Protein AF-A0A349QUK1-F1 (afdb_monomer)

Structure (mmCIF, N/CA/C/O backbone):
data_AF-A0A349QUK1-F1
#
_entry.id   AF-A0A349QUK1-F1
#
loop_
_atom_site.group_PDB
_atom_site.id
_atom_site.type_symbol
_atom_site.label_atom_id
_atom_site.label_alt_id
_atom_site.label_comp_id
_atom_site.label_asym_id
_atom_site.label_entity_id
_atom_site.label_seq_id
_atom_site.pdbx_PDB_ins_code
_atom_site.Cartn_x
_atom_site.Cartn_y
_atom_site.Cartn_z
_atom_site.occupancy
_atom_site.B_iso_or_equiv
_atom_site.auth_seq_id
_atom_site.auth_comp_id
_atom_site.auth_asym_id
_atom_site.auth_atom_id
_atom_site.pdbx_PDB_model_num
ATOM 1 N N . MET A 1 1 ? -2.294 43.058 18.639 1.00 33.75 1 MET A N 1
ATOM 2 C CA . MET A 1 1 ? -1.853 43.615 17.345 1.00 33.75 1 MET A CA 1
ATOM 3 C C . MET A 1 1 ? -0.435 43.151 17.075 1.00 33.75 1 MET A C 1
ATOM 5 O O . MET A 1 1 ? 0.459 43.692 17.694 1.00 33.75 1 MET A O 1
ATOM 9 N N . PHE A 1 2 ? -0.253 42.149 16.216 1.00 24.95 2 PHE A N 1
ATOM 10 C CA . PHE A 1 2 ? 0.965 41.921 15.430 1.00 24.95 2 PHE A CA 1
ATOM 11 C C . PHE A 1 2 ? 0.532 41.106 14.208 1.00 24.95 2 PHE A C 1
ATOM 13 O O . PHE A 1 2 ? 0.186 39.933 14.322 1.00 24.95 2 PHE A O 1
ATOM 20 N N . SER A 1 3 ? 0.427 41.785 13.068 1.00 25.09 3 SER A N 1
ATOM 21 C CA . SER A 1 3 ? 0.131 41.209 11.760 1.00 25.09 3 SER A CA 1
ATOM 22 C C . SER A 1 3 ? 1.417 40.645 11.163 1.00 25.09 3 SER A C 1
ATOM 24 O O . SER A 1 3 ? 2.385 41.385 10.995 1.00 25.09 3 SER A O 1
ATOM 26 N N . LEU A 1 4 ? 1.426 39.364 10.806 1.00 27.28 4 LEU A N 1
ATOM 27 C CA . LEU A 1 4 ? 2.437 38.807 9.911 1.00 27.28 4 LEU A CA 1
ATOM 28 C C . LEU A 1 4 ? 1.830 38.746 8.512 1.00 27.28 4 LEU A C 1
ATOM 30 O O . LEU A 1 4 ? 0.994 37.898 8.209 1.00 27.28 4 LEU A O 1
ATOM 34 N N . SER A 1 5 ? 2.216 39.723 7.699 1.00 30.44 5 SER A N 1
ATOM 35 C CA . SER A 1 5 ? 1.841 39.862 6.298 1.00 30.44 5 SER A CA 1
ATOM 36 C C . SER A 1 5 ? 2.388 38.694 5.478 1.00 30.44 5 SER A C 1
ATOM 38 O O . SER A 1 5 ? 3.573 38.367 5.557 1.00 30.44 5 SER A O 1
ATOM 40 N N . ALA A 1 6 ? 1.517 38.091 4.670 1.00 29.44 6 ALA A N 1
ATOM 41 C CA . ALA A 1 6 ? 1.884 37.119 3.653 1.00 29.44 6 ALA A CA 1
ATOM 42 C C . ALA A 1 6 ? 2.885 37.750 2.672 1.00 29.44 6 ALA A C 1
ATOM 44 O O . ALA A 1 6 ? 2.597 38.770 2.045 1.00 29.44 6 ALA A O 1
ATOM 45 N N . GLN A 1 7 ? 4.070 37.154 2.551 1.00 30.41 7 GLN A N 1
ATOM 46 C CA . GLN A 1 7 ? 5.011 37.506 1.495 1.00 30.41 7 GLN A CA 1
ATOM 47 C C . GLN A 1 7 ? 4.469 36.976 0.166 1.00 30.41 7 GLN A C 1
ATOM 49 O O . GLN A 1 7 ? 4.311 35.772 -0.025 1.00 30.41 7 GLN A O 1
ATOM 54 N N . THR A 1 8 ? 4.186 37.890 -0.757 1.00 30.06 8 THR A N 1
ATOM 55 C CA . THR A 1 8 ? 3.984 37.590 -2.176 1.00 30.06 8 THR A CA 1
ATOM 56 C C . THR A 1 8 ? 5.239 36.919 -2.750 1.00 30.06 8 THR A C 1
ATOM 58 O O . THR A 1 8 ? 6.341 37.425 -2.503 1.00 30.06 8 THR A O 1
ATOM 61 N N . PRO A 1 9 ? 5.122 35.825 -3.527 1.00 29.72 9 PRO A N 1
ATOM 62 C CA . PRO A 1 9 ? 6.278 35.171 -4.134 1.00 29.72 9 PRO A CA 1
ATOM 63 C C . PRO A 1 9 ? 7.035 36.137 -5.056 1.00 29.72 9 PRO A C 1
ATOM 65 O O . PRO A 1 9 ? 6.444 36.748 -5.946 1.00 29.72 9 PRO A O 1
ATOM 68 N N . ARG A 1 10 ? 8.349 36.283 -4.843 1.00 29.83 10 ARG A N 1
ATOM 69 C CA . ARG A 1 10 ? 9.238 36.999 -5.770 1.00 29.83 10 ARG A CA 1
ATOM 70 C C . ARG A 1 10 ? 9.322 36.226 -7.086 1.00 29.83 10 ARG A C 1
ATOM 72 O O . ARG A 1 10 ? 9.575 35.025 -7.079 1.00 29.83 10 ARG A O 1
ATOM 79 N N . LYS A 1 11 ? 9.156 36.942 -8.197 1.00 33.19 11 LYS A N 1
ATOM 80 C CA . LYS A 1 11 ? 9.049 36.420 -9.568 1.00 33.19 11 LYS A CA 1
ATOM 81 C C . LYS A 1 11 ? 10.395 36.114 -10.255 1.00 33.19 11 LYS A C 1
ATOM 83 O O . LYS A 1 11 ? 10.396 35.900 -11.452 1.00 33.19 11 LYS A O 1
ATOM 88 N N . ASP A 1 12 ? 11.499 36.041 -9.507 1.00 33.84 12 ASP A N 1
ATOM 89 C CA . ASP A 1 12 ? 12.856 35.810 -10.044 1.00 33.84 12 ASP A CA 1
ATOM 90 C C . ASP A 1 12 ? 13.614 34.709 -9.275 1.00 33.84 12 ASP A C 1
ATOM 92 O O . ASP A 1 12 ? 14.785 34.842 -8.923 1.00 33.84 12 ASP A O 1
ATOM 96 N N . SER A 1 13 ? 12.938 33.604 -8.958 1.00 39.34 13 SER A N 1
ATOM 97 C CA . SER A 1 13 ? 13.627 32.350 -8.616 1.00 39.34 13 SER A CA 1
ATOM 98 C C . SER A 1 13 ? 13.623 31.499 -9.877 1.00 39.34 13 SER A C 1
ATOM 100 O O . SER A 1 13 ? 12.542 31.234 -10.385 1.00 39.34 13 SER A O 1
ATOM 102 N N . GLY A 1 14 ? 14.800 31.133 -10.397 1.00 34.41 14 GLY A N 1
ATOM 103 C CA . GLY A 1 14 ? 15.015 30.456 -11.687 1.00 34.41 14 GLY A CA 1
ATOM 104 C C . GLY A 1 14 ? 14.334 29.089 -11.843 1.00 34.41 14 GLY A C 1
ATOM 105 O O . GLY A 1 14 ? 15.002 28.066 -11.950 1.00 34.41 14 GLY A O 1
ATOM 106 N N . ALA A 1 15 ? 13.004 29.084 -11.870 1.00 33.50 15 ALA A N 1
ATOM 107 C CA . ALA A 1 15 ? 12.130 27.932 -12.045 1.00 33.50 15 ALA A CA 1
ATOM 108 C C . ALA A 1 15 ? 11.627 27.786 -13.494 1.00 33.50 15 ALA A C 1
ATOM 110 O O . ALA A 1 15 ? 10.831 26.895 -13.772 1.00 33.50 15 ALA A O 1
ATOM 111 N N . ASP A 1 16 ? 12.135 28.592 -14.429 1.00 36.06 16 ASP A N 1
ATOM 112 C CA . ASP A 1 16 ? 11.735 28.570 -15.845 1.00 36.06 16 ASP A CA 1
ATOM 113 C C . ASP A 1 16 ? 12.585 27.605 -16.704 1.00 36.06 16 ASP A C 1
ATOM 115 O O . ASP A 1 16 ? 12.656 27.733 -17.923 1.00 36.06 16 ASP A O 1
ATOM 119 N N . GLY A 1 17 ? 13.245 26.620 -16.078 1.00 33.50 17 GLY A N 1
ATOM 120 C CA . GLY A 1 17 ? 14.176 25.695 -16.744 1.00 33.50 17 GLY A CA 1
ATOM 121 C C . GLY A 1 17 ? 13.849 24.202 -16.641 1.00 33.50 17 GLY A C 1
ATOM 122 O O . GLY A 1 17 ? 14.586 23.389 -17.192 1.00 33.50 17 GLY A O 1
ATOM 123 N N . LEU A 1 18 ? 12.769 23.807 -15.963 1.00 40.22 18 LEU A N 1
ATOM 124 C CA . LEU A 1 18 ? 12.263 22.434 -16.029 1.00 40.22 18 LEU A CA 1
ATOM 125 C C . LEU A 1 18 ? 11.019 22.445 -16.908 1.00 40.22 18 LEU A C 1
ATOM 127 O O . LEU A 1 18 ? 9.898 22.566 -16.416 1.00 40.22 18 LEU A O 1
ATOM 131 N N . SER A 1 19 ? 11.216 22.312 -18.224 1.00 44.12 19 SER A N 1
ATOM 132 C CA . SER A 1 19 ? 10.159 21.826 -19.115 1.00 44.12 19 SER A CA 1
ATOM 133 C C . SER A 1 19 ? 9.433 20.688 -18.398 1.00 44.12 19 SER A C 1
ATOM 135 O O . SER A 1 19 ? 10.114 19.766 -17.937 1.00 44.12 19 SER A O 1
ATOM 137 N N . GLN A 1 20 ? 8.105 20.768 -18.246 1.00 59.53 20 GLN A N 1
ATOM 138 C CA . GLN A 1 20 ? 7.327 19.754 -17.532 1.00 59.53 20 GLN A CA 1
ATOM 139 C C . GLN A 1 20 ? 7.775 18.366 -17.987 1.00 59.53 20 GLN A C 1
ATOM 141 O O . GLN A 1 20 ? 7.595 17.978 -19.143 1.00 59.53 20 GLN A O 1
ATOM 146 N N . ILE A 1 21 ? 8.435 17.647 -17.081 1.00 74.06 21 ILE A N 1
ATOM 147 C CA . ILE A 1 21 ? 8.975 16.326 -17.346 1.00 74.06 21 ILE A CA 1
ATOM 148 C C . ILE A 1 21 ? 7.771 15.408 -17.583 1.00 74.06 21 ILE A C 1
ATOM 150 O O . ILE A 1 21 ? 7.136 14.942 -16.641 1.00 74.06 21 ILE A O 1
ATOM 154 N N . ARG A 1 22 ? 7.405 15.199 -18.855 1.00 84.56 22 ARG A N 1
ATOM 155 C CA . ARG A 1 22 ? 6.306 14.309 -19.245 1.00 84.56 22 ARG A CA 1
ATOM 156 C C . ARG A 1 22 ? 6.581 12.888 -18.742 1.00 84.56 22 ARG A C 1
ATOM 158 O O . ARG A 1 22 ? 7.652 12.338 -19.005 1.00 84.56 22 ARG A O 1
ATOM 165 N N . ALA A 1 23 ? 5.591 12.310 -18.064 1.00 89.12 23 ALA A N 1
ATOM 166 C CA . ALA A 1 23 ? 5.574 10.898 -17.704 1.00 89.12 23 ALA A CA 1
ATOM 167 C C . ALA A 1 23 ? 5.253 10.031 -18.936 1.00 89.12 23 ALA A C 1
ATOM 169 O O . ALA A 1 23 ? 4.339 10.346 -19.703 1.00 89.12 23 ALA A O 1
ATOM 170 N N . LEU A 1 24 ? 6.001 8.945 -19.095 1.00 92.06 24 LEU A N 1
ATOM 171 C CA . LEU A 1 24 ? 5.902 7.953 -20.156 1.00 92.06 24 LEU A CA 1
ATOM 172 C C . LEU A 1 24 ? 5.123 6.726 -19.674 1.00 92.06 24 LEU A C 1
ATOM 174 O O . LEU A 1 24 ? 5.187 6.331 -18.507 1.00 92.06 24 LEU A O 1
ATOM 178 N N . LYS A 1 25 ? 4.392 6.107 -20.596 1.00 91.50 25 LYS A N 1
ATOM 179 C CA . LYS A 1 25 ? 3.606 4.887 -20.394 1.00 91.50 25 LYS A CA 1
ATOM 180 C C . LYS A 1 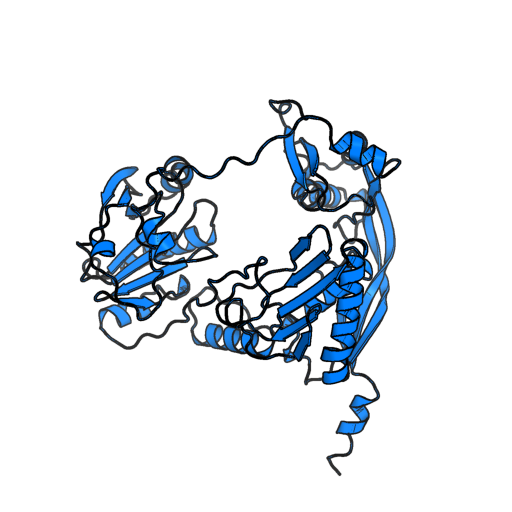25 ? 3.996 3.837 -21.427 1.00 91.50 25 LYS A C 1
ATOM 182 O O . LYS A 1 25 ? 4.653 4.143 -22.415 1.00 91.50 25 LYS A O 1
ATOM 187 N N . VAL A 1 26 ? 3.559 2.598 -21.210 1.00 93.44 26 VAL A N 1
ATOM 188 C CA . VAL A 1 26 ? 3.693 1.531 -22.213 1.00 93.44 26 VAL A CA 1
ATOM 189 C C . VAL A 1 26 ? 3.097 1.999 -23.546 1.00 93.44 26 VAL A C 1
ATOM 191 O O . VAL A 1 26 ? 1.972 2.496 -23.574 1.00 93.44 26 VAL A O 1
ATOM 194 N N . GLY A 1 27 ? 3.866 1.849 -24.623 1.00 93.94 27 GLY A N 1
ATOM 195 C CA . GLY A 1 27 ? 3.556 2.319 -25.972 1.00 93.94 27 GLY A CA 1
ATOM 196 C C . GLY A 1 27 ? 4.141 3.690 -26.327 1.00 93.94 27 GLY A C 1
ATOM 197 O O . GLY A 1 27 ? 4.235 3.998 -27.511 1.00 93.94 27 GLY A O 1
ATOM 198 N N . ASP A 1 28 ? 4.565 4.503 -25.353 1.00 95.38 28 ASP A N 1
ATOM 199 C CA . ASP A 1 28 ? 5.170 5.805 -25.649 1.00 95.38 28 ASP A CA 1
ATOM 200 C C . ASP A 1 28 ? 6.576 5.651 -26.255 1.00 95.38 28 ASP A C 1
ATOM 202 O O . ASP A 1 28 ? 7.377 4.809 -25.828 1.00 95.38 28 ASP A O 1
ATOM 206 N N . LEU A 1 29 ? 6.887 6.533 -27.211 1.00 95.44 29 LEU A N 1
ATOM 207 C CA . LEU A 1 29 ? 8.240 6.754 -27.711 1.00 95.44 29 LEU A CA 1
ATOM 208 C C . LEU A 1 29 ? 9.064 7.516 -26.664 1.00 95.44 29 LEU A C 1
ATOM 210 O O . LEU A 1 29 ? 8.612 8.489 -26.055 1.00 95.44 29 LEU A O 1
ATOM 214 N N . VAL A 1 30 ? 10.302 7.083 -26.498 1.00 94.12 30 VAL A N 1
ATOM 215 C CA . VAL A 1 30 ? 11.304 7.665 -25.622 1.00 94.12 30 VAL A CA 1
ATOM 216 C C . VAL A 1 30 ? 12.149 8.644 -26.439 1.00 94.12 30 VAL A C 1
ATOM 218 O O . VAL A 1 30 ? 12.798 8.258 -27.409 1.00 94.12 30 VAL A O 1
ATOM 221 N N . ALA A 1 31 ? 12.114 9.922 -26.065 1.00 92.62 31 ALA A N 1
ATOM 222 C CA . ALA A 1 31 ? 12.813 10.988 -26.781 1.00 92.62 31 ALA A CA 1
ATOM 223 C C . ALA A 1 31 ? 14.340 10.938 -26.581 1.00 92.62 31 ALA A C 1
ATOM 225 O O . ALA A 1 31 ? 14.847 10.291 -25.668 1.00 92.62 31 ALA A O 1
ATOM 226 N N . ASP A 1 32 ? 15.093 11.636 -27.434 1.00 93.06 32 ASP A N 1
ATOM 227 C CA . ASP A 1 32 ? 16.560 11.617 -27.387 1.00 93.06 32 ASP A CA 1
ATOM 228 C C . ASP A 1 32 ? 17.141 12.141 -26.072 1.00 93.06 32 ASP A C 1
ATOM 230 O O . ASP A 1 32 ? 18.170 11.632 -25.619 1.00 93.06 32 ASP A O 1
ATOM 234 N N . ASP A 1 33 ? 16.454 13.094 -25.435 1.00 93.44 33 ASP A N 1
ATOM 235 C CA . ASP A 1 33 ? 16.847 13.671 -24.150 1.00 93.44 33 ASP A CA 1
ATOM 236 C C . ASP A 1 33 ? 16.961 12.604 -23.057 1.00 93.44 33 ASP A C 1
ATOM 238 O O . ASP A 1 33 ? 17.869 12.676 -22.234 1.00 93.44 33 ASP A O 1
ATOM 242 N N . PHE A 1 34 ? 16.104 11.580 -23.086 1.00 95.44 34 PHE A N 1
ATOM 243 C CA . PHE A 1 34 ? 16.171 10.435 -22.187 1.00 95.44 34 PHE A CA 1
ATOM 244 C C . PHE A 1 34 ? 17.501 9.692 -22.295 1.00 95.44 34 PHE A C 1
ATOM 246 O O . PHE A 1 34 ? 18.101 9.336 -21.285 1.00 95.44 34 PHE A O 1
ATOM 253 N N . PHE A 1 35 ? 17.969 9.452 -23.520 1.00 96.69 35 PHE A N 1
ATOM 254 C CA . PHE A 1 35 ? 19.182 8.677 -23.750 1.00 96.69 35 PHE A CA 1
ATOM 255 C C . PHE A 1 35 ? 20.447 9.496 -23.512 1.00 96.69 35 PHE A C 1
ATOM 257 O O . PHE A 1 35 ? 21.465 8.939 -23.097 1.00 96.69 35 PHE A O 1
ATOM 264 N N . SER A 1 36 ? 20.413 10.798 -23.804 1.00 96.75 36 SER A N 1
ATOM 265 C CA . SER A 1 36 ? 21.561 11.690 -23.629 1.00 96.75 36 SER A CA 1
ATOM 266 C C . SER A 1 36 ? 21.691 12.253 -22.213 1.00 96.75 36 SER A C 1
ATOM 268 O O . SER A 1 36 ? 22.737 12.819 -21.896 1.00 96.75 36 SER A O 1
ATOM 270 N N . HIS A 1 37 ? 20.662 12.129 -21.364 1.00 96.56 37 HIS A N 1
ATOM 271 C CA . HIS A 1 37 ? 20.714 12.636 -19.994 1.00 96.56 37 HIS A CA 1
ATOM 272 C C . HIS A 1 37 ? 21.862 11.984 -19.215 1.00 96.56 37 HIS A C 1
ATOM 274 O O . HIS A 1 37 ? 22.018 10.763 -19.208 1.00 96.56 37 HIS A O 1
ATOM 280 N N . MET A 1 38 ? 22.682 12.809 -18.564 1.00 97.81 38 MET A N 1
ATOM 281 C CA . MET A 1 38 ? 23.791 12.330 -17.745 1.00 97.81 38 MET A CA 1
ATOM 282 C C . MET A 1 38 ? 23.307 12.062 -16.323 1.00 97.81 38 MET A C 1
ATOM 284 O O . MET A 1 38 ? 22.832 12.957 -15.629 1.00 97.81 38 MET A O 1
ATOM 288 N N . HIS A 1 39 ? 23.492 10.830 -15.875 1.00 98.25 39 HIS A N 1
ATOM 289 C CA . HIS A 1 39 ? 23.109 10.339 -14.563 1.00 98.25 39 HIS A CA 1
ATOM 290 C C . HIS A 1 39 ? 24.337 10.126 -13.683 1.00 98.25 39 HIS A C 1
ATOM 292 O O . HIS A 1 39 ? 25.391 9.688 -14.156 1.00 98.25 39 HIS A O 1
ATOM 298 N N . LYS A 1 40 ? 24.190 10.360 -12.376 1.00 98.44 40 LYS A N 1
ATOM 299 C CA . LYS A 1 40 ? 25.161 9.862 -11.399 1.00 98.44 40 LYS A CA 1
ATOM 300 C C . LYS A 1 40 ? 25.045 8.345 -11.324 1.00 98.44 40 LYS A C 1
ATOM 302 O O . LYS A 1 40 ? 23.941 7.806 -11.262 1.00 98.44 40 LYS A O 1
ATOM 307 N N . SER A 1 41 ? 26.179 7.656 -11.321 1.00 98.06 41 SER A N 1
ATOM 308 C CA . SER A 1 41 ? 26.206 6.200 -11.296 1.00 98.06 41 SER A CA 1
ATOM 309 C C . SER A 1 41 ? 27.300 5.645 -10.399 1.00 98.06 41 SER A C 1
ATOM 311 O O . SER A 1 41 ? 28.337 6.274 -10.181 1.00 98.06 41 SER A O 1
ATOM 313 N N . VAL A 1 42 ? 27.054 4.449 -9.876 1.00 97.56 42 VAL A N 1
ATOM 314 C CA . VAL A 1 42 ? 27.992 3.711 -9.036 1.00 97.56 42 VAL A CA 1
ATOM 315 C C . VAL A 1 42 ? 28.035 2.253 -9.465 1.00 97.56 42 VAL A C 1
ATOM 317 O O . VAL A 1 42 ? 27.007 1.608 -9.692 1.00 97.56 42 VAL A O 1
ATOM 320 N N . ASP A 1 43 ? 29.248 1.741 -9.597 1.00 96.44 43 ASP A N 1
ATOM 321 C CA . ASP A 1 43 ? 29.512 0.339 -9.872 1.00 96.44 43 ASP A CA 1
ATOM 322 C C . ASP A 1 43 ? 29.393 -0.487 -8.584 1.00 96.44 43 ASP A C 1
ATOM 324 O O . ASP A 1 43 ? 30.043 -0.200 -7.578 1.00 96.44 43 ASP A O 1
ATOM 328 N N . TRP A 1 44 ? 28.545 -1.512 -8.586 1.00 94.50 44 TRP A N 1
ATOM 329 C CA . TRP A 1 44 ? 28.283 -2.319 -7.397 1.00 94.50 44 TRP A CA 1
ATOM 330 C C . TRP A 1 44 ? 29.461 -3.204 -7.020 1.00 94.50 44 TRP A C 1
ATOM 332 O O . TRP A 1 44 ? 29.586 -3.516 -5.843 1.00 94.50 44 TRP A O 1
ATOM 342 N N . SER A 1 45 ? 30.345 -3.585 -7.940 1.00 91.94 45 SER A N 1
ATOM 343 C CA . SER A 1 45 ? 31.491 -4.424 -7.584 1.00 91.94 45 SER A CA 1
ATOM 344 C C . SER A 1 45 ? 32.650 -3.577 -7.066 1.00 91.94 45 SER A C 1
ATOM 346 O O . SER A 1 45 ? 33.158 -3.796 -5.971 1.00 91.94 45 SER A O 1
ATOM 348 N N . SER A 1 46 ? 33.064 -2.582 -7.846 1.00 94.56 46 SER A N 1
ATOM 349 C CA . SER A 1 46 ? 34.250 -1.762 -7.570 1.00 94.56 46 SER A CA 1
ATOM 350 C C . SER A 1 46 ? 33.978 -0.561 -6.665 1.00 94.56 46 SER A C 1
ATOM 352 O O . SER A 1 46 ? 34.918 0.050 -6.164 1.00 94.56 46 SER A O 1
ATOM 354 N N . LYS A 1 47 ? 32.705 -0.196 -6.467 1.00 94.44 47 LYS A N 1
ATOM 355 C CA . LYS A 1 47 ? 32.265 1.058 -5.822 1.00 94.44 47 LYS A CA 1
ATOM 356 C C . LYS A 1 47 ? 32.729 2.318 -6.554 1.00 94.44 47 LYS A C 1
ATOM 358 O O . LYS A 1 47 ? 32.626 3.414 -6.006 1.00 94.44 47 LYS A O 1
ATOM 363 N N . ALA A 1 48 ? 33.215 2.183 -7.788 1.00 96.31 48 ALA A N 1
ATOM 364 C CA . ALA A 1 48 ? 33.635 3.314 -8.594 1.00 96.31 48 ALA A CA 1
ATOM 365 C C . ALA A 1 48 ? 32.429 4.206 -8.916 1.00 96.31 48 ALA A C 1
ATOM 367 O O . ALA A 1 48 ? 31.41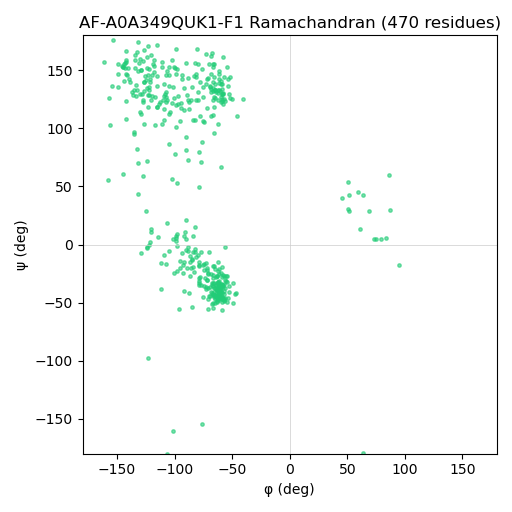1 3.743 -9.439 1.00 96.31 48 ALA A O 1
ATOM 368 N N . ILE A 1 49 ? 32.559 5.491 -8.595 1.00 97.62 49 ILE A N 1
ATOM 369 C CA . ILE A 1 49 ? 31.563 6.518 -8.897 1.00 97.62 49 ILE A CA 1
ATOM 370 C C . ILE A 1 49 ? 31.917 7.128 -10.247 1.00 97.62 49 ILE A C 1
ATOM 372 O O . ILE A 1 49 ? 33.073 7.455 -10.510 1.00 97.62 49 ILE A O 1
ATOM 376 N N . SER A 1 50 ? 30.920 7.291 -11.106 1.00 97.12 50 SER A N 1
ATOM 377 C CA . SER A 1 50 ? 31.084 7.900 -12.424 1.00 97.12 50 SER A CA 1
ATOM 378 C C . SER A 1 50 ? 29.777 8.537 -12.888 1.00 97.12 50 SER A C 1
ATOM 380 O O . SER A 1 50 ? 28.744 8.431 -12.222 1.00 97.12 50 SER A O 1
ATOM 382 N N . GLN A 1 51 ? 29.805 9.193 -14.042 1.00 97.38 51 GLN A N 1
ATOM 383 C CA . GLN A 1 51 ? 28.588 9.600 -14.732 1.00 97.38 51 GLN A CA 1
ATOM 384 C C . GLN A 1 51 ? 28.338 8.689 -15.932 1.00 97.38 51 GLN A C 1
ATOM 386 O O . GLN A 1 51 ? 29.278 8.230 -16.578 1.00 97.38 51 GLN A O 1
ATOM 391 N N . THR A 1 52 ? 27.070 8.431 -16.233 1.00 96.94 52 THR A N 1
ATOM 392 C CA . THR A 1 52 ? 26.669 7.578 -17.354 1.00 96.94 52 THR A CA 1
ATOM 393 C C . THR A 1 52 ? 25.416 8.124 -18.029 1.00 96.94 52 THR A C 1
ATOM 395 O O . THR A 1 52 ? 24.652 8.854 -17.407 1.00 96.94 52 THR A O 1
ATOM 398 N N . ASN A 1 53 ? 25.198 7.773 -19.290 1.00 97.25 53 ASN A N 1
ATOM 399 C CA . ASN A 1 53 ? 23.949 8.014 -20.007 1.00 97.25 53 ASN A CA 1
ATOM 400 C C . ASN A 1 53 ? 23.517 6.716 -20.700 1.00 97.25 53 ASN A C 1
ATOM 402 O O . ASN A 1 53 ? 24.246 5.724 -20.686 1.00 97.25 53 ASN A O 1
ATOM 406 N N . LEU A 1 54 ? 22.333 6.712 -21.309 1.00 97.12 54 LEU A N 1
ATOM 407 C CA . LEU A 1 54 ? 21.764 5.511 -21.927 1.00 97.12 54 LEU A CA 1
ATOM 408 C C . LEU A 1 54 ? 21.976 5.453 -23.448 1.00 97.12 54 LEU A C 1
ATOM 410 O O . LEU A 1 54 ? 21.485 4.535 -24.105 1.00 97.12 54 LEU A O 1
ATOM 414 N N . SER A 1 55 ? 22.726 6.395 -24.030 1.00 96.69 55 SER A N 1
ATOM 415 C CA . SER A 1 55 ? 22.887 6.523 -25.487 1.00 96.69 55 SER A CA 1
ATOM 416 C C . SER A 1 55 ? 23.555 5.305 -26.120 1.00 96.69 55 SER A C 1
ATOM 418 O O . SER A 1 55 ? 23.128 4.861 -27.183 1.00 96.69 55 SER A O 1
ATOM 420 N N . ALA A 1 56 ? 24.533 4.703 -25.438 1.00 94.56 56 ALA A N 1
ATOM 421 C CA . ALA A 1 56 ? 25.201 3.481 -25.894 1.00 94.56 56 ALA A CA 1
ATOM 422 C C . ALA A 1 56 ? 24.304 2.225 -25.836 1.00 94.56 56 ALA A C 1
ATOM 424 O O . ALA A 1 56 ? 24.710 1.146 -26.266 1.00 94.56 56 ALA A O 1
ATOM 425 N N . HIS A 1 57 ? 23.097 2.337 -25.276 1.00 95.75 57 HIS A N 1
ATOM 426 C CA . HIS A 1 57 ? 22.187 1.215 -25.047 1.00 95.75 57 HIS A CA 1
ATOM 427 C C . HIS A 1 57 ? 20.906 1.294 -25.880 1.00 95.75 57 HIS A C 1
ATOM 429 O O . HIS A 1 57 ? 20.036 0.449 -25.714 1.00 95.75 57 HIS A O 1
ATOM 435 N N . ARG A 1 58 ? 20.797 2.259 -26.805 1.00 94.25 58 ARG A N 1
ATOM 436 C CA . ARG A 1 58 ? 19.607 2.471 -27.656 1.00 94.25 58 ARG A CA 1
ATOM 437 C C . ARG A 1 58 ? 19.149 1.222 -28.415 1.00 94.25 58 ARG A C 1
ATOM 439 O O . ARG A 1 58 ? 17.952 1.016 -28.558 1.00 94.25 58 ARG A O 1
ATOM 446 N N . ASN A 1 59 ? 20.097 0.392 -28.850 1.00 93.69 59 ASN A N 1
ATOM 447 C CA . ASN A 1 59 ? 19.832 -0.835 -29.611 1.00 93.69 59 ASN A CA 1
ATOM 448 C C . ASN A 1 59 ? 19.690 -2.081 -28.716 1.00 93.69 59 ASN A C 1
ATOM 450 O O . ASN A 1 59 ? 19.656 -3.202 -29.219 1.00 93.69 59 ASN A O 1
ATOM 454 N N . LYS A 1 60 ? 19.675 -1.909 -27.388 1.00 96.94 60 LYS A N 1
ATOM 455 C CA . LYS A 1 60 ? 19.481 -2.990 -26.417 1.00 96.94 60 LYS A CA 1
ATOM 456 C C . LYS A 1 60 ? 18.050 -2.968 -25.889 1.00 96.94 60 LYS A C 1
ATOM 458 O O . LYS A 1 60 ? 17.396 -1.929 -25.849 1.00 96.94 60 LYS A O 1
ATOM 463 N N . LEU A 1 61 ? 17.608 -4.105 -25.369 1.00 97.69 61 LEU A N 1
ATOM 464 C CA . LEU A 1 61 ? 16.560 -4.132 -24.360 1.00 97.69 61 LEU A CA 1
ATOM 465 C C . LEU A 1 61 ? 17.114 -3.518 -23.066 1.00 97.69 61 LEU A C 1
ATOM 467 O O . LEU A 1 61 ? 17.973 -4.110 -22.408 1.00 97.69 61 LEU A O 1
ATOM 471 N N . ILE A 1 62 ? 16.617 -2.341 -22.699 1.00 98.06 62 ILE A N 1
ATOM 472 C CA . ILE A 1 62 ? 16.945 -1.661 -21.445 1.00 98.06 62 ILE A CA 1
ATOM 473 C C . ILE A 1 62 ? 15.888 -2.025 -20.404 1.00 98.06 62 ILE A C 1
ATOM 475 O O . ILE A 1 62 ? 14.701 -1.762 -20.592 1.00 98.06 62 ILE A O 1
ATOM 479 N N . ILE A 1 63 ? 16.324 -2.598 -19.285 1.00 98.00 63 ILE A N 1
ATOM 480 C CA . ILE A 1 63 ? 15.490 -2.892 -18.120 1.00 98.00 63 ILE A CA 1
ATOM 481 C C . ILE A 1 63 ? 15.892 -1.940 -16.999 1.00 98.00 63 ILE A C 1
ATOM 483 O O . ILE A 1 63 ? 16.950 -2.102 -16.393 1.00 98.00 63 ILE A O 1
ATOM 487 N N . LEU A 1 64 ? 15.044 -0.960 -16.700 1.00 98.06 64 LEU A N 1
ATOM 488 C CA . LEU A 1 64 ? 15.190 -0.132 -15.504 1.00 98.06 64 LEU A CA 1
ATOM 489 C C . LEU A 1 64 ? 14.502 -0.844 -14.334 1.00 98.06 64 LEU A C 1
ATOM 491 O O . LEU A 1 64 ? 13.317 -1.156 -14.443 1.00 98.06 64 LEU A O 1
ATOM 495 N N . ASP A 1 65 ? 15.214 -1.099 -13.234 1.00 96.69 65 ASP A N 1
ATOM 496 C CA . ASP A 1 65 ? 14.641 -1.668 -11.999 1.00 96.69 65 ASP A CA 1
ATOM 497 C C . ASP A 1 65 ? 14.791 -0.654 -10.855 1.00 96.69 65 ASP A C 1
ATOM 499 O O . ASP A 1 65 ? 15.881 -0.431 -10.319 1.00 96.69 65 ASP A O 1
ATOM 503 N N . PHE A 1 66 ? 13.694 0.025 -10.527 1.00 97.06 66 PHE A N 1
ATOM 504 C CA . PHE A 1 66 ? 13.656 1.040 -9.485 1.00 97.06 66 PHE A CA 1
ATOM 505 C C . PHE A 1 66 ? 13.681 0.382 -8.103 1.00 97.06 66 PHE A C 1
ATOM 507 O O . PHE A 1 66 ? 12.845 -0.472 -7.783 1.00 97.06 66 PHE A O 1
ATOM 514 N N . TRP A 1 67 ? 14.620 0.811 -7.258 1.00 97.00 67 TRP A N 1
ATOM 515 C CA . TRP A 1 67 ? 14.901 0.182 -5.972 1.00 97.00 67 TRP A CA 1
ATOM 516 C C . TRP A 1 67 ? 15.232 1.188 -4.861 1.00 97.00 67 TRP A C 1
ATOM 518 O O . TRP A 1 67 ? 15.508 2.367 -5.088 1.00 97.00 67 TRP A O 1
ATOM 528 N N . ALA A 1 68 ? 15.213 0.692 -3.624 1.00 95.44 68 ALA A N 1
ATOM 529 C CA . ALA A 1 68 ? 15.631 1.419 -2.432 1.00 95.44 68 ALA A CA 1
ATOM 530 C C . ALA A 1 68 ? 16.300 0.458 -1.431 1.00 95.44 68 ALA A C 1
ATOM 532 O O . ALA A 1 68 ? 15.949 -0.727 -1.408 1.00 95.44 68 ALA A O 1
ATOM 533 N N . PRO A 1 69 ? 17.221 0.934 -0.570 1.00 93.12 69 PRO A N 1
ATOM 534 C CA . PRO A 1 69 ? 17.974 0.075 0.349 1.00 93.12 69 PRO A CA 1
ATOM 535 C C . PRO A 1 69 ? 17.085 -0.627 1.389 1.00 93.12 69 PRO A C 1
ATOM 537 O O . PRO A 1 69 ? 17.391 -1.732 1.825 1.00 93.12 69 PRO A O 1
ATOM 540 N N . TRP A 1 70 ? 15.951 -0.025 1.751 1.00 90.62 70 TRP A N 1
ATOM 541 C CA . TRP A 1 70 ? 14.962 -0.598 2.671 1.00 90.62 70 TRP A CA 1
ATOM 542 C C . TRP A 1 70 ? 13.968 -1.558 1.992 1.00 90.62 70 TRP A C 1
ATOM 544 O O . TRP A 1 70 ? 13.164 -2.198 2.668 1.00 90.62 70 TRP A O 1
ATOM 554 N N . CYS A 1 71 ? 13.997 -1.682 0.662 1.00 91.94 71 CYS A N 1
ATOM 555 C CA . CYS A 1 71 ? 13.046 -2.493 -0.093 1.00 91.94 71 CYS A CA 1
ATOM 556 C C . CYS A 1 71 ? 13.551 -3.937 -0.262 1.00 91.94 71 CYS A C 1
ATOM 558 O O . CYS A 1 71 ? 14.237 -4.269 -1.231 1.00 91.94 71 CYS A O 1
ATOM 560 N N . SER A 1 72 ? 13.179 -4.835 0.654 1.00 90.50 72 SER A N 1
ATOM 561 C CA . SER A 1 72 ? 13.621 -6.242 0.616 1.00 90.50 72 SER A CA 1
ATOM 562 C C . SER A 1 72 ? 13.204 -6.984 -0.662 1.00 90.50 72 SER A C 1
ATOM 564 O O . SER A 1 72 ? 13.973 -7.787 -1.188 1.00 90.50 72 SER A O 1
ATOM 566 N N . SER A 1 73 ? 12.010 -6.705 -1.194 1.00 89.25 73 SER A N 1
ATOM 567 C CA . SER A 1 73 ? 11.525 -7.290 -2.453 1.00 89.25 73 SER A CA 1
ATOM 568 C C . SER A 1 73 ? 12.338 -6.821 -3.666 1.00 89.25 73 SER A C 1
ATOM 570 O O . SER A 1 73 ? 12.612 -7.629 -4.552 1.00 89.25 73 SER A O 1
ATOM 572 N N . CYS A 1 74 ? 12.790 -5.563 -3.682 1.00 94.12 74 CYS A N 1
ATOM 573 C CA . CYS A 1 74 ? 13.675 -5.028 -4.717 1.00 94.12 74 CYS A CA 1
ATOM 574 C C . CYS A 1 74 ? 15.027 -5.750 -4.717 1.00 94.12 74 CYS A C 1
ATOM 576 O O . CYS A 1 74 ? 15.494 -6.209 -5.754 1.00 94.12 74 CYS A O 1
ATOM 578 N N . LEU A 1 75 ? 15.631 -5.929 -3.538 1.00 94.88 75 LEU A N 1
ATOM 579 C CA . LEU A 1 75 ? 16.900 -6.654 -3.404 1.00 94.88 75 LEU A CA 1
ATOM 580 C C . LEU A 1 75 ? 16.761 -8.125 -3.830 1.00 94.88 75 LEU A C 1
ATOM 582 O O . LEU A 1 75 ? 17.658 -8.678 -4.463 1.00 94.88 75 LEU A O 1
ATOM 586 N N . GLY A 1 76 ? 15.613 -8.749 -3.548 1.00 93.12 76 GLY A N 1
ATOM 587 C CA . GLY A 1 76 ? 15.279 -10.077 -4.067 1.00 93.12 76 GLY A CA 1
ATOM 588 C C . GLY A 1 76 ? 15.204 -10.129 -5.601 1.00 93.12 76 GLY A C 1
ATOM 589 O O . GLY A 1 76 ? 15.735 -11.069 -6.196 1.00 93.12 76 GLY A O 1
ATOM 590 N N . SER A 1 77 ? 14.595 -9.116 -6.235 1.00 93.00 77 SER A N 1
ATOM 591 C CA . SER A 1 77 ? 14.555 -8.955 -7.701 1.00 93.00 77 SER A CA 1
ATOM 592 C C . SER A 1 77 ? 15.964 -8.864 -8.284 1.00 93.00 77 SER A C 1
ATOM 594 O O . SER A 1 77 ? 16.361 -9.712 -9.085 1.00 93.00 77 SER A O 1
ATOM 596 N N . LEU A 1 78 ? 16.758 -7.901 -7.805 1.00 95.50 78 LEU A N 1
ATOM 597 C CA . LEU A 1 78 ? 18.108 -7.634 -8.301 1.00 95.50 78 LEU A CA 1
ATOM 598 C C . LEU A 1 78 ? 19.038 -8.846 -8.156 1.00 95.50 78 LEU A C 1
ATOM 600 O O . LEU A 1 78 ? 19.777 -9.160 -9.090 1.00 95.50 78 LEU A O 1
ATOM 604 N N . LYS A 1 79 ? 18.946 -9.588 -7.042 1.00 94.12 79 LYS A N 1
ATOM 605 C CA . LYS A 1 79 ? 19.688 -10.844 -6.841 1.00 94.12 79 LYS A CA 1
ATOM 606 C C . LYS A 1 79 ? 19.362 -11.888 -7.909 1.00 94.12 79 LYS A C 1
ATOM 608 O O . LYS A 1 79 ? 20.256 -12.554 -8.432 1.00 94.12 79 LYS A O 1
ATOM 613 N N . LYS A 1 80 ? 18.072 -12.065 -8.207 1.00 92.50 80 LYS A N 1
ATOM 614 C CA . LYS A 1 80 ? 17.606 -13.027 -9.213 1.00 92.50 80 LYS A CA 1
ATOM 615 C C . LYS A 1 80 ? 18.079 -12.612 -10.605 1.00 92.50 80 LYS A C 1
ATOM 617 O O . LYS A 1 80 ? 18.595 -13.447 -11.345 1.00 92.50 80 LYS A O 1
ATOM 622 N N . LEU A 1 81 ? 17.941 -11.331 -10.933 1.00 93.81 81 LEU A N 1
ATOM 623 C CA . LEU A 1 81 ? 18.399 -10.763 -12.196 1.00 93.81 81 LEU A CA 1
ATOM 624 C C . LEU A 1 81 ? 19.919 -10.891 -12.379 1.00 93.81 81 LEU A C 1
ATOM 626 O O . LEU A 1 81 ? 20.354 -11.192 -13.484 1.00 93.81 81 LEU A O 1
ATOM 630 N N . ASP A 1 82 ? 20.723 -10.779 -11.313 1.00 92.81 82 ASP A N 1
ATOM 631 C CA . ASP A 1 82 ? 22.192 -10.888 -11.401 1.00 92.81 82 ASP A CA 1
ATOM 632 C C . ASP A 1 82 ? 22.609 -12.302 -11.818 1.00 92.81 82 ASP A C 1
ATOM 634 O O . ASP A 1 82 ? 23.568 -12.509 -12.561 1.00 92.81 82 ASP A O 1
ATOM 638 N N . SER A 1 83 ? 21.825 -13.287 -11.378 1.00 91.38 83 SER A N 1
ATOM 639 C CA . SER A 1 83 ? 22.008 -14.684 -11.761 1.00 91.38 83 SER A CA 1
ATOM 640 C C . SER A 1 83 ? 21.531 -14.943 -13.192 1.00 91.38 83 SER A C 1
ATOM 642 O O . SER A 1 83 ? 22.234 -15.595 -13.958 1.00 91.38 83 SER A O 1
ATOM 644 N N . LEU A 1 84 ? 20.355 -14.427 -13.565 1.00 90.75 84 LEU A N 1
ATOM 645 C CA . LEU A 1 84 ? 19.746 -14.680 -14.875 1.00 90.75 84 LEU A CA 1
ATOM 646 C C . LEU A 1 84 ? 20.438 -13.947 -16.018 1.00 90.75 84 LEU A C 1
ATOM 648 O O . LEU A 1 84 ? 20.562 -14.507 -17.102 1.00 90.75 84 LEU A O 1
ATOM 652 N N . LYS A 1 85 ? 20.919 -12.721 -15.791 1.00 90.31 85 LYS A N 1
ATOM 653 C CA . LYS A 1 85 ? 21.548 -11.930 -16.851 1.00 90.31 85 LYS A CA 1
ATOM 654 C C . LYS A 1 85 ? 22.726 -12.676 -17.472 1.00 90.31 85 LYS A C 1
ATOM 656 O O . LYS A 1 85 ? 22.880 -12.639 -18.679 1.00 90.31 85 LYS A O 1
ATOM 661 N N . LYS A 1 86 ? 23.464 -13.470 -16.690 1.00 89.75 86 LYS A N 1
ATOM 662 C CA . LYS A 1 86 ? 24.585 -14.304 -17.165 1.00 89.75 86 LYS A CA 1
ATOM 663 C C . LYS A 1 86 ? 24.196 -15.317 -18.250 1.00 89.75 86 LYS A C 1
ATOM 665 O O . LYS A 1 86 ? 25.074 -15.802 -18.949 1.00 89.75 86 LYS A O 1
ATOM 670 N N . THR A 1 87 ? 22.909 -15.641 -18.395 1.00 89.81 87 THR A N 1
ATOM 671 C CA . THR A 1 87 ? 22.400 -16.533 -19.447 1.00 89.81 87 THR A CA 1
ATOM 672 C C . THR A 1 87 ? 21.824 -15.782 -20.651 1.00 89.81 87 THR A C 1
ATOM 674 O O . THR A 1 87 ? 21.313 -16.420 -21.566 1.00 89.81 87 THR A O 1
ATOM 677 N N . TRP A 1 88 ? 21.810 -14.449 -20.631 1.00 91.50 88 TRP A N 1
ATOM 678 C CA . TRP A 1 88 ? 21.298 -13.608 -21.714 1.00 91.50 88 TRP A CA 1
ATOM 679 C C . TRP A 1 88 ? 22.452 -12.986 -22.492 1.00 91.50 88 TRP A C 1
ATOM 681 O O . TRP A 1 88 ? 23.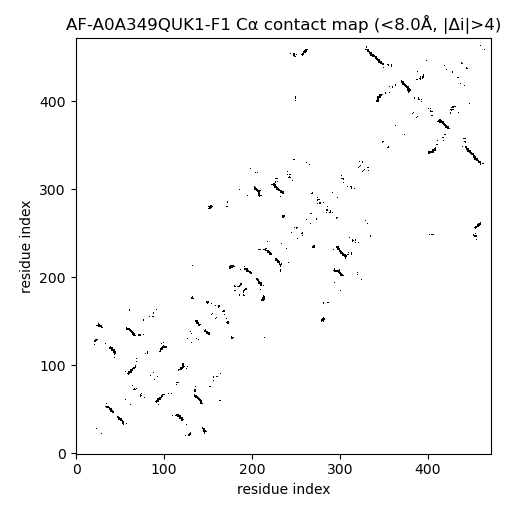523 -12.732 -21.938 1.00 91.50 88 TRP A O 1
ATOM 691 N N . ASP A 1 89 ? 22.197 -12.690 -23.763 1.00 90.12 89 ASP A N 1
ATOM 692 C CA . ASP A 1 89 ? 23.119 -11.954 -24.623 1.00 90.12 89 ASP A CA 1
ATOM 693 C C . ASP A 1 89 ? 23.350 -10.536 -24.058 1.00 90.12 89 ASP A C 1
ATOM 695 O O . ASP A 1 89 ? 22.483 -9.659 -24.140 1.00 90.12 89 ASP A O 1
ATOM 699 N N . GLN A 1 90 ? 24.517 -10.327 -23.438 1.00 88.19 90 GLN A N 1
ATOM 700 C CA . GLN A 1 90 ? 24.894 -9.066 -22.787 1.00 88.19 90 GLN A CA 1
ATOM 701 C C . GLN A 1 90 ? 25.055 -7.911 -23.788 1.00 88.19 90 GLN A C 1
ATOM 703 O O . GLN A 1 90 ? 24.975 -6.737 -23.405 1.00 88.19 90 GLN A O 1
ATOM 708 N N . ASP A 1 91 ? 25.224 -8.210 -25.077 1.00 92.50 91 ASP A N 1
ATOM 709 C CA . ASP A 1 91 ? 25.275 -7.192 -26.123 1.00 92.50 91 ASP A CA 1
ATOM 710 C C . ASP A 1 91 ? 23.880 -6.696 -26.501 1.00 92.50 91 ASP A C 1
ATOM 712 O O . ASP A 1 91 ? 23.749 -5.590 -27.022 1.00 92.50 91 ASP A O 1
ATOM 716 N N . LYS A 1 92 ? 22.827 -7.442 -26.145 1.00 96.00 92 LYS A N 1
ATOM 717 C CA . LYS A 1 92 ? 21.435 -7.109 -26.475 1.00 96.00 92 LYS A CA 1
ATOM 718 C C . LYS A 1 92 ? 20.564 -6.734 -25.282 1.00 96.00 92 LYS A C 1
ATOM 720 O O . LYS A 1 92 ? 19.503 -6.157 -25.493 1.00 96.00 92 LYS A O 1
ATOM 725 N N . VAL A 1 93 ? 20.973 -7.024 -24.047 1.00 96.56 93 VAL A N 1
ATOM 726 C CA . VAL A 1 93 ? 20.207 -6.685 -22.833 1.00 96.56 93 VAL A CA 1
ATOM 727 C C . VAL A 1 93 ? 21.073 -5.909 -21.856 1.00 96.56 93 VAL A C 1
ATOM 729 O O . VAL A 1 93 ? 22.234 -6.245 -21.638 1.00 96.56 93 VAL A O 1
ATOM 732 N N . ILE A 1 94 ? 20.493 -4.898 -21.214 1.00 96.31 94 ILE A N 1
ATOM 733 C CA . ILE A 1 94 ? 21.093 -4.239 -20.058 1.00 96.31 94 ILE A CA 1
ATOM 734 C C . ILE A 1 94 ? 20.065 -4.066 -18.944 1.00 96.31 94 ILE A C 1
ATOM 736 O O . ILE A 1 94 ? 18.925 -3.677 -19.185 1.00 96.31 94 ILE A O 1
ATOM 740 N N . ILE A 1 95 ? 20.483 -4.344 -17.710 1.00 97.19 95 ILE A N 1
ATOM 741 C CA . ILE A 1 95 ? 19.705 -4.065 -16.502 1.00 97.19 95 ILE A CA 1
ATOM 742 C C . ILE A 1 95 ? 20.373 -2.909 -15.769 1.00 97.19 95 ILE A C 1
ATOM 744 O O . ILE A 1 95 ? 21.574 -2.955 -15.500 1.00 97.19 95 ILE A O 1
ATOM 748 N N . ILE A 1 96 ? 19.585 -1.899 -15.421 1.00 97.62 96 ILE A N 1
ATOM 749 C CA . ILE A 1 96 ? 20.047 -0.689 -14.752 1.00 97.62 96 ILE A CA 1
ATOM 750 C C . ILE A 1 96 ? 19.201 -0.495 -13.497 1.00 97.62 96 ILE A C 1
ATOM 752 O O . ILE A 1 96 ? 18.043 -0.079 -13.589 1.00 97.62 96 ILE A O 1
ATOM 756 N N . PRO A 1 97 ? 19.746 -0.798 -12.308 1.00 97.94 97 PRO A N 1
ATOM 757 C CA . PRO A 1 97 ? 19.091 -0.430 -11.067 1.00 97.94 97 PRO A CA 1
ATOM 758 C C . PRO A 1 97 ? 19.042 1.100 -10.946 1.00 97.94 97 PRO A C 1
ATOM 760 O O . PRO A 1 97 ? 20.049 1.776 -11.166 1.00 97.94 97 PRO A O 1
ATOM 763 N N . VAL A 1 98 ? 17.885 1.655 -10.595 1.00 98.19 98 VAL A N 1
ATOM 764 C CA . VAL A 1 98 ? 17.680 3.107 -10.457 1.00 98.19 98 VAL A CA 1
ATOM 765 C C . VAL A 1 98 ? 17.166 3.426 -9.059 1.00 98.19 98 VAL A C 1
ATOM 767 O O . VAL A 1 98 ? 16.257 2.767 -8.561 1.00 98.19 98 VAL A O 1
ATOM 770 N N . THR A 1 99 ? 17.720 4.442 -8.404 1.00 97.62 99 THR A N 1
ATOM 771 C CA . THR A 1 99 ? 17.225 4.895 -7.101 1.00 97.62 99 THR A CA 1
ATOM 772 C C . THR A 1 99 ? 17.275 6.413 -6.972 1.00 97.62 99 THR A C 1
ATOM 774 O O . THR A 1 99 ? 18.180 7.064 -7.487 1.00 97.62 99 THR A O 1
ATOM 777 N N . THR A 1 100 ? 16.309 6.982 -6.251 1.00 96.69 100 THR A N 1
ATOM 778 C CA . THR A 1 100 ? 16.296 8.405 -5.869 1.00 96.69 100 THR A CA 1
ATOM 779 C C . THR A 1 100 ? 17.156 8.682 -4.631 1.00 96.69 100 THR A C 1
ATOM 781 O O . THR A 1 100 ? 17.331 9.836 -4.250 1.00 96.69 100 THR A O 1
ATOM 784 N N . MET A 1 101 ? 17.681 7.637 -3.980 1.00 96.50 101 MET A N 1
ATOM 785 C CA . MET A 1 101 ? 18.438 7.734 -2.729 1.00 96.50 101 MET A CA 1
ATOM 786 C C . MET A 1 101 ? 19.866 8.245 -2.943 1.00 96.50 101 MET A C 1
ATOM 788 O O . MET A 1 101 ? 20.474 7.999 -3.990 1.00 96.50 101 MET A O 1
ATOM 792 N N . GLY A 1 102 ? 20.394 8.914 -1.913 1.00 97.06 102 GLY A N 1
ATOM 793 C CA . GLY A 1 102 ? 21.760 9.421 -1.861 1.00 97.06 102 GLY A CA 1
ATOM 794 C C . GLY A 1 102 ? 22.803 8.312 -1.850 1.00 97.06 102 GLY A C 1
ATOM 795 O O . GLY A 1 102 ? 22.534 7.204 -1.379 1.00 97.06 102 GLY A O 1
ATOM 796 N N . LEU A 1 103 ? 24.030 8.610 -2.294 1.00 95.69 103 LEU A N 1
ATOM 797 C CA . LEU A 1 103 ? 25.122 7.624 -2.257 1.00 95.69 103 LEU A CA 1
ATOM 798 C C . LEU A 1 103 ? 25.313 7.048 -0.841 1.00 95.69 103 LEU A C 1
ATOM 800 O O . LEU A 1 103 ? 25.373 5.832 -0.665 1.00 95.69 103 LEU A O 1
ATOM 804 N N . ASN A 1 104 ? 25.335 7.914 0.177 1.00 95.31 104 ASN A N 1
ATOM 805 C CA . ASN A 1 104 ? 25.506 7.517 1.578 1.00 95.31 104 ASN A CA 1
ATOM 806 C C . ASN A 1 104 ? 24.419 6.542 2.059 1.00 95.31 104 ASN A C 1
ATOM 808 O O . ASN A 1 104 ? 24.721 5.620 2.817 1.00 95.31 104 ASN A O 1
ATOM 812 N N . ASP A 1 105 ? 23.183 6.702 1.581 1.00 95.31 105 ASP A N 1
ATOM 813 C CA . ASP A 1 105 ? 22.049 5.857 1.966 1.00 95.31 105 ASP A CA 1
ATOM 814 C C . ASP A 1 105 ? 22.160 4.447 1.371 1.00 95.31 105 ASP A C 1
ATOM 816 O O . ASP A 1 105 ? 21.705 3.466 1.967 1.00 95.31 105 ASP A O 1
ATOM 820 N N . ILE A 1 106 ? 22.791 4.323 0.199 1.00 95.81 106 ILE A N 1
ATOM 821 C CA . ILE A 1 106 ? 22.915 3.048 -0.512 1.00 95.81 106 ILE A CA 1
ATOM 822 C C . ILE A 1 106 ? 24.226 2.315 -0.232 1.00 95.81 106 ILE A C 1
ATOM 824 O O . ILE A 1 106 ? 24.260 1.094 -0.389 1.00 95.81 106 ILE A O 1
ATOM 828 N N . MET A 1 107 ? 25.277 2.999 0.244 1.00 93.56 107 MET A N 1
ATOM 829 C CA . MET A 1 107 ? 26.608 2.405 0.454 1.00 93.56 107 MET A CA 1
ATOM 830 C C . MET A 1 107 ? 26.581 1.132 1.301 1.00 93.56 107 MET A C 1
ATOM 832 O O . MET A 1 107 ? 27.262 0.161 0.972 1.00 93.56 107 MET A O 1
ATOM 836 N N . ARG A 1 108 ? 25.769 1.090 2.365 1.00 92.44 108 ARG A N 1
ATOM 837 C CA . ARG A 1 108 ? 25.637 -0.114 3.202 1.00 92.44 108 ARG A CA 1
ATOM 838 C C . ARG A 1 108 ? 25.132 -1.311 2.397 1.00 92.44 108 ARG A C 1
ATOM 840 O O . ARG A 1 108 ? 25.632 -2.419 2.567 1.00 92.44 108 ARG A O 1
ATOM 847 N N . THR A 1 109 ? 24.154 -1.079 1.528 1.00 93.69 109 THR A N 1
ATOM 848 C CA . THR A 1 109 ? 23.573 -2.117 0.674 1.00 93.69 109 THR A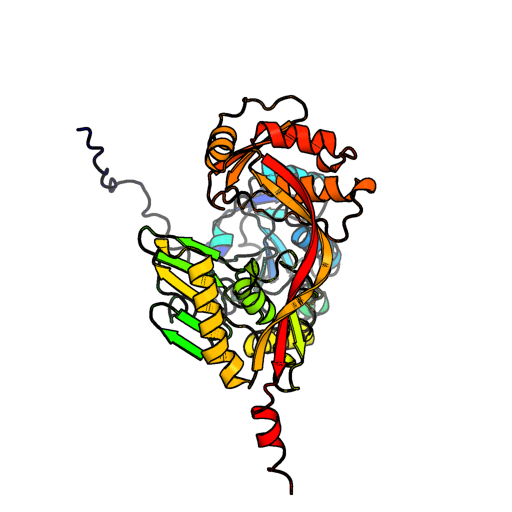 CA 1
ATOM 849 C C . THR A 1 109 ? 24.568 -2.563 -0.385 1.00 93.69 109 THR A C 1
ATOM 851 O O . THR A 1 109 ? 24.773 -3.762 -0.552 1.00 93.69 109 THR A O 1
ATOM 854 N N . LEU A 1 110 ? 25.257 -1.615 -1.030 1.00 93.25 110 LEU A N 1
ATOM 855 C CA . LEU A 1 110 ? 26.320 -1.925 -1.983 1.00 93.25 110 LEU A CA 1
ATOM 856 C C . LEU A 1 110 ? 27.408 -2.774 -1.316 1.00 93.25 110 LEU A C 1
ATOM 858 O O . LEU A 1 110 ? 27.792 -3.801 -1.851 1.00 93.25 110 LEU A O 1
ATOM 862 N N . ASN A 1 111 ? 27.906 -2.401 -0.138 1.00 90.81 111 ASN A N 1
ATOM 863 C CA . ASN A 1 111 ? 28.961 -3.161 0.547 1.00 90.81 111 ASN A CA 1
ATOM 864 C C . ASN A 1 111 ? 28.531 -4.582 0.931 1.00 90.81 111 ASN A C 1
ATOM 866 O O . ASN A 1 111 ? 29.373 -5.469 1.028 1.00 90.81 111 ASN A O 1
ATOM 870 N N . TYR A 1 112 ? 27.234 -4.798 1.140 1.00 91.62 112 TYR A N 1
ATOM 871 C CA . TYR A 1 112 ? 26.694 -6.114 1.453 1.00 91.62 112 TYR A CA 1
ATOM 872 C C . TYR A 1 112 ? 26.553 -7.010 0.209 1.00 91.62 112 TYR A C 1
ATOM 874 O O . TYR A 1 112 ? 26.761 -8.218 0.300 1.00 91.62 112 TYR A O 1
ATOM 882 N N . PHE A 1 113 ? 26.218 -6.439 -0.954 1.00 89.44 113 PHE A N 1
ATOM 883 C CA . PHE A 1 113 ? 25.992 -7.185 -2.196 1.00 89.44 113 PHE A CA 1
ATOM 884 C C . PHE A 1 113 ? 27.052 -6.874 -3.259 1.00 89.44 113 PHE A C 1
ATOM 886 O O . PHE A 1 113 ? 27.163 -5.748 -3.733 1.00 89.44 113 PHE A O 1
ATOM 893 N N . ASN A 1 114 ? 27.779 -7.895 -3.714 1.00 84.75 114 ASN A N 1
ATOM 894 C CA . ASN A 1 114 ? 28.780 -7.768 -4.778 1.00 84.75 114 ASN A CA 1
ATOM 895 C C . ASN A 1 114 ? 28.219 -8.181 -6.152 1.00 84.75 114 ASN A C 1
ATOM 897 O O . ASN A 1 114 ? 28.747 -9.086 -6.798 1.00 84.75 114 ASN A O 1
ATOM 901 N N . TRP A 1 115 ? 27.087 -7.593 -6.545 1.00 92.25 115 TRP A N 1
ATOM 902 C CA . TRP A 1 115 ? 26.459 -7.864 -7.843 1.00 92.25 115 TRP A CA 1
ATOM 903 C C . TRP A 1 115 ? 27.133 -7.093 -8.970 1.00 92.25 115 TRP A C 1
ATOM 905 O O . TRP A 1 115 ? 27.712 -6.029 -8.757 1.00 92.25 115 TRP A O 1
ATOM 915 N N . ASP A 1 116 ? 27.010 -7.620 -10.181 1.00 91.00 116 ASP A N 1
ATOM 916 C CA . ASP A 1 116 ? 27.573 -7.013 -11.379 1.00 91.00 116 ASP A CA 1
ATOM 917 C C . ASP A 1 116 ? 26.563 -6.028 -11.988 1.00 91.00 116 ASP A C 1
ATOM 919 O O . ASP A 1 116 ? 25.892 -6.296 -12.986 1.00 91.00 116 ASP A O 1
ATOM 923 N N . TYR A 1 117 ? 26.396 -4.883 -11.330 1.00 94.50 117 TYR A N 1
ATOM 924 C CA . TYR A 1 117 ? 25.532 -3.804 -11.799 1.00 94.50 117 TYR A CA 1
ATOM 925 C C . TYR A 1 117 ? 26.232 -2.457 -11.754 1.00 94.50 117 TYR A C 1
ATOM 927 O O . TYR A 1 117 ? 26.984 -2.155 -10.829 1.00 94.50 117 TYR A O 1
ATOM 935 N N . ARG A 1 118 ? 25.852 -1.585 -12.687 1.00 95.62 118 ARG A N 1
ATOM 936 C CA . ARG A 1 118 ? 26.014 -0.142 -12.538 1.00 95.62 118 ARG A CA 1
ATOM 937 C C . ARG A 1 118 ? 24.650 0.463 -12.243 1.00 95.62 118 ARG A C 1
ATOM 939 O O . ARG A 1 118 ? 23.767 0.429 -13.093 1.00 95.62 118 ARG A O 1
ATOM 946 N N . SER A 1 119 ? 24.471 0.975 -11.028 1.00 97.19 119 SER A N 1
ATOM 947 C CA . SER A 1 119 ? 23.219 1.628 -10.635 1.00 97.19 119 SER A CA 1
ATOM 948 C C . SER A 1 119 ? 23.314 3.117 -10.861 1.00 97.19 119 SER A C 1
ATOM 950 O O . SER A 1 119 ? 24.340 3.733 -10.578 1.00 97.19 119 SER A O 1
ATOM 952 N N . ILE A 1 120 ? 22.202 3.685 -11.298 1.00 98.50 120 ILE A N 1
ATOM 953 C CA . ILE A 1 120 ? 21.948 5.117 -11.274 1.00 98.50 120 ILE A CA 1
ATOM 954 C C . ILE A 1 120 ? 21.387 5.476 -9.889 1.00 98.50 120 ILE A C 1
ATOM 956 O O . ILE A 1 120 ? 20.559 4.732 -9.354 1.00 98.50 120 ILE A O 1
ATOM 960 N N . TYR A 1 121 ? 21.868 6.564 -9.286 1.00 98.19 121 TYR A N 1
ATOM 961 C CA . TYR A 1 121 ? 21.472 7.011 -7.942 1.00 98.19 121 TYR A CA 1
ATOM 962 C C . TYR A 1 121 ? 21.192 8.520 -7.906 1.00 98.19 121 TYR A C 1
ATOM 964 O O . TYR A 1 121 ? 21.596 9.240 -8.819 1.00 98.19 121 TYR A O 1
ATOM 972 N N . GLU A 1 122 ? 20.502 8.997 -6.860 1.00 97.31 122 GLU A N 1
ATOM 973 C CA . GLU A 1 122 ? 19.987 10.379 -6.760 1.00 97.31 122 GLU A CA 1
ATOM 974 C C . GLU A 1 122 ? 19.164 10.821 -7.984 1.00 97.31 122 GLU A C 1
ATOM 976 O O . GLU A 1 122 ? 19.121 12.001 -8.338 1.00 97.31 122 GLU A O 1
ATOM 981 N N . ASP A 1 123 ? 18.506 9.874 -8.656 1.00 95.69 123 ASP A N 1
ATOM 982 C CA . ASP A 1 123 ? 17.896 10.144 -9.949 1.00 95.69 123 ASP A CA 1
ATOM 983 C C . ASP A 1 123 ? 16.414 10.498 -9.848 1.00 95.69 123 ASP A C 1
ATOM 985 O O . ASP A 1 123 ? 15.547 9.649 -9.635 1.00 95.69 123 ASP A O 1
ATOM 989 N N . ASN A 1 124 ? 16.129 11.784 -10.044 1.00 94.44 124 ASN A N 1
ATOM 990 C CA . ASN A 1 124 ? 14.764 12.297 -10.121 1.00 94.44 124 ASN A CA 1
ATOM 991 C C . ASN A 1 124 ? 14.232 12.350 -11.563 1.00 94.44 124 ASN A C 1
ATOM 993 O O . ASN A 1 124 ? 13.020 12.419 -11.756 1.00 94.44 124 ASN A O 1
ATOM 997 N N . PHE A 1 125 ? 15.105 12.301 -12.574 1.00 95.56 125 PHE A N 1
ATOM 998 C CA . PHE A 1 125 ? 14.719 12.423 -13.981 1.00 95.56 125 PHE A CA 1
ATOM 999 C C . PHE A 1 125 ? 13.964 11.181 -14.475 1.00 95.56 125 PHE A C 1
ATOM 1001 O O . PHE A 1 125 ? 12.827 11.297 -14.933 1.00 95.56 125 PHE A O 1
ATOM 1008 N N . LEU A 1 126 ? 14.549 9.988 -14.337 1.00 95.75 126 LEU A N 1
ATOM 1009 C CA . LEU A 1 126 ? 13.927 8.714 -14.711 1.00 95.75 126 LEU A CA 1
ATOM 1010 C C . LEU A 1 126 ? 12.721 8.421 -13.819 1.00 95.75 126 LEU A C 1
ATOM 1012 O O . LEU A 1 126 ? 11.704 7.940 -14.314 1.00 95.75 126 LEU A O 1
ATOM 1016 N N . SER A 1 127 ? 12.801 8.762 -12.528 1.00 92.56 127 SER A N 1
ATOM 1017 C CA . SER A 1 127 ? 11.676 8.621 -11.592 1.00 92.56 127 SER A CA 1
ATOM 1018 C C . SER A 1 127 ? 10.462 9.457 -12.022 1.00 92.56 127 SER A C 1
ATOM 1020 O O . SER A 1 127 ? 9.331 8.971 -12.021 1.00 92.56 127 SER A O 1
ATOM 1022 N N . ALA A 1 128 ? 10.685 10.692 -12.481 1.00 91.38 128 ALA A N 1
ATOM 1023 C CA . ALA A 1 128 ? 9.620 11.545 -12.998 1.00 91.38 128 ALA A CA 1
ATOM 1024 C C . ALA A 1 128 ? 9.130 11.117 -14.398 1.00 91.38 128 ALA A C 1
ATOM 1026 O O . ALA A 1 128 ? 7.925 11.167 -14.650 1.00 91.38 128 ALA A O 1
ATOM 1027 N N . ARG A 1 129 ? 10.014 10.622 -15.286 1.00 93.38 129 ARG A N 1
ATOM 1028 C CA . ARG A 1 129 ? 9.606 10.001 -16.568 1.00 93.38 129 ARG A CA 1
ATOM 1029 C C . ARG A 1 129 ? 8.754 8.755 -16.347 1.00 93.38 129 ARG A C 1
ATOM 1031 O O . ARG A 1 129 ? 7.863 8.500 -17.142 1.00 93.38 129 ARG A O 1
ATOM 1038 N N . PHE A 1 130 ? 8.983 8.000 -15.280 1.00 92.31 130 PHE A N 1
ATOM 1039 C CA . PHE A 1 130 ? 8.260 6.765 -14.998 1.00 92.31 130 PHE A CA 1
ATOM 1040 C C . PHE A 1 130 ? 7.610 6.811 -13.619 1.00 92.31 130 PHE A C 1
ATOM 1042 O O . PHE A 1 130 ? 8.049 6.135 -12.691 1.00 92.31 130 PHE A O 1
ATOM 1049 N N . SER A 1 131 ? 6.554 7.616 -13.480 1.00 85.69 131 SER A N 1
ATOM 1050 C CA . SER A 1 131 ? 5.870 7.811 -12.199 1.00 85.69 131 SER A CA 1
ATOM 1051 C C . SER A 1 131 ? 5.388 6.486 -11.596 1.00 85.69 131 SER A C 1
ATOM 1053 O O . SER A 1 131 ? 4.608 5.754 -12.205 1.00 85.69 131 SER A O 1
ATOM 1055 N N . HIS A 1 132 ? 5.823 6.202 -10.369 1.00 86.06 132 HIS A N 1
ATOM 1056 C CA . HIS A 1 132 ? 5.503 4.981 -9.637 1.00 86.06 132 HIS A CA 1
ATOM 1057 C C . HIS A 1 132 ? 5.286 5.284 -8.149 1.00 86.06 132 HIS A C 1
ATOM 1059 O O . HIS A 1 132 ? 5.927 6.164 -7.586 1.00 86.06 132 HIS A O 1
ATOM 1065 N N . GLN A 1 133 ? 4.378 4.545 -7.505 1.00 77.62 133 GLN A N 1
ATOM 1066 C CA . GLN A 1 133 ? 4.003 4.750 -6.089 1.00 77.62 133 GLN A CA 1
ATOM 1067 C C . GLN A 1 133 ? 4.499 3.640 -5.164 1.00 77.62 133 GLN A C 1
ATOM 1069 O O . GLN A 1 133 ? 4.372 3.717 -3.946 1.00 77.62 133 GLN A O 1
ATOM 1074 N N . ALA A 1 134 ? 5.027 2.565 -5.744 1.00 80.56 134 ALA A N 1
ATOM 1075 C CA . ALA A 1 134 ? 5.440 1.395 -4.998 1.00 80.56 134 ALA A CA 1
ATOM 1076 C C . ALA A 1 134 ? 6.616 0.719 -5.687 1.00 80.56 134 ALA A C 1
ATOM 1078 O O . ALA A 1 134 ? 6.581 0.493 -6.901 1.00 80.56 134 ALA A O 1
ATOM 1079 N N . LEU A 1 135 ? 7.593 0.347 -4.868 1.00 86.75 135 LEU A N 1
ATOM 1080 C CA . LEU A 1 135 ? 8.770 -0.408 -5.261 1.00 86.75 135 LEU A CA 1
ATOM 1081 C C . LEU A 1 135 ? 8.588 -1.913 -4.961 1.00 86.75 135 LEU A C 1
ATOM 1083 O O . LEU A 1 135 ? 7.875 -2.262 -4.014 1.00 86.75 135 LEU A O 1
ATOM 1087 N N . PRO A 1 136 ? 9.231 -2.810 -5.730 1.00 89.12 136 PRO A N 1
ATOM 1088 C CA . PRO A 1 136 ? 9.974 -2.519 -6.958 1.00 89.12 136 PRO A CA 1
ATOM 1089 C C . PRO A 1 136 ? 9.052 -2.035 -8.086 1.00 89.12 136 PRO A C 1
ATOM 1091 O O . PRO A 1 136 ? 7.851 -2.337 -8.113 1.00 89.12 136 PRO A O 1
ATOM 1094 N N . PHE A 1 137 ? 9.631 -1.281 -9.016 1.00 93.19 137 PHE A N 1
ATOM 1095 C CA . PHE A 1 137 ? 8.984 -0.864 -10.256 1.00 93.19 137 PHE A CA 1
ATOM 1096 C C . PHE A 1 137 ? 9.954 -1.104 -11.408 1.00 93.19 137 PHE A C 1
ATOM 1098 O O . PHE A 1 137 ? 11.101 -0.688 -11.328 1.00 93.19 137 PHE A O 1
ATOM 1105 N N . MET A 1 138 ? 9.517 -1.802 -12.452 1.00 95.19 138 MET A N 1
ATOM 1106 C CA . MET A 1 138 ? 10.382 -2.190 -13.562 1.00 95.19 138 MET A CA 1
ATOM 1107 C C . MET A 1 138 ? 9.832 -1.630 -14.866 1.00 95.19 138 MET A C 1
ATOM 1109 O O . MET A 1 138 ? 8.621 -1.646 -15.070 1.00 95.19 138 MET A O 1
ATOM 1113 N N . VAL A 1 139 ? 10.719 -1.156 -15.738 1.00 97.12 139 VAL A N 1
ATOM 1114 C CA . VAL A 1 139 ? 10.382 -0.611 -17.058 1.00 97.12 139 VAL A CA 1
ATOM 1115 C C . VAL A 1 139 ? 11.264 -1.270 -18.103 1.00 97.12 139 VAL A C 1
ATOM 1117 O O . VAL A 1 139 ? 12.479 -1.333 -17.930 1.00 97.12 139 VAL A O 1
ATOM 1120 N N . TRP A 1 140 ? 10.658 -1.774 -19.173 1.00 97.94 140 TRP A N 1
ATOM 1121 C CA . TRP A 1 140 ? 11.357 -2.351 -20.317 1.00 97.94 140 TRP A CA 1
ATOM 1122 C C . TRP A 1 140 ? 11.242 -1.397 -21.496 1.00 97.94 140 TRP A C 1
ATOM 1124 O O . TRP A 1 140 ? 10.136 -0.995 -21.865 1.00 97.94 140 TRP A O 1
ATOM 1134 N N . ILE A 1 141 ? 12.383 -1.048 -22.080 1.00 98.19 141 ILE A N 1
ATOM 1135 C CA . ILE A 1 141 ? 12.491 -0.162 -23.235 1.00 98.19 141 ILE A CA 1
ATOM 1136 C C . ILE A 1 141 ? 13.236 -0.914 -24.331 1.00 98.19 141 ILE A C 1
ATOM 1138 O O . ILE A 1 141 ? 14.312 -1.456 -24.079 1.00 98.19 141 ILE A O 1
ATOM 1142 N N . LYS A 1 142 ? 12.674 -0.944 -25.536 1.00 97.00 142 LYS A N 1
ATOM 1143 C CA . LYS A 1 142 ? 13.318 -1.526 -26.716 1.00 97.00 142 LYS A CA 1
ATOM 1144 C C . LYS A 1 142 ? 12.955 -0.705 -27.946 1.00 97.00 142 LYS A C 1
ATOM 1146 O O . LYS A 1 142 ? 11.830 -0.221 -28.039 1.00 97.00 142 LYS A O 1
ATOM 1151 N N . ASP A 1 143 ? 13.923 -0.505 -28.837 1.00 94.62 143 ASP A N 1
ATOM 1152 C CA . ASP A 1 143 ? 13.747 0.215 -30.105 1.00 94.62 143 ASP A CA 1
ATOM 1153 C C . ASP A 1 143 ? 13.091 1.592 -29.914 1.00 94.62 143 ASP A C 1
ATOM 1155 O O . ASP A 1 143 ? 12.166 1.991 -30.620 1.00 94.62 143 ASP A O 1
ATOM 1159 N N . GLY A 1 144 ? 13.538 2.302 -28.872 1.00 94.75 144 GLY A N 1
ATOM 1160 C CA . GLY A 1 144 ? 13.031 3.625 -28.512 1.00 94.75 144 GLY A CA 1
ATOM 1161 C C . GLY A 1 144 ? 11.635 3.646 -27.887 1.00 94.75 144 GLY A C 1
ATOM 1162 O O . GLY A 1 144 ? 11.145 4.732 -27.616 1.00 94.75 144 GLY A O 1
ATOM 1163 N N . HIS A 1 145 ? 10.993 2.509 -27.619 1.00 96.25 145 HIS A N 1
ATOM 1164 C CA . HIS A 1 145 ? 9.640 2.458 -27.058 1.00 96.25 145 HIS A CA 1
ATOM 1165 C C . HIS A 1 145 ? 9.619 1.835 -25.669 1.00 96.25 145 HIS A C 1
ATOM 1167 O O . HIS A 1 145 ? 10.343 0.880 -25.386 1.00 96.25 145 HIS A O 1
ATOM 1173 N N . VAL A 1 146 ? 8.735 2.333 -24.805 1.00 97.00 146 VAL A N 1
ATOM 1174 C CA . VAL A 1 146 ? 8.398 1.657 -23.547 1.00 97.00 146 VAL A CA 1
ATOM 1175 C C . VAL A 1 146 ? 7.519 0.452 -23.876 1.00 97.00 146 VAL A C 1
ATOM 1177 O O . VAL A 1 146 ? 6.341 0.608 -24.188 1.00 97.00 146 VAL A O 1
ATOM 1180 N N . ILE A 1 147 ? 8.067 -0.758 -23.803 1.00 96.69 147 ILE A N 1
ATOM 1181 C CA . ILE A 1 147 ? 7.354 -1.976 -24.218 1.00 96.69 147 ILE A CA 1
ATOM 1182 C C . ILE A 1 147 ? 6.618 -2.664 -23.064 1.00 96.69 147 ILE A C 1
ATOM 1184 O O . ILE A 1 147 ? 5.641 -3.370 -23.301 1.00 96.69 147 ILE A O 1
ATOM 1188 N N . ALA A 1 148 ? 7.053 -2.462 -21.814 1.00 96.50 148 ALA A N 1
ATOM 1189 C CA . ALA A 1 148 ? 6.393 -3.046 -20.648 1.00 96.50 148 ALA A CA 1
ATOM 1190 C C . ALA A 1 148 ? 6.762 -2.351 -19.327 1.00 96.50 148 ALA A C 1
ATOM 1192 O O . ALA A 1 148 ? 7.840 -1.776 -19.185 1.00 96.50 148 ALA A O 1
ATOM 1193 N N . THR A 1 149 ? 5.890 -2.484 -18.327 1.00 94.88 149 THR A N 1
ATOM 1194 C CA . THR A 1 149 ? 6.138 -2.144 -16.917 1.00 94.88 149 THR A CA 1
ATOM 1195 C C . THR A 1 149 ? 5.795 -3.318 -15.985 1.00 94.88 149 THR A C 1
ATOM 1197 O O . THR A 1 149 ? 4.892 -3.224 -15.143 1.00 94.88 149 THR A O 1
ATOM 1200 N N . PRO A 1 150 ? 6.432 -4.490 -16.157 1.00 93.69 150 PRO A N 1
ATOM 1201 C CA . PRO A 1 150 ? 5.976 -5.707 -15.507 1.00 93.69 150 PRO A CA 1
ATOM 1202 C C . PRO A 1 150 ? 6.436 -5.785 -14.046 1.00 93.69 150 PRO A C 1
ATOM 1204 O O . PRO A 1 150 ? 7.334 -5.074 -13.601 1.00 93.69 150 PRO A O 1
ATOM 1207 N N . LYS A 1 151 ? 5.879 -6.724 -13.277 1.00 90.44 151 LYS A N 1
ATOM 1208 C CA . LYS A 1 151 ? 6.521 -7.143 -12.017 1.00 90.44 151 LYS A CA 1
ATOM 1209 C C . LYS A 1 151 ? 7.809 -7.930 -12.298 1.00 90.44 151 LYS A C 1
ATOM 1211 O O . LYS A 1 151 ? 7.908 -8.633 -13.303 1.00 90.44 151 LYS A O 1
ATOM 1216 N N . ALA A 1 152 ? 8.732 -7.923 -11.337 1.00 89.88 152 ALA A N 1
ATOM 1217 C CA . ALA A 1 152 ? 10.041 -8.582 -11.431 1.00 89.88 152 ALA A CA 1
ATOM 1218 C C . ALA A 1 152 ? 10.004 -10.053 -11.897 1.00 89.88 152 ALA A C 1
ATOM 1220 O O . ALA A 1 152 ? 10.903 -10.517 -12.591 1.00 89.88 152 ALA A O 1
ATOM 1221 N N . GLY A 1 153 ? 8.954 -10.806 -11.550 1.00 91.44 153 GLY A N 1
ATOM 1222 C CA . GLY A 1 153 ? 8.806 -12.208 -11.955 1.00 91.44 153 GLY A CA 1
ATOM 1223 C C . GLY A 1 153 ? 8.798 -12.445 -13.474 1.00 91.44 153 GLY A C 1
ATOM 1224 O O . GLY A 1 153 ? 9.241 -13.506 -13.915 1.00 91.44 153 GLY A O 1
ATOM 1225 N N . TYR A 1 154 ? 8.357 -11.465 -14.272 1.00 94.69 154 TYR A N 1
ATOM 1226 C CA . TYR A 1 154 ? 8.330 -11.573 -15.736 1.00 94.69 154 TYR A CA 1
ATOM 1227 C C . TYR A 1 154 ? 9.703 -11.426 -16.389 1.00 94.69 154 TYR A C 1
ATOM 1229 O O . TYR A 1 154 ? 9.854 -11.852 -17.531 1.00 94.69 154 TYR A O 1
ATOM 1237 N N . ALA A 1 155 ? 10.702 -10.886 -15.686 1.00 94.06 155 ALA A N 1
ATOM 1238 C CA . ALA A 1 155 ? 12.084 -10.846 -16.153 1.00 94.06 155 ALA A CA 1
ATOM 1239 C C . ALA A 1 155 ? 12.744 -12.223 -15.978 1.00 94.06 155 ALA A C 1
ATOM 1241 O O . ALA A 1 155 ? 13.562 -12.460 -15.088 1.00 94.06 155 ALA A O 1
ATOM 1242 N N . ASN A 1 156 ? 12.306 -13.171 -16.801 1.00 92.69 156 ASN A N 1
ATOM 1243 C CA . ASN A 1 156 ? 12.804 -14.539 -16.871 1.00 92.69 156 ASN A CA 1
ATOM 1244 C C . ASN A 1 156 ? 13.338 -14.837 -18.281 1.00 92.69 156 ASN A C 1
ATOM 1246 O O . ASN A 1 156 ? 13.027 -14.122 -19.230 1.00 92.69 156 ASN A O 1
ATOM 1250 N N . THR A 1 157 ? 14.127 -15.904 -18.425 1.00 92.00 157 THR A N 1
ATOM 1251 C CA . THR A 1 157 ? 14.784 -16.251 -19.696 1.00 92.00 157 THR A CA 1
ATOM 1252 C C . THR A 1 157 ? 13.816 -16.405 -20.864 1.00 92.00 157 THR A C 1
ATOM 1254 O O . THR A 1 157 ? 14.138 -15.960 -21.958 1.00 92.00 157 THR A O 1
ATOM 1257 N N . ALA A 1 158 ? 12.625 -16.968 -20.647 1.00 92.50 158 ALA A N 1
ATOM 1258 C CA . ALA A 1 158 ? 11.658 -17.164 -21.724 1.00 92.50 158 ALA A CA 1
ATOM 1259 C C . ALA A 1 158 ? 11.164 -15.825 -22.292 1.00 92.50 158 ALA A C 1
ATOM 1261 O O . ALA A 1 158 ? 11.243 -15.603 -23.497 1.00 92.50 158 ALA A O 1
ATOM 1262 N N . ASN A 1 159 ? 10.731 -14.908 -21.423 1.00 95.00 159 ASN A N 1
ATOM 1263 C CA . ASN A 1 159 ? 10.234 -13.603 -21.855 1.00 95.00 159 ASN A CA 1
ATOM 1264 C C . ASN A 1 159 ? 11.343 -12.726 -22.438 1.00 95.00 159 ASN A C 1
ATOM 1266 O O . ASN A 1 159 ? 11.121 -12.069 -23.448 1.00 95.00 159 ASN A O 1
ATOM 1270 N N . ILE A 1 160 ? 12.537 -12.730 -21.838 1.00 95.38 160 ILE A N 1
ATOM 1271 C CA . ILE A 1 160 ? 13.664 -11.955 -22.370 1.00 95.38 160 ILE A CA 1
ATOM 1272 C C . ILE A 1 160 ? 14.063 -12.467 -23.754 1.00 95.38 160 ILE A C 1
ATOM 1274 O O . ILE A 1 160 ? 14.200 -11.665 -24.671 1.00 95.38 160 ILE A O 1
ATOM 1278 N N . ASN A 1 161 ? 14.164 -13.783 -23.950 1.00 93.81 161 ASN A N 1
ATOM 1279 C CA . ASN A 1 161 ? 14.468 -14.342 -25.266 1.00 93.81 161 ASN A CA 1
ATOM 1280 C C . ASN A 1 161 ? 13.369 -14.038 -26.292 1.00 93.81 161 ASN A C 1
ATOM 1282 O O . ASN A 1 161 ? 13.695 -13.727 -27.432 1.00 93.81 161 ASN A O 1
ATOM 1286 N N . ALA A 1 162 ? 12.091 -14.073 -25.895 1.00 94.81 162 ALA A N 1
ATOM 1287 C CA . ALA A 1 162 ? 10.985 -13.690 -26.773 1.00 94.81 162 ALA A CA 1
ATOM 1288 C C . ALA A 1 162 ? 11.105 -12.225 -27.225 1.00 94.81 162 ALA A C 1
ATOM 1290 O O . ALA A 1 162 ? 11.030 -11.951 -28.420 1.00 94.81 162 ALA A O 1
ATOM 1291 N N . VAL A 1 163 ? 11.390 -11.303 -26.295 1.00 95.75 163 VAL A N 1
ATOM 1292 C CA . VAL A 1 163 ? 11.640 -9.889 -26.618 1.00 95.75 163 VAL A CA 1
ATOM 1293 C C . VAL A 1 163 ? 12.855 -9.734 -27.531 1.00 95.75 163 VAL A C 1
ATOM 1295 O O . VAL A 1 163 ? 12.811 -8.960 -28.481 1.00 95.75 163 VAL A O 1
ATOM 1298 N N . LEU A 1 164 ? 13.955 -10.443 -27.270 1.00 94.25 164 LEU A N 1
ATOM 1299 C CA . LEU A 1 164 ? 15.170 -10.358 -28.087 1.00 94.25 164 LEU A CA 1
ATOM 1300 C C . LEU A 1 164 ? 14.994 -10.911 -29.504 1.00 94.25 164 LEU A C 1
ATOM 1302 O O . LEU A 1 164 ? 15.682 -10.450 -30.408 1.00 94.25 164 LEU A O 1
ATOM 1306 N N . ALA A 1 165 ? 14.095 -11.877 -29.683 1.00 94.31 165 ALA A N 1
ATOM 1307 C CA . ALA A 1 165 ? 13.766 -12.484 -30.967 1.00 94.31 165 ALA A CA 1
ATOM 1308 C C . ALA A 1 165 ? 12.610 -11.776 -31.699 1.00 94.31 165 ALA A C 1
ATOM 1310 O O . ALA A 1 165 ? 12.062 -12.352 -32.636 1.00 94.31 165 ALA A O 1
ATOM 1311 N N . ASP A 1 166 ? 12.187 -10.593 -31.232 1.00 91.94 166 ASP A N 1
ATOM 1312 C CA . ASP A 1 166 ? 11.038 -9.840 -31.765 1.00 91.94 166 ASP A CA 1
ATOM 1313 C C . ASP A 1 166 ? 9.763 -10.690 -31.880 1.00 91.94 166 ASP A C 1
ATOM 1315 O O . ASP A 1 166 ? 8.915 -10.508 -32.752 1.00 91.94 166 ASP A O 1
ATOM 1319 N N . SER A 1 167 ? 9.63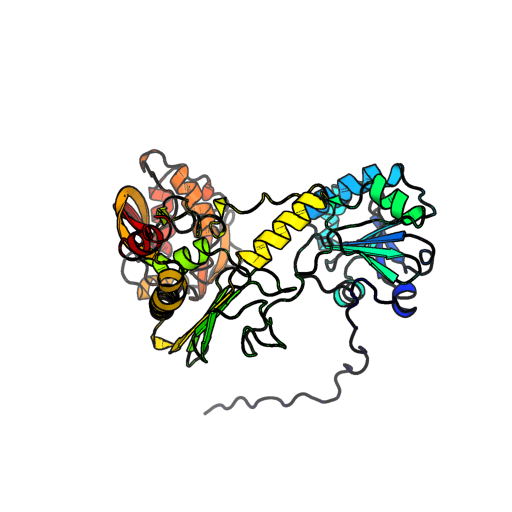9 -11.659 -30.974 1.00 92.19 167 SER A N 1
ATOM 1320 C CA . SER A 1 167 ? 8.494 -12.548 -30.868 1.00 92.19 167 SER A CA 1
ATOM 1321 C C . SER A 1 167 ? 7.449 -11.952 -29.930 1.00 92.19 167 SER A C 1
ATOM 1323 O O . SER A 1 167 ? 7.761 -11.174 -29.025 1.00 92.19 167 SER A O 1
ATOM 1325 N N . ASN A 1 168 ? 6.194 -12.367 -30.101 1.00 86.62 168 ASN A N 1
ATOM 1326 C CA . ASN A 1 168 ? 5.123 -11.969 -29.194 1.00 86.62 168 ASN A CA 1
ATOM 1327 C C . ASN A 1 168 ? 5.449 -12.413 -27.762 1.00 86.62 168 ASN A C 1
ATOM 1329 O O . ASN A 1 168 ? 5.630 -13.600 -27.490 1.00 86.62 168 ASN A O 1
ATOM 1333 N N . PHE A 1 169 ? 5.472 -11.454 -26.843 1.00 90.75 169 PHE A N 1
ATOM 1334 C CA . PHE A 1 169 ? 5.547 -11.695 -25.410 1.00 90.75 169 PHE A CA 1
ATOM 1335 C C . PHE A 1 169 ? 4.384 -10.962 -24.742 1.00 90.75 169 PHE A C 1
ATOM 1337 O O . PHE A 1 169 ? 3.981 -9.885 -25.179 1.00 90.75 169 PHE A O 1
ATOM 1344 N N . GLU A 1 170 ? 3.824 -11.547 -23.687 1.00 91.50 170 GLU A N 1
ATOM 1345 C CA . GLU A 1 170 ? 2.730 -10.929 -22.946 1.00 91.50 170 GLU A CA 1
ATOM 1346 C C . GLU A 1 170 ? 3.061 -10.913 -21.456 1.00 91.50 170 GLU A C 1
ATOM 1348 O O . GLU A 1 170 ? 3.449 -11.921 -20.862 1.00 91.50 170 GLU A O 1
ATOM 1353 N N . VAL A 1 171 ? 2.912 -9.740 -20.847 1.00 93.06 171 VAL A N 1
ATOM 1354 C CA . VAL A 1 171 ? 3.159 -9.524 -19.424 1.00 93.06 171 VAL A CA 1
ATOM 1355 C C . VAL A 1 171 ? 2.026 -8.717 -18.819 1.00 93.06 171 VAL A C 1
ATOM 1357 O O . VAL A 1 171 ? 1.391 -7.898 -19.483 1.00 93.06 171 VAL A O 1
ATOM 1360 N N . PHE A 1 172 ? 1.793 -8.919 -17.526 1.00 91.00 172 PHE A N 1
ATOM 1361 C CA . PHE A 1 172 ? 0.892 -8.062 -16.778 1.00 91.00 172 PHE A CA 1
ATOM 1362 C C . PHE A 1 172 ? 1.630 -6.791 -16.339 1.00 91.00 172 PHE A C 1
ATOM 1364 O O . PHE A 1 172 ? 2.494 -6.831 -15.455 1.00 91.00 172 PHE A O 1
ATOM 1371 N N . ASN A 1 173 ? 1.299 -5.671 -16.979 1.00 90.62 173 ASN A N 1
ATOM 1372 C CA . ASN A 1 173 ? 1.879 -4.363 -16.690 1.00 90.62 173 ASN A CA 1
ATOM 1373 C C . ASN A 1 173 ? 1.267 -3.753 -15.429 1.00 90.62 173 ASN A C 1
ATOM 1375 O O . ASN A 1 173 ? 0.058 -3.815 -15.211 1.00 90.62 173 ASN A O 1
ATOM 1379 N N . LYS A 1 174 ? 2.096 -3.114 -14.602 1.00 82.56 174 LYS A N 1
ATOM 1380 C CA . LYS A 1 174 ? 1.621 -2.376 -13.434 1.00 82.56 174 LYS A CA 1
ATOM 1381 C C . LYS A 1 174 ? 1.000 -1.059 -13.894 1.00 82.56 174 LYS A C 1
ATOM 1383 O O . LYS A 1 174 ? 1.710 -0.135 -14.284 1.00 82.56 174 LYS A O 1
ATOM 1388 N N . THR A 1 175 ? -0.326 -0.993 -13.845 1.00 78.12 175 THR A N 1
ATOM 1389 C CA . THR A 1 175 ? -1.119 0.181 -14.241 1.00 78.12 175 THR A CA 1
ATOM 1390 C C . THR A 1 175 ? -1.530 1.054 -13.058 1.00 78.12 175 THR A C 1
ATOM 1392 O O . THR A 1 175 ? -1.771 2.245 -13.241 1.00 78.12 175 THR A O 1
ATOM 1395 N N . ASP A 1 176 ? -1.575 0.485 -11.850 1.00 73.00 176 ASP A N 1
ATOM 1396 C CA . ASP A 1 176 ? -1.971 1.171 -10.614 1.00 73.00 176 ASP A CA 1
ATOM 1397 C C . ASP A 1 176 ? -0.823 2.030 -10.071 1.00 73.00 176 ASP A C 1
ATOM 1399 O O . ASP A 1 176 ? -0.068 1.619 -9.188 1.00 73.00 176 ASP A O 1
ATOM 1403 N N . VAL A 1 177 ? -0.656 3.215 -10.659 1.00 76.69 177 VAL A N 1
ATOM 1404 C CA . VAL A 1 177 ? 0.452 4.142 -10.359 1.00 76.69 177 VAL A CA 1
ATOM 1405 C C . VAL A 1 177 ? -0.014 5.535 -9.943 1.00 76.69 177 VAL A C 1
ATOM 1407 O O . VAL A 1 177 ? 0.809 6.382 -9.606 1.00 76.69 177 VAL A O 1
ATOM 1410 N N . LYS A 1 178 ? -1.321 5.807 -9.950 1.00 85.94 178 LYS A N 1
ATOM 1411 C CA . LYS A 1 178 ? -1.866 7.084 -9.478 1.00 85.94 178 LYS A CA 1
ATOM 1412 C C . LYS A 1 178 ? -2.264 6.992 -8.010 1.00 85.94 178 LYS A C 1
ATOM 1414 O O . LYS A 1 178 ? -2.719 5.945 -7.549 1.00 85.94 178 LYS A O 1
ATOM 1419 N N . LEU A 1 179 ? -2.102 8.094 -7.288 1.00 87.69 179 LEU A N 1
ATOM 1420 C CA . LEU A 1 179 ? -2.749 8.308 -5.998 1.00 87.69 179 LEU A CA 1
ATOM 1421 C C . LEU A 1 179 ? -3.977 9.184 -6.210 1.00 87.69 179 LEU A C 1
ATOM 1423 O O . LEU A 1 179 ? -4.020 9.988 -7.141 1.00 87.69 179 LEU A O 1
ATOM 1427 N N . ILE A 1 180 ? -4.966 9.014 -5.341 1.00 89.50 180 ILE A N 1
ATOM 1428 C CA . ILE A 1 180 ? -6.065 9.965 -5.232 1.00 89.50 180 ILE A CA 1
ATOM 1429 C C . ILE A 1 180 ? -5.521 11.294 -4.696 1.00 89.50 180 ILE A C 1
ATOM 1431 O O . ILE A 1 180 ? -4.759 11.303 -3.729 1.00 89.50 180 ILE A O 1
ATOM 1435 N N . ASP A 1 181 ? -5.938 12.400 -5.307 1.00 89.81 181 ASP A N 1
ATOM 1436 C CA . ASP A 1 181 ? -5.688 13.746 -4.799 1.00 89.81 181 ASP A CA 1
ATOM 1437 C C . ASP A 1 181 ? -6.862 14.183 -3.918 1.00 89.81 181 ASP A C 1
ATOM 1439 O O . ASP A 1 181 ? -7.993 14.316 -4.380 1.00 89.81 181 ASP A O 1
ATOM 1443 N N . THR A 1 182 ? -6.611 14.394 -2.628 1.00 87.81 182 THR A N 1
ATOM 1444 C CA . THR A 1 182 ? -7.648 14.793 -1.666 1.00 87.81 182 THR A CA 1
ATOM 1445 C C . THR A 1 182 ? -8.037 16.269 -1.756 1.00 87.81 182 THR A C 1
ATOM 1447 O O . THR A 1 182 ? -8.967 16.678 -1.068 1.00 87.81 182 THR A O 1
ATOM 1450 N N . ASN A 1 183 ? -7.344 17.077 -2.567 1.00 87.88 183 ASN A N 1
ATOM 1451 C CA . ASN A 1 183 ? -7.654 18.500 -2.752 1.00 87.88 183 ASN A CA 1
ATOM 1452 C C . ASN A 1 183 ? -8.708 18.753 -3.837 1.00 87.88 183 ASN A C 1
ATOM 1454 O O . ASN A 1 183 ? -9.200 19.872 -3.970 1.00 87.88 183 ASN A O 1
ATOM 1458 N N . ILE A 1 184 ? -9.057 17.725 -4.608 1.00 88.88 184 ILE A N 1
ATOM 1459 C CA . ILE A 1 184 ? -10.090 17.774 -5.642 1.00 88.88 184 ILE A CA 1
ATOM 1460 C C . ILE A 1 184 ? -11.136 16.691 -5.372 1.00 88.88 184 ILE A C 1
ATOM 1462 O O . ILE A 1 184 ? -10.899 15.737 -4.632 1.00 88.88 184 ILE A O 1
ATOM 1466 N N . THR A 1 185 ? -12.323 16.828 -5.961 1.00 89.50 185 THR A N 1
ATOM 1467 C CA . THR A 1 185 ? -13.439 15.908 -5.710 1.00 89.50 185 THR A CA 1
ATOM 1468 C C . THR A 1 185 ? -13.055 14.461 -6.018 1.00 89.50 185 THR A C 1
ATOM 1470 O O . THR A 1 185 ? -12.614 14.147 -7.127 1.00 89.50 185 THR A O 1
ATOM 1473 N N . LEU A 1 186 ? -13.242 13.572 -5.037 1.00 92.88 186 LEU A N 1
ATOM 1474 C CA . LEU A 1 186 ? -12.913 12.155 -5.180 1.00 92.88 186 LEU A CA 1
ATOM 1475 C C . LEU A 1 186 ? -13.848 11.449 -6.168 1.00 92.88 186 LEU A C 1
ATOM 1477 O O . LEU A 1 186 ? -15.047 11.737 -6.247 1.00 92.88 186 LEU A O 1
ATOM 1481 N N . PHE A 1 187 ? -13.272 10.475 -6.866 1.00 94.75 187 PHE A N 1
ATOM 1482 C CA . PHE A 1 187 ? -13.941 9.537 -7.767 1.00 94.75 187 PHE A CA 1
ATOM 1483 C C . PHE A 1 187 ? -14.584 10.197 -8.985 1.00 94.75 187 PHE A C 1
ATOM 1485 O O . PHE A 1 187 ? -15.707 9.891 -9.376 1.00 94.75 187 PHE A O 1
ATOM 1492 N N . THR A 1 188 ? -13.859 11.143 -9.574 1.00 92.56 188 THR A N 1
ATOM 1493 C CA . THR A 1 188 ? -14.264 11.891 -10.770 1.00 92.56 188 THR A CA 1
ATOM 1494 C C . THR A 1 188 ? -13.331 11.587 -11.941 1.00 92.56 188 THR A C 1
ATOM 1496 O O . THR A 1 188 ? -12.297 10.942 -11.761 1.00 92.56 188 THR A O 1
ATOM 1499 N N . LYS A 1 189 ? -13.667 12.067 -13.149 1.00 90.25 189 LYS A N 1
ATOM 1500 C CA . LYS A 1 189 ? -12.862 11.871 -14.373 1.00 90.25 189 LYS A CA 1
ATOM 1501 C C . LYS A 1 189 ? -11.372 12.166 -14.164 1.00 90.25 189 LYS A C 1
ATOM 1503 O O . LYS A 1 189 ? -10.527 11.396 -14.616 1.00 90.25 189 LYS A O 1
ATOM 1508 N N . ASP A 1 190 ? -11.075 13.241 -13.442 1.00 88.69 190 ASP A N 1
ATOM 1509 C CA . ASP A 1 190 ? -9.709 13.718 -13.222 1.00 88.69 190 ASP A CA 1
ATOM 1510 C C . ASP A 1 190 ? -9.089 13.175 -11.922 1.00 88.69 190 ASP A C 1
ATOM 1512 O O . ASP A 1 190 ? -7.893 13.337 -11.684 1.00 88.69 190 ASP A O 1
ATOM 1516 N N . ASN A 1 191 ? -9.878 12.477 -11.097 1.00 92.62 191 ASN A N 1
ATOM 1517 C CA . ASN A 1 191 ? -9.468 11.984 -9.787 1.00 92.62 191 ASN A CA 1
ATOM 1518 C C . ASN A 1 191 ? -10.100 10.626 -9.449 1.00 92.62 191 ASN A C 1
ATOM 1520 O O . ASN A 1 191 ? -10.844 10.484 -8.476 1.00 92.62 191 ASN A O 1
ATOM 1524 N N . GLY A 1 192 ? -9.811 9.624 -10.278 1.00 91.81 192 GLY A N 1
ATOM 1525 C CA . GLY A 1 192 ? -10.198 8.238 -10.028 1.00 91.81 192 GLY A CA 1
ATOM 1526 C C . GLY A 1 192 ? -11.597 7.871 -10.503 1.00 91.81 192 GLY A C 1
ATOM 1527 O O . GLY A 1 192 ? -12.412 7.427 -9.702 1.00 91.81 192 GLY A O 1
ATOM 1528 N N . LEU A 1 193 ? -11.872 8.006 -11.801 1.00 94.56 193 LEU A N 1
ATOM 1529 C CA . LEU A 1 193 ? -13.138 7.559 -12.381 1.00 94.56 193 LEU A CA 1
ATOM 1530 C C . LEU A 1 193 ? -13.326 6.045 -12.161 1.00 94.56 193 LEU A C 1
ATOM 1532 O O . LEU A 1 193 ? -12.457 5.275 -12.580 1.00 94.56 193 LEU A O 1
ATOM 1536 N N . PRO A 1 194 ? -14.419 5.608 -11.518 1.00 95.56 194 PRO A N 1
ATOM 1537 C CA . PRO A 1 194 ? -14.655 4.195 -11.261 1.00 95.56 194 PRO A CA 1
ATOM 1538 C C . PRO A 1 194 ? -15.254 3.478 -12.476 1.00 95.56 194 PRO A C 1
ATOM 1540 O O . PRO A 1 194 ? -15.952 4.085 -13.288 1.00 95.56 194 PRO A O 1
ATOM 1543 N N . ASP A 1 195 ? -15.060 2.159 -12.540 1.00 92.00 195 ASP A N 1
ATOM 1544 C CA . ASP A 1 195 ? -15.713 1.281 -13.526 1.00 92.00 195 ASP A CA 1
ATOM 1545 C C . ASP A 1 195 ? -17.239 1.200 -13.299 1.00 92.00 195 ASP A C 1
ATOM 1547 O O . ASP A 1 195 ? -18.006 0.941 -14.226 1.00 92.00 195 ASP A O 1
ATOM 1551 N N . HIS A 1 196 ? -17.698 1.419 -12.061 1.00 94.44 196 HIS A N 1
ATOM 1552 C CA . HIS A 1 196 ? -19.111 1.373 -11.685 1.00 94.44 196 HIS A CA 1
ATOM 1553 C C . HIS A 1 196 ? -19.423 2.339 -10.538 1.00 94.44 196 HIS A C 1
ATOM 1555 O O . HIS A 1 196 ? -18.607 2.513 -9.634 1.00 94.44 196 HIS A O 1
ATOM 1561 N N . VAL A 1 197 ? -20.623 2.917 -10.531 1.00 96.38 197 VAL A N 1
ATOM 1562 C CA . VAL A 1 197 ? -21.119 3.787 -9.455 1.00 96.38 197 VAL A CA 1
ATOM 1563 C C . VAL A 1 197 ? -22.318 3.107 -8.804 1.00 96.38 197 VAL A C 1
ATOM 1565 O O . VAL A 1 197 ? -23.316 2.867 -9.478 1.00 96.38 197 VAL A O 1
ATOM 1568 N N . PHE A 1 198 ? -22.221 2.796 -7.509 1.00 95.12 198 PHE A N 1
ATOM 1569 C CA . PHE A 1 198 ? -23.362 2.302 -6.729 1.00 95.12 198 PHE A CA 1
ATOM 1570 C C . PHE A 1 198 ? -24.154 3.476 -6.152 1.00 95.12 198 PHE A C 1
ATOM 1572 O O . PHE A 1 198 ? -25.377 3.475 -6.192 1.00 95.12 198 PHE A O 1
ATOM 1579 N N . TYR A 1 199 ? -23.446 4.491 -5.652 1.00 97.56 199 TYR A N 1
ATOM 1580 C CA . TYR A 1 199 ? -24.028 5.689 -5.064 1.00 97.56 199 TYR A CA 1
ATOM 1581 C C . TYR A 1 199 ? -23.054 6.869 -5.166 1.00 97.56 199 TYR A C 1
ATOM 1583 O O . TYR A 1 199 ? -21.863 6.711 -4.882 1.00 97.56 199 TYR A O 1
ATOM 1591 N N . ASP A 1 200 ? -23.553 8.049 -5.534 1.00 96.56 200 ASP A N 1
ATOM 1592 C CA . ASP A 1 200 ? -22.772 9.289 -5.595 1.00 96.56 200 ASP A CA 1
ATOM 1593 C C . ASP A 1 200 ? -23.619 10.479 -5.118 1.00 96.56 200 ASP A C 1
ATOM 1595 O O . ASP A 1 200 ? -24.542 10.924 -5.802 1.00 96.56 200 ASP A O 1
ATOM 1599 N N . SER A 1 201 ? -23.304 10.984 -3.927 1.00 95.50 201 SER A N 1
ATOM 1600 C CA . SER A 1 201 ? -23.747 12.278 -3.415 1.00 95.50 201 SER A CA 1
ATOM 1601 C C . SER A 1 201 ? -22.537 13.136 -3.040 1.00 95.50 201 SER A C 1
ATOM 1603 O O . SER A 1 201 ? -21.394 12.675 -2.973 1.00 95.50 201 SER A O 1
ATOM 1605 N N . GLN A 1 202 ? -22.789 14.413 -2.743 1.00 90.81 202 GLN A N 1
ATOM 1606 C CA . GLN A 1 202 ? -21.747 15.363 -2.339 1.00 90.81 202 GLN A CA 1
ATOM 1607 C C . GLN A 1 202 ? -20.918 14.876 -1.135 1.00 90.81 202 GLN A C 1
ATOM 1609 O O . GLN A 1 202 ? -19.733 15.179 -1.020 1.00 90.81 202 GLN A O 1
ATOM 1614 N N . ASP A 1 203 ? -21.546 14.132 -0.233 1.00 94.00 203 ASP A N 1
ATOM 1615 C CA . ASP A 1 203 ? -21.050 13.801 1.096 1.00 94.00 203 ASP A CA 1
ATOM 1616 C C . ASP A 1 203 ? -20.928 12.286 1.342 1.00 94.00 203 ASP A C 1
ATOM 1618 O O . ASP A 1 203 ? -20.596 11.860 2.456 1.00 94.00 203 ASP A O 1
ATOM 1622 N N . SER A 1 204 ? -21.237 11.457 0.344 1.00 97.31 204 SER A N 1
ATOM 1623 C CA . SER A 1 204 ? -21.132 9.999 0.393 1.00 97.31 204 SER A CA 1
ATOM 1624 C C . SER A 1 204 ? -21.013 9.420 -1.012 1.00 97.31 204 SER A C 1
ATOM 1626 O O . SER A 1 204 ? -21.847 9.665 -1.874 1.00 97.31 204 SER A O 1
ATOM 1628 N N . LYS A 1 205 ? -19.982 8.614 -1.245 1.00 97.88 205 LYS A N 1
ATOM 1629 C CA . LYS A 1 205 ? -19.763 7.907 -2.507 1.00 97.88 205 LYS A CA 1
ATOM 1630 C C . LYS A 1 205 ? -19.434 6.459 -2.225 1.00 97.88 205 LYS A C 1
ATOM 1632 O O . LYS A 1 205 ? -18.563 6.189 -1.401 1.00 97.88 205 LYS A O 1
ATOM 1637 N N . LEU A 1 206 ? -20.081 5.554 -2.946 1.00 98.19 206 LEU A N 1
ATOM 1638 C CA . LEU A 1 206 ? -19.754 4.136 -2.996 1.00 98.19 206 LEU A CA 1
ATOM 1639 C C . LEU A 1 206 ? -19.665 3.728 -4.461 1.00 98.19 206 LEU A C 1
ATOM 1641 O O . LEU A 1 206 ? -20.643 3.766 -5.207 1.00 98.19 206 LEU A O 1
ATOM 1645 N N . VAL A 1 207 ? -18.467 3.362 -4.883 1.00 97.81 207 VAL A N 1
ATOM 1646 C CA . VAL A 1 207 ? -18.153 3.063 -6.278 1.00 97.81 207 VAL A CA 1
ATOM 1647 C C . VAL A 1 207 ? -17.365 1.758 -6.361 1.00 97.81 207 VAL A C 1
ATOM 1649 O O . VAL A 1 207 ? -16.909 1.233 -5.345 1.00 97.81 207 VAL A O 1
ATOM 1652 N N . GLY A 1 208 ? -17.251 1.194 -7.558 1.00 97.12 208 GLY A N 1
ATOM 1653 C CA . GLY A 1 208 ? -16.476 -0.018 -7.808 1.00 97.12 208 GLY A CA 1
ATOM 1654 C C . GLY A 1 208 ? -14.966 0.231 -7.846 1.00 97.12 208 GLY A C 1
ATOM 1655 O O . GLY A 1 208 ? -14.438 1.185 -7.263 1.00 97.12 208 GLY A O 1
ATOM 1656 N N . TYR A 1 209 ? -14.271 -0.646 -8.564 1.00 96.94 209 TYR A N 1
ATOM 1657 C CA . TYR A 1 209 ? -12.846 -0.519 -8.835 1.00 96.94 209 TYR A CA 1
ATOM 1658 C C . TYR A 1 209 ? -12.535 0.761 -9.624 1.00 96.94 209 TYR A C 1
ATOM 1660 O O . TYR A 1 209 ? -13.286 1.160 -10.514 1.00 96.94 209 TYR A O 1
ATOM 1668 N N . ILE A 1 210 ? -11.413 1.395 -9.291 1.00 96.19 210 ILE A N 1
ATOM 1669 C CA . ILE A 1 210 ? -10.883 2.595 -9.934 1.00 96.19 210 ILE A CA 1
ATOM 1670 C C . ILE A 1 210 ? -9.605 2.210 -10.690 1.00 96.19 210 ILE A C 1
ATOM 1672 O O . ILE A 1 210 ? -8.552 2.035 -10.059 1.00 96.19 210 ILE A O 1
ATOM 1676 N N . PRO A 1 211 ? -9.660 2.088 -12.028 1.00 92.25 211 PRO A N 1
ATOM 1677 C CA . PRO A 1 211 ? -8.521 1.660 -12.827 1.00 92.25 211 PRO A CA 1
ATOM 1678 C C . PRO A 1 211 ? -7.331 2.609 -12.755 1.00 92.25 211 PRO A C 1
ATOM 1680 O O . PRO A 1 211 ? -7.456 3.819 -12.947 1.00 92.25 211 PRO A O 1
ATOM 1683 N N . GLY A 1 212 ? -6.142 2.044 -12.555 1.00 88.69 212 GLY A N 1
ATOM 1684 C CA . GLY A 1 212 ? -4.888 2.791 -12.587 1.00 88.69 212 GLY A CA 1
ATOM 1685 C C . GLY A 1 212 ? -4.581 3.575 -11.310 1.00 88.69 212 GLY A C 1
ATOM 1686 O O . GLY A 1 212 ? -3.564 4.275 -11.254 1.00 88.69 212 GLY A O 1
ATOM 1687 N N . TYR A 1 213 ? -5.415 3.439 -10.276 1.00 91.38 213 TYR A N 1
ATOM 1688 C CA . TYR A 1 213 ? -5.198 4.037 -8.963 1.00 91.38 213 TYR A CA 1
ATOM 1689 C C . TYR A 1 213 ? -4.759 2.986 -7.946 1.00 91.38 213 TYR A C 1
ATOM 1691 O O . TYR A 1 213 ? -5.308 1.889 -7.842 1.00 91.38 213 TYR A O 1
ATOM 1699 N N . THR A 1 214 ? -3.758 3.354 -7.154 1.00 89.12 214 THR A N 1
ATOM 1700 C CA . THR A 1 214 ? -3.229 2.516 -6.080 1.00 89.12 214 THR A CA 1
ATOM 1701 C C . THR A 1 214 ? -4.293 2.305 -5.009 1.00 89.12 214 THR A C 1
ATOM 1703 O O . THR A 1 214 ? -4.911 3.259 -4.527 1.00 89.12 214 THR A O 1
ATOM 1706 N N . GLY A 1 215 ? -4.466 1.049 -4.590 1.00 91.19 215 GLY A N 1
ATOM 1707 C CA . GLY A 1 215 ? -5.312 0.728 -3.447 1.00 91.19 215 GLY A CA 1
ATOM 1708 C C . GLY A 1 215 ? -4.847 1.450 -2.185 1.00 91.19 215 GLY A C 1
ATOM 1709 O O . GLY A 1 215 ? -3.672 1.412 -1.826 1.00 91.19 215 GLY A O 1
ATOM 1710 N N . THR A 1 216 ? -5.779 2.119 -1.517 1.00 89.12 216 THR A N 1
ATOM 1711 C CA . THR A 1 216 ? -5.514 2.946 -0.340 1.00 89.12 216 THR A CA 1
ATOM 1712 C C . THR A 1 216 ? -6.371 2.440 0.810 1.00 89.12 216 THR A C 1
ATOM 1714 O O . THR A 1 216 ? -7.599 2.458 0.727 1.00 89.12 216 THR A O 1
ATOM 1717 N N . ASN A 1 217 ? -5.715 1.986 1.885 1.00 89.12 217 ASN A N 1
ATOM 1718 C CA . ASN A 1 217 ? -6.387 1.700 3.156 1.00 89.12 217 ASN A CA 1
ATOM 1719 C C . ASN A 1 217 ? -7.099 2.959 3.666 1.00 89.12 217 ASN A C 1
ATOM 1721 O O . ASN A 1 217 ? -6.724 4.061 3.279 1.00 89.12 217 ASN A O 1
ATOM 1725 N N . PHE A 1 218 ? -8.056 2.807 4.582 1.00 91.69 218 PHE A N 1
ATOM 1726 C CA . PHE A 1 218 ? -8.805 3.943 5.113 1.00 91.69 218 PHE A CA 1
ATOM 1727 C C . PHE A 1 218 ? -7.908 5.087 5.595 1.00 91.69 218 PHE A C 1
ATOM 1729 O O . PHE A 1 218 ? -7.012 4.906 6.426 1.00 91.69 218 PHE A O 1
ATOM 1736 N N . LYS A 1 219 ? -8.170 6.274 5.054 1.00 90.69 219 LYS A N 1
ATOM 1737 C CA . LYS A 1 219 ? -7.535 7.534 5.427 1.00 90.69 219 LYS A CA 1
ATOM 1738 C C . LYS A 1 219 ? -8.596 8.502 5.920 1.00 90.69 219 LYS A C 1
ATOM 1740 O O . LYS A 1 219 ? -9.721 8.515 5.424 1.00 90.69 219 LYS A O 1
ATOM 1745 N N . VAL A 1 220 ? -8.197 9.323 6.883 1.00 88.94 220 VAL A N 1
ATOM 1746 C CA . VAL A 1 220 ? -8.996 10.436 7.388 1.00 88.94 220 VAL A CA 1
ATOM 1747 C C . VAL A 1 220 ? -8.339 11.725 6.923 1.00 88.94 220 VAL A C 1
ATOM 1749 O O . VAL A 1 220 ? -7.145 11.927 7.134 1.00 88.94 220 VAL A O 1
ATOM 1752 N N . PHE A 1 221 ? -9.124 12.585 6.292 1.00 86.94 221 PHE A N 1
ATOM 1753 C CA . PHE A 1 221 ? -8.750 13.945 5.944 1.00 86.94 221 PHE A CA 1
ATOM 1754 C C . PHE A 1 221 ? -9.674 14.902 6.694 1.00 86.94 221 PHE A C 1
ATOM 1756 O O . PHE A 1 221 ? -10.892 14.747 6.644 1.00 86.94 221 PHE A O 1
ATOM 1763 N N . LYS A 1 222 ? -9.109 15.867 7.421 1.00 85.44 222 LYS A N 1
ATOM 1764 C CA . LYS A 1 222 ? -9.869 16.794 8.265 1.00 85.44 222 LYS A CA 1
ATOM 1765 C C . LYS A 1 222 ? -9.593 18.228 7.835 1.00 85.44 222 LYS A C 1
ATOM 1767 O O . LYS A 1 222 ? -8.440 18.640 7.745 1.00 85.44 222 LYS A O 1
ATOM 1772 N N . THR A 1 223 ? -10.657 18.980 7.597 1.00 85.44 223 THR A N 1
ATOM 1773 C CA . THR A 1 223 ? -10.629 20.436 7.443 1.00 85.44 223 THR A CA 1
ATOM 1774 C C . THR A 1 223 ? -11.233 21.086 8.687 1.00 85.44 223 THR A C 1
ATOM 1776 O O . THR A 1 223 ? -11.648 20.400 9.623 1.00 85.44 223 THR A O 1
ATOM 1779 N N . LYS A 1 224 ? -11.290 22.422 8.721 1.00 84.19 224 LYS A N 1
ATOM 1780 C CA . LYS A 1 224 ? -11.979 23.145 9.799 1.00 84.19 224 LYS A CA 1
ATOM 1781 C C . LYS A 1 224 ? -13.459 22.745 9.902 1.00 84.19 224 LYS A C 1
ATOM 1783 O O . LYS A 1 224 ? -13.976 22.639 11.008 1.00 84.19 224 LYS A O 1
ATOM 1788 N N . ASP A 1 225 ? -14.093 22.490 8.760 1.00 88.81 225 ASP A N 1
ATOM 1789 C CA . ASP A 1 225 ? -15.547 22.341 8.665 1.00 88.81 225 ASP A CA 1
ATOM 1790 C C . ASP A 1 225 ? -15.994 20.889 8.445 1.00 88.81 225 ASP A C 1
ATOM 1792 O O . ASP A 1 225 ? -17.156 20.563 8.677 1.00 88.81 225 ASP A O 1
ATOM 1796 N N . SER A 1 226 ? -15.093 19.995 8.020 1.00 91.31 226 SER A N 1
ATOM 1797 C CA . SER A 1 226 ? -15.453 18.622 7.649 1.00 91.31 226 SER A CA 1
ATOM 1798 C C . SER A 1 226 ? -14.404 17.582 8.027 1.00 91.31 226 SER A C 1
ATOM 1800 O O . SER A 1 226 ? -13.208 17.868 8.112 1.00 91.31 226 SER A O 1
ATOM 1802 N N . LEU A 1 227 ? -14.862 16.347 8.199 1.00 92.50 227 LEU A N 1
ATOM 1803 C CA . LEU A 1 227 ? -14.039 15.151 8.277 1.00 92.50 227 LEU A CA 1
ATOM 1804 C C . LEU A 1 227 ? -14.452 14.209 7.148 1.00 92.50 227 LEU A C 1
ATOM 1806 O O . LEU A 1 227 ? -15.615 13.829 7.042 1.00 92.50 227 LEU A O 1
ATOM 1810 N N . SER A 1 228 ? -13.487 13.822 6.320 1.00 92.88 228 SER A N 1
ATOM 1811 C CA . SER A 1 228 ? -13.653 12.861 5.234 1.00 92.88 228 SER A CA 1
ATOM 1812 C C . SER A 1 228 ? -12.918 11.560 5.545 1.00 92.88 228 SER A C 1
ATOM 1814 O O . SER A 1 228 ? -11.713 11.565 5.787 1.00 92.88 228 SER A O 1
ATOM 1816 N N . LEU A 1 229 ? -13.639 10.444 5.513 1.00 94.88 229 LEU A N 1
ATOM 1817 C CA . LEU A 1 229 ? -13.118 9.082 5.596 1.00 94.88 229 LEU A CA 1
ATOM 1818 C C . LEU A 1 229 ? -13.209 8.448 4.207 1.00 94.88 229 LEU A C 1
ATOM 1820 O O . LEU A 1 229 ? -14.295 8.399 3.634 1.00 94.88 229 LEU A O 1
ATOM 1824 N N . TYR A 1 230 ? -12.100 7.958 3.658 1.00 96.12 230 TYR A N 1
ATOM 1825 C CA . TYR A 1 230 ? -12.110 7.340 2.330 1.00 96.12 230 TYR A CA 1
ATOM 1826 C C . TYR A 1 230 ? -11.171 6.141 2.218 1.00 96.12 230 TYR A C 1
ATOM 1828 O O . TYR A 1 230 ? -10.182 6.040 2.946 1.00 96.12 230 TYR A O 1
ATOM 1836 N N . ALA A 1 231 ? -11.472 5.254 1.271 1.00 97.00 231 ALA A N 1
ATOM 1837 C CA . ALA A 1 231 ? -10.617 4.154 0.837 1.00 97.00 231 ALA A CA 1
ATOM 1838 C C . ALA A 1 231 ? -10.749 3.954 -0.679 1.00 97.00 231 ALA A C 1
ATOM 1840 O O . ALA A 1 231 ? -11.795 4.237 -1.267 1.00 97.00 231 ALA A O 1
ATOM 1841 N N . VAL A 1 232 ? -9.687 3.452 -1.307 1.00 96.75 232 VAL A N 1
ATOM 1842 C CA . VAL A 1 232 ? -9.613 3.221 -2.759 1.00 96.75 232 VAL A CA 1
ATOM 1843 C C . VAL A 1 232 ? -9.302 1.758 -3.003 1.00 96.75 232 VAL A C 1
ATOM 1845 O O . VAL A 1 232 ? -8.359 1.246 -2.400 1.00 96.75 232 VAL A O 1
ATOM 1848 N N . ASN A 1 233 ? -10.037 1.108 -3.908 1.00 96.56 233 ASN A N 1
ATOM 1849 C CA . ASN A 1 233 ? -9.776 -0.267 -4.337 1.00 96.56 233 ASN A CA 1
ATOM 1850 C C . ASN A 1 233 ? -9.618 -1.233 -3.142 1.00 96.56 233 ASN A C 1
ATOM 1852 O O . ASN A 1 233 ? -8.604 -1.919 -2.998 1.00 96.56 233 ASN A O 1
ATOM 1856 N N . SER A 1 234 ? -10.618 -1.233 -2.256 1.00 96.00 234 SER A N 1
ATOM 1857 C CA . SER A 1 234 ? -10.682 -2.031 -1.032 1.00 96.00 234 SER A CA 1
ATOM 1858 C C . SER A 1 234 ? -11.685 -3.179 -1.160 1.00 96.00 234 SER A C 1
ATOM 1860 O O . SER A 1 234 ? -12.708 -3.070 -1.830 1.00 96.00 234 SER A O 1
ATOM 1862 N N . THR A 1 235 ? -11.411 -4.282 -0.469 1.00 95.69 235 THR A N 1
ATOM 1863 C CA . THR A 1 235 ? -12.355 -5.393 -0.280 1.00 95.69 235 THR A CA 1
ATOM 1864 C C . THR A 1 235 ? -13.542 -4.965 0.580 1.00 95.69 235 THR A C 1
ATOM 1866 O O . THR A 1 235 ? -13.378 -4.126 1.475 1.00 95.69 235 THR A O 1
ATOM 1869 N N . ILE A 1 236 ? -14.690 -5.617 0.390 1.00 95.75 236 ILE A N 1
ATOM 1870 C CA . ILE A 1 236 ? -15.896 -5.370 1.186 1.00 95.75 236 ILE A CA 1
ATOM 1871 C C . ILE A 1 236 ? -15.689 -5.681 2.679 1.00 95.75 236 ILE A C 1
ATOM 1873 O O . ILE A 1 236 ? -16.149 -4.916 3.522 1.00 95.75 236 ILE A O 1
ATOM 1877 N N . ASP A 1 237 ? -14.891 -6.702 3.020 1.00 94.81 237 ASP A N 1
ATOM 1878 C CA . ASP A 1 237 ? -14.527 -7.049 4.402 1.00 94.81 237 ASP A CA 1
ATOM 1879 C C . ASP A 1 237 ? -13.914 -5.871 5.159 1.00 94.81 237 ASP A C 1
ATOM 1881 O O . ASP A 1 237 ? -14.357 -5.516 6.247 1.00 94.81 237 ASP A O 1
ATOM 1885 N N . ARG A 1 238 ? -12.922 -5.211 4.554 1.00 94.12 238 ARG A N 1
ATOM 1886 C CA . ARG A 1 238 ? -12.261 -4.032 5.134 1.00 94.12 238 ARG A CA 1
ATOM 1887 C C . ARG A 1 238 ? -13.210 -2.850 5.282 1.00 94.12 238 ARG A C 1
ATOM 1889 O O . ARG A 1 238 ? -13.070 -2.082 6.228 1.00 94.12 238 ARG A O 1
ATOM 1896 N N . ILE A 1 239 ? -14.147 -2.695 4.350 1.00 96.50 239 ILE A N 1
ATOM 1897 C CA . ILE A 1 239 ? -15.148 -1.628 4.379 1.00 96.50 239 ILE A CA 1
ATOM 1898 C C . ILE A 1 239 ? -16.106 -1.845 5.555 1.00 96.50 239 ILE A C 1
ATOM 1900 O O . ILE A 1 239 ? -16.244 -0.949 6.384 1.00 96.50 239 ILE A O 1
ATOM 1904 N N . TYR A 1 240 ? -16.683 -3.040 5.705 1.00 96.50 240 TYR A N 1
ATOM 1905 C CA . TYR A 1 240 ? -17.497 -3.372 6.880 1.00 96.50 240 TYR A CA 1
ATOM 1906 C C . TYR A 1 240 ? -16.696 -3.283 8.181 1.00 96.50 240 TYR A C 1
ATOM 1908 O O . TYR A 1 240 ? -17.180 -2.750 9.176 1.00 96.50 240 TYR A O 1
ATOM 1916 N N . GLN A 1 241 ? -15.445 -3.736 8.168 1.00 93.88 241 GLN A N 1
ATOM 1917 C CA . GLN A 1 241 ? -14.581 -3.677 9.338 1.00 93.88 241 GLN A CA 1
ATOM 1918 C C . GLN A 1 241 ? -14.302 -2.247 9.799 1.00 93.88 241 GLN A C 1
ATOM 1920 O O . GLN A 1 241 ? -14.281 -2.009 11.002 1.00 93.88 241 GLN A O 1
ATOM 1925 N N . GLU A 1 242 ? -14.081 -1.295 8.887 1.00 94.06 242 GLU A N 1
ATOM 1926 C CA . GLU A 1 242 ? -13.919 0.109 9.278 1.00 94.06 242 GLU A CA 1
ATOM 1927 C C . GLU A 1 242 ? -15.253 0.730 9.708 1.00 94.06 242 GLU A C 1
ATOM 1929 O O . GLU A 1 242 ? -15.273 1.482 10.683 1.00 94.06 242 GLU A O 1
ATOM 1934 N N . ALA A 1 243 ? -16.359 0.394 9.035 1.00 95.94 243 ALA A N 1
ATOM 1935 C CA . ALA A 1 243 ? -17.686 0.905 9.370 1.00 95.94 243 ALA A CA 1
ATOM 1936 C C . ALA A 1 243 ? -18.130 0.504 10.787 1.00 95.94 243 ALA A C 1
ATOM 1938 O O . ALA A 1 243 ? -18.707 1.329 11.484 1.00 95.94 243 ALA A O 1
ATOM 1939 N N . TYR A 1 244 ? -17.826 -0.721 11.226 1.00 94.81 244 TYR A N 1
ATOM 1940 C CA . TYR A 1 244 ? -18.211 -1.270 12.538 1.00 94.81 244 TYR A CA 1
ATOM 1941 C C . TYR A 1 244 ? -17.040 -1.367 13.530 1.00 94.81 244 TYR A C 1
ATOM 1943 O O . TYR A 1 244 ? -17.064 -2.142 14.486 1.00 94.81 244 TYR A O 1
ATOM 1951 N N . LYS A 1 245 ? -15.955 -0.628 13.277 1.00 89.31 245 LYS A N 1
ATOM 1952 C CA . LYS A 1 245 ? -14.680 -0.786 13.990 1.00 89.31 245 LYS A CA 1
ATOM 1953 C C . LYS A 1 245 ? -14.770 -0.572 15.495 1.00 89.31 245 LYS A C 1
ATOM 1955 O O . LYS A 1 245 ? -14.011 -1.206 16.229 1.00 89.31 245 LYS A O 1
ATOM 1960 N N . ASP A 1 246 ? -15.638 0.330 15.939 1.00 84.25 246 ASP A N 1
ATOM 1961 C CA . ASP A 1 246 ? -15.801 0.640 17.361 1.00 84.25 246 ASP A CA 1
ATOM 1962 C C . ASP A 1 246 ? -16.648 -0.431 18.062 1.00 84.25 246 ASP A C 1
ATOM 1964 O O . ASP A 1 246 ? -16.439 -0.718 19.240 1.00 84.25 246 ASP A O 1
ATOM 1968 N N . GLU A 1 247 ? -17.549 -1.063 17.313 1.00 88.88 247 GLU A N 1
ATOM 1969 C CA . GLU A 1 247 ? -18.459 -2.107 17.760 1.00 88.88 247 GLU A CA 1
ATOM 1970 C C . GLU A 1 247 ? -17.839 -3.504 17.754 1.00 88.88 247 GLU A C 1
ATOM 1972 O O . GLU A 1 247 ? -18.381 -4.367 18.424 1.00 88.88 247 GLU A O 1
ATOM 1977 N N . ILE A 1 248 ? -16.739 -3.754 17.028 1.00 87.88 248 ILE A N 1
ATOM 1978 C CA . ILE A 1 248 ? -16.105 -5.092 16.920 1.00 87.88 248 ILE A CA 1
ATOM 1979 C C . ILE A 1 248 ? -14.644 -5.141 17.403 1.00 87.88 248 ILE A C 1
ATOM 1981 O O . ILE A 1 248 ? -13.897 -6.088 17.130 1.00 87.88 248 ILE A O 1
ATOM 1985 N N . TYR A 1 249 ? -14.188 -4.106 18.109 1.00 77.38 249 TYR A N 1
ATOM 1986 C CA . TYR A 1 249 ? -12.853 -4.065 18.716 1.00 77.38 249 TYR A CA 1
ATOM 1987 C C . TYR A 1 249 ? -12.727 -5.117 19.845 1.00 77.38 249 TYR A C 1
ATOM 1989 O O . TYR A 1 249 ? -13.661 -5.217 20.640 1.00 77.38 249 TYR A O 1
ATOM 1997 N N . PRO A 1 250 ? -11.598 -5.854 20.025 1.00 73.50 250 PRO A N 1
ATOM 1998 C CA . PRO A 1 250 ? -10.252 -5.743 19.420 1.00 73.50 250 PRO A CA 1
ATOM 1999 C C . PRO A 1 250 ? -10.001 -6.382 18.061 1.00 73.50 250 PRO A C 1
ATOM 2001 O O . PRO A 1 250 ? -8.855 -6.371 17.595 1.00 73.50 250 PRO A O 1
ATOM 2004 N N . TYR A 1 251 ? -11.007 -6.903 17.367 1.00 71.12 251 TYR A N 1
ATOM 2005 C CA . TYR A 1 251 ? -10.783 -7.631 16.119 1.00 71.12 251 TYR A CA 1
ATOM 2006 C C . TYR A 1 251 ? -10.537 -6.714 14.903 1.00 71.12 251 TYR A C 1
ATOM 2008 O O . TYR A 1 251 ? -11.091 -6.903 13.829 1.00 71.12 251 TYR A O 1
ATOM 2016 N N . GLN A 1 252 ? -9.632 -5.738 15.013 1.00 62.97 252 GLN A N 1
ATOM 2017 C CA . GLN A 1 252 ? -9.400 -4.721 13.978 1.00 62.97 252 GLN A CA 1
ATOM 2018 C C . GLN A 1 252 ? -8.913 -5.253 12.624 1.00 62.97 252 GLN A C 1
ATOM 2020 O O . GLN A 1 252 ? -9.054 -4.530 11.653 1.00 62.97 252 GLN A O 1
ATOM 2025 N N . ILE A 1 253 ? -8.294 -6.445 12.576 1.00 62.91 253 ILE A N 1
ATOM 2026 C CA . ILE A 1 253 ? -7.940 -7.209 11.355 1.00 62.91 253 ILE A CA 1
ATOM 2027 C C . ILE A 1 253 ? -7.786 -8.694 11.753 1.00 62.91 253 ILE A C 1
ATOM 2029 O O . ILE A 1 253 ? -6.701 -9.268 11.647 1.00 62.91 253 ILE A O 1
ATOM 2033 N N . LYS A 1 254 ? -8.803 -9.315 12.361 1.00 67.12 254 LYS A N 1
ATOM 2034 C CA . LYS A 1 254 ? -8.808 -10.777 12.579 1.00 67.12 254 LYS A CA 1
ATOM 2035 C C . LYS A 1 254 ? -10.052 -11.367 11.931 1.00 67.12 254 LYS A C 1
ATOM 2037 O O . LYS A 1 254 ? -11.111 -10.760 12.016 1.00 67.12 254 LYS A O 1
ATOM 2042 N N . LYS A 1 255 ? -9.949 -12.591 11.396 1.00 69.94 255 LYS A N 1
ATOM 2043 C CA . LYS A 1 255 ? -11.079 -13.375 10.846 1.00 69.94 255 LYS A CA 1
ATOM 2044 C C . LYS A 1 255 ? -12.238 -13.614 11.838 1.00 69.94 255 LYS A C 1
ATOM 2046 O O . LYS A 1 255 ? -13.216 -14.250 11.488 1.00 69.94 255 LYS A O 1
ATOM 2051 N N . LYS A 1 256 ? -12.106 -13.153 13.086 1.00 79.56 256 LYS A N 1
ATOM 2052 C CA . LYS A 1 256 ? -13.127 -13.222 14.136 1.00 79.56 256 LYS A CA 1
ATOM 2053 C C . LYS A 1 256 ? -14.034 -11.983 14.195 1.00 79.56 256 LYS A C 1
ATOM 2055 O O . LYS A 1 256 ? -15.062 -12.051 14.852 1.00 79.56 256 LYS A O 1
ATOM 2060 N N . ALA A 1 257 ? -13.648 -10.876 13.551 1.00 86.50 257 ALA A N 1
ATOM 2061 C CA . ALA A 1 257 ? -14.364 -9.597 13.624 1.00 86.50 257 ALA A CA 1
ATOM 2062 C C . ALA A 1 257 ? -15.701 -9.619 12.891 1.00 86.50 257 ALA A C 1
ATOM 2064 O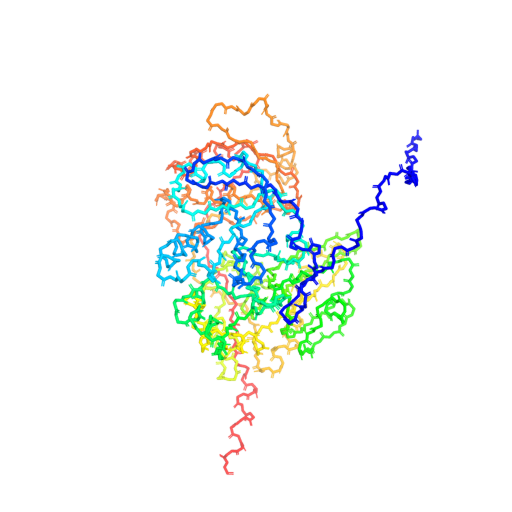 O . ALA A 1 257 ? -16.661 -8.992 13.326 1.00 86.50 257 ALA A O 1
ATOM 2065 N N . ILE A 1 258 ? -15.718 -10.318 11.757 1.00 93.25 258 ILE A N 1
ATOM 2066 C CA . ILE A 1 258 ? -16.869 -10.447 10.879 1.00 93.25 258 ILE A CA 1
ATOM 2067 C C . ILE A 1 258 ? -17.110 -11.937 10.669 1.00 93.25 258 ILE A C 1
ATOM 2069 O O . ILE A 1 258 ? -16.170 -12.684 10.389 1.00 93.25 258 ILE A O 1
ATOM 2073 N N . ARG A 1 259 ? -18.361 -12.363 10.822 1.00 93.81 259 ARG A N 1
ATOM 2074 C CA . ARG A 1 259 ? -18.838 -13.693 10.447 1.00 93.81 259 ARG A CA 1
ATOM 2075 C C . ARG A 1 259 ? -19.812 -13.536 9.289 1.00 93.81 259 ARG A C 1
ATOM 2077 O O . ARG A 1 259 ? -20.802 -12.820 9.415 1.00 93.81 259 ARG A O 1
ATOM 2084 N N . TRP A 1 260 ? -19.503 -14.204 8.186 1.00 94.94 260 TRP A N 1
ATOM 2085 C CA . TRP A 1 260 ? -20.292 -14.182 6.962 1.00 94.94 260 TRP A CA 1
ATOM 2086 C C . TRP A 1 260 ? -21.154 -15.442 6.874 1.00 94.94 260 TRP A C 1
ATOM 2088 O O . TRP A 1 260 ? -20.630 -16.550 6.958 1.00 94.94 260 TRP A O 1
ATOM 2098 N N . ASP A 1 261 ? -22.457 -15.262 6.691 1.00 95.94 261 ASP A N 1
ATOM 2099 C CA . ASP A 1 261 ? -23.432 -16.319 6.407 1.00 95.94 261 ASP A CA 1
ATOM 2100 C C . ASP A 1 261 ? -24.301 -15.896 5.218 1.00 95.94 261 ASP A C 1
ATOM 2102 O O . ASP A 1 261 ? -25.449 -15.466 5.339 1.00 95.94 261 ASP A O 1
ATOM 2106 N N . VAL A 1 262 ? -23.673 -15.885 4.048 1.00 95.75 262 VAL A N 1
ATOM 2107 C CA . VAL A 1 262 ? -24.186 -15.221 2.849 1.00 95.75 262 VAL A CA 1
ATOM 2108 C C . VAL A 1 262 ? -24.437 -16.221 1.728 1.00 95.75 262 VAL A C 1
ATOM 2110 O O . VAL A 1 262 ? -23.792 -17.267 1.649 1.00 95.75 262 VAL A O 1
ATOM 2113 N N . GLY A 1 263 ? -25.365 -15.890 0.829 1.00 92.88 263 GLY A N 1
ATOM 2114 C CA . GLY A 1 263 ? -25.642 -16.706 -0.347 1.00 92.88 263 GLY A CA 1
ATOM 2115 C C . GLY A 1 263 ? -24.489 -16.731 -1.357 1.00 92.88 263 GLY A C 1
ATOM 2116 O O . GLY A 1 263 ? -23.603 -15.871 -1.359 1.00 92.88 263 GLY A O 1
ATOM 2117 N N . ILE A 1 264 ? -24.550 -17.699 -2.278 1.00 91.62 264 ILE A N 1
ATOM 2118 C CA . ILE A 1 264 ? -23.542 -17.924 -3.332 1.00 91.62 264 ILE A CA 1
ATOM 2119 C C . ILE A 1 264 ? -23.269 -16.683 -4.195 1.00 91.62 264 ILE A C 1
ATOM 2121 O O . ILE A 1 264 ? -22.160 -16.516 -4.693 1.00 91.62 264 ILE A O 1
ATOM 2125 N N . ASP A 1 265 ? -24.247 -15.785 -4.324 1.00 91.12 265 ASP A N 1
ATOM 2126 C CA . ASP A 1 265 ? -24.122 -14.558 -5.112 1.00 91.12 265 ASP A CA 1
ATOM 2127 C C . ASP A 1 265 ? -23.190 -13.521 -4.463 1.00 91.12 265 ASP A C 1
ATOM 2129 O O . ASP A 1 265 ? -22.629 -12.677 -5.163 1.00 91.12 265 ASP A O 1
ATOM 2133 N N . PHE A 1 266 ? -23.005 -13.573 -3.137 1.00 95.62 266 PHE A N 1
ATOM 2134 C CA . PHE A 1 266 ? -22.155 -12.626 -2.411 1.00 95.62 266 PHE A CA 1
ATOM 2135 C C . PHE A 1 266 ? -20.769 -13.186 -2.070 1.00 95.62 266 PHE A C 1
ATOM 2137 O O . PHE A 1 266 ? -19.813 -12.420 -1.959 1.00 95.62 266 PHE A O 1
ATOM 2144 N N . VAL A 1 267 ? -20.621 -14.513 -1.974 1.00 96.12 267 VAL A N 1
ATOM 2145 C CA . VAL A 1 267 ? -19.335 -15.188 -1.698 1.00 96.12 267 VAL A CA 1
ATOM 2146 C C . VAL A 1 267 ? -18.164 -14.665 -2.556 1.00 96.12 267 VAL A C 1
ATOM 2148 O O . VAL A 1 267 ? -17.084 -14.448 -1.998 1.00 96.12 267 VAL A O 1
ATOM 2151 N N . PRO A 1 268 ? -18.316 -14.386 -3.870 1.00 96.69 268 PRO A N 1
ATOM 2152 C CA . PRO A 1 268 ? -17.220 -13.863 -4.688 1.00 96.69 268 PRO A CA 1
ATOM 2153 C C . PRO A 1 268 ? -16.642 -12.518 -4.221 1.00 96.69 268 PRO A C 1
ATOM 2155 O O . PRO A 1 268 ? -15.481 -12.238 -4.519 1.00 96.69 268 PRO A O 1
ATOM 2158 N N . TYR A 1 269 ? -17.415 -11.705 -3.490 1.00 95.56 269 TYR A N 1
ATOM 2159 C CA . TYR A 1 269 ? -16.980 -10.403 -2.974 1.00 95.56 269 TYR A CA 1
ATOM 2160 C C . TYR A 1 269 ? -16.100 -10.498 -1.723 1.00 95.56 269 TYR A C 1
ATOM 2162 O O . TYR A 1 269 ? -15.401 -9.534 -1.403 1.00 95.56 269 TYR A O 1
ATOM 2170 N N . LEU A 1 270 ? -16.122 -11.636 -1.025 1.00 95.25 270 LEU A N 1
ATOM 2171 C CA . LEU A 1 270 ? -15.370 -11.837 0.211 1.00 95.25 270 LEU A CA 1
ATOM 2172 C C . LEU A 1 270 ? -13.863 -11.936 -0.063 1.00 95.25 270 LEU A C 1
ATOM 2174 O O . LEU A 1 270 ? -13.433 -12.550 -1.042 1.00 95.25 270 LEU A O 1
ATOM 2178 N N . GLU A 1 271 ? -13.037 -11.388 0.833 1.00 92.00 271 GLU A N 1
ATOM 2179 C CA . GLU A 1 271 ? -11.568 -11.409 0.708 1.00 92.00 271 GLU A CA 1
ATOM 2180 C C . GLU A 1 271 ? -11.005 -12.840 0.618 1.00 92.00 271 GLU A C 1
ATOM 2182 O O . GLU A 1 271 ? -9.961 -13.054 0.003 1.00 92.00 271 GLU A O 1
ATOM 2187 N N . GLU A 1 272 ? -11.697 -13.843 1.163 1.00 92.12 272 GLU A N 1
ATOM 2188 C CA . GLU A 1 272 ? -11.299 -15.252 1.039 1.00 92.12 272 GLU A CA 1
ATOM 2189 C C . GLU A 1 272 ? -11.424 -15.823 -0.381 1.00 92.12 272 GLU A C 1
ATOM 2191 O O . GLU A 1 272 ? -10.674 -16.735 -0.734 1.00 92.12 272 GLU A O 1
ATOM 2196 N N . SER A 1 273 ? -12.306 -15.251 -1.206 1.00 94.50 273 SER A N 1
ATOM 2197 C CA . SER A 1 273 ? -12.474 -15.601 -2.621 1.00 94.50 273 SER A CA 1
ATOM 2198 C C . SER A 1 273 ? -11.412 -14.951 -3.514 1.00 94.50 273 SER A C 1
ATOM 2200 O O . SER A 1 273 ? -11.300 -15.297 -4.693 1.00 94.50 273 SER A O 1
ATOM 2202 N N . LYS A 1 274 ? -10.602 -14.026 -2.973 1.00 94.44 274 LYS A N 1
ATOM 2203 C CA . LYS A 1 274 ? -9.545 -13.333 -3.715 1.00 94.44 274 LYS A CA 1
ATOM 2204 C C . LYS A 1 274 ? -8.490 -14.331 -4.217 1.00 94.44 274 LYS A C 1
ATOM 2206 O O . LYS A 1 274 ? -7.855 -15.015 -3.406 1.00 94.44 274 LYS A O 1
ATOM 2211 N N . PRO A 1 275 ? -8.199 -14.368 -5.534 1.00 94.06 275 PRO A N 1
ATOM 2212 C CA . PRO A 1 275 ? -7.079 -15.135 -6.062 1.00 94.06 275 PRO A CA 1
ATOM 2213 C C . PRO A 1 275 ? -5.770 -14.760 -5.358 1.00 94.06 275 PRO A C 1
ATOM 2215 O O . PRO A 1 275 ? -5.478 -13.583 -5.134 1.00 94.06 275 PRO A O 1
ATOM 2218 N N . LYS A 1 276 ? -4.956 -15.760 -5.005 1.00 88.38 276 LYS A N 1
ATOM 2219 C CA . LYS A 1 276 ? -3.681 -15.513 -4.320 1.00 88.38 276 LYS A CA 1
ATOM 2220 C C . LYS A 1 276 ? -2.760 -14.666 -5.193 1.00 88.38 276 LYS A C 1
ATOM 2222 O O . LYS A 1 276 ? -2.539 -14.980 -6.363 1.00 88.38 276 LYS A O 1
ATOM 2227 N N . GLU A 1 277 ? -2.175 -13.635 -4.590 1.00 82.88 277 GLU A N 1
ATOM 2228 C CA . GLU A 1 277 ? -1.157 -12.825 -5.251 1.00 82.88 277 GLU A CA 1
ATOM 2229 C C . GLU A 1 277 ? 0.036 -13.695 -5.636 1.00 82.88 277 GLU A C 1
ATOM 2231 O O . GLU A 1 277 ? 0.543 -14.491 -4.840 1.00 82.88 277 GLU A O 1
ATOM 2236 N N . ASN A 1 278 ? 0.475 -13.548 -6.881 1.00 79.25 278 ASN A N 1
ATOM 2237 C CA . ASN A 1 278 ? 1.614 -14.272 -7.402 1.00 79.25 278 ASN A CA 1
ATOM 2238 C C . ASN A 1 278 ? 2.805 -13.331 -7.601 1.00 79.25 278 ASN A C 1
ATOM 2240 O O . ASN A 1 278 ? 2.669 -12.260 -8.187 1.00 79.25 278 ASN A O 1
ATOM 2244 N N . TRP A 1 279 ? 4.002 -13.779 -7.232 1.00 76.62 279 TRP A N 1
ATOM 2245 C CA . TRP A 1 279 ? 5.248 -13.029 -7.417 1.00 76.62 279 TRP A CA 1
ATOM 2246 C C . TRP A 1 279 ? 6.120 -13.569 -8.566 1.00 76.62 279 TRP A C 1
ATOM 2248 O O . TRP A 1 279 ? 7.112 -12.942 -8.926 1.00 76.62 279 TRP A O 1
ATOM 2258 N N . THR A 1 280 ? 5.752 -14.698 -9.192 1.00 77.06 280 THR A N 1
ATOM 2259 C CA . THR A 1 280 ? 6.613 -15.422 -10.152 1.00 77.06 280 THR A CA 1
ATOM 2260 C C . THR A 1 280 ? 6.502 -14.987 -11.616 1.00 77.06 280 THR A C 1
ATOM 2262 O O . THR A 1 280 ? 7.293 -15.458 -12.423 1.00 77.06 280 THR A O 1
ATOM 2265 N N . GLY A 1 281 ? 5.579 -14.084 -11.968 1.00 81.88 281 GLY A N 1
ATOM 2266 C CA . GLY A 1 281 ? 5.365 -13.671 -13.370 1.00 81.88 281 GLY A CA 1
ATOM 2267 C C . GLY A 1 281 ? 4.393 -14.563 -14.151 1.00 81.88 281 GLY A C 1
ATOM 2268 O O . GLY A 1 281 ? 4.562 -14.740 -15.347 1.00 81.88 281 GLY A O 1
ATOM 2269 N N . ASP A 1 282 ? 3.414 -15.172 -13.477 1.00 89.94 282 ASP A N 1
ATOM 2270 C CA . ASP A 1 282 ? 2.373 -16.008 -14.101 1.00 89.94 282 ASP A CA 1
ATOM 2271 C C . ASP A 1 282 ? 1.225 -15.132 -14.626 1.00 89.94 282 ASP A C 1
ATOM 2273 O O . ASP A 1 282 ? 0.433 -14.600 -13.839 1.00 89.94 282 ASP A O 1
ATOM 2277 N N . LEU A 1 283 ? 1.154 -14.998 -15.950 1.00 91.06 283 LEU A N 1
ATOM 2278 C CA . LEU A 1 283 ? 0.179 -14.161 -16.646 1.00 91.06 283 LEU A CA 1
ATOM 2279 C C . LEU A 1 283 ? -1.265 -14.582 -16.402 1.00 91.06 283 LEU A C 1
ATOM 2281 O O . LEU A 1 283 ? -2.128 -13.724 -16.214 1.00 91.06 283 LEU A O 1
ATOM 2285 N N . TYR A 1 284 ? -1.537 -15.887 -16.384 1.00 91.12 284 TYR A N 1
ATOM 2286 C CA . TYR A 1 284 ? -2.886 -16.386 -16.152 1.00 91.12 284 TYR A CA 1
ATOM 2287 C C . TYR A 1 284 ? -3.360 -15.984 -14.754 1.00 91.12 284 TYR A C 1
ATOM 2289 O O . TYR A 1 284 ? -4.428 -15.391 -14.613 1.00 91.12 284 TYR A O 1
ATOM 2297 N N . LYS A 1 285 ? -2.539 -16.220 -13.723 1.00 92.25 285 LYS A N 1
ATOM 2298 C CA . LYS A 1 285 ? -2.887 -15.844 -12.342 1.00 92.25 285 LYS A CA 1
ATOM 2299 C C . LYS A 1 285 ? -3.040 -14.338 -12.161 1.00 92.25 285 LYS A C 1
ATOM 2301 O O . LYS A 1 285 ? -3.951 -13.915 -11.456 1.00 92.25 285 LYS A O 1
ATOM 2306 N N . ASP A 1 286 ? -2.191 -13.540 -12.804 1.00 91.81 286 ASP A N 1
ATOM 2307 C CA . ASP A 1 286 ? -2.289 -12.081 -12.722 1.00 91.81 286 ASP A CA 1
ATOM 2308 C C . ASP A 1 286 ? -3.565 -11.556 -13.385 1.00 91.81 286 ASP A C 1
ATOM 2310 O O . ASP A 1 286 ? -4.264 -10.739 -12.789 1.00 91.81 286 ASP A O 1
ATOM 2314 N N . LYS A 1 287 ? -3.928 -12.083 -14.564 1.00 91.69 287 LYS A N 1
ATOM 2315 C CA . LYS A 1 287 ? -5.196 -11.755 -15.233 1.00 91.69 287 LYS A CA 1
ATOM 2316 C C . LYS A 1 287 ? -6.407 -12.148 -14.384 1.00 91.69 287 LYS A C 1
ATOM 2318 O O . LYS A 1 287 ? -7.356 -11.373 -14.302 1.00 91.69 287 LYS A O 1
ATOM 2323 N N . GLN A 1 288 ? -6.382 -13.314 -13.731 1.00 93.31 288 GLN A N 1
ATOM 2324 C CA . GLN A 1 288 ? -7.466 -13.734 -12.832 1.00 93.31 288 GLN A CA 1
ATOM 2325 C C . GLN A 1 288 ? -7.586 -12.816 -11.613 1.00 93.31 288 GLN A C 1
ATOM 2327 O O . GLN A 1 288 ? -8.691 -12.406 -11.262 1.00 93.31 288 GLN A O 1
ATOM 2332 N N . LEU A 1 289 ? -6.461 -12.456 -10.989 1.00 92.81 289 LEU A N 1
ATOM 2333 C CA . LEU A 1 289 ? -6.454 -11.523 -9.866 1.00 92.81 289 LEU A CA 1
ATOM 2334 C C . LEU A 1 289 ? -6.984 -10.146 -10.278 1.00 92.81 289 LEU A C 1
ATOM 2336 O O . LEU A 1 289 ? -7.809 -9.581 -9.569 1.00 92.81 289 LEU A O 1
ATOM 2340 N N . GLU A 1 290 ? -6.531 -9.606 -11.406 1.00 91.38 290 GLU A N 1
ATOM 2341 C CA . GLU A 1 290 ? -6.986 -8.304 -11.897 1.00 91.38 290 GLU A CA 1
ATOM 2342 C C . GLU A 1 290 ? -8.477 -8.307 -12.234 1.00 91.38 290 GLU A C 1
ATOM 2344 O O . GLU A 1 290 ? -9.209 -7.403 -11.831 1.00 91.38 290 GLU A O 1
ATOM 2349 N N . LYS A 1 291 ? -8.950 -9.357 -12.913 1.00 94.06 291 LYS A N 1
ATOM 2350 C CA . LYS A 1 291 ? -10.375 -9.543 -13.187 1.00 94.06 291 LYS A CA 1
ATOM 2351 C C . LYS A 1 291 ? -11.179 -9.559 -11.888 1.00 94.06 291 LYS A C 1
ATOM 2353 O O . LYS A 1 291 ? -12.171 -8.844 -11.784 1.00 94.06 291 LYS A O 1
ATOM 2358 N N . TRP A 1 292 ? -10.723 -10.318 -10.892 1.00 96.19 292 TRP A N 1
ATOM 2359 C CA . TRP A 1 292 ? -11.380 -10.377 -9.591 1.00 96.19 292 TRP A CA 1
ATOM 2360 C C . TRP A 1 292 ? -11.400 -9.000 -8.907 1.00 96.19 292 TRP A C 1
ATOM 2362 O O . TRP A 1 292 ? -12.452 -8.560 -8.453 1.00 96.19 292 TRP A O 1
ATOM 2372 N N . LYS A 1 293 ? -10.282 -8.257 -8.903 1.00 94.62 293 LYS A N 1
ATOM 2373 C CA . LYS A 1 293 ? -10.231 -6.891 -8.347 1.00 94.62 293 LYS A CA 1
ATOM 2374 C C . LYS A 1 293 ? -11.251 -5.969 -9.012 1.00 94.62 293 LYS A C 1
ATOM 2376 O O . LYS A 1 293 ? -12.001 -5.304 -8.310 1.00 94.62 293 LYS A O 1
ATOM 2381 N N . ARG A 1 294 ? -11.322 -5.965 -10.345 1.00 94.88 294 ARG A N 1
ATOM 2382 C CA . ARG A 1 294 ? -12.280 -5.140 -11.103 1.00 94.88 294 ARG A CA 1
ATOM 2383 C C . ARG A 1 294 ? -13.733 -5.428 -10.749 1.00 94.88 294 ARG A C 1
ATOM 2385 O O . ARG A 1 294 ? -14.554 -4.518 -10.744 1.00 94.88 294 ARG A O 1
ATOM 2392 N N . GLN A 1 295 ? -14.040 -6.686 -10.449 1.00 95.62 295 GLN A N 1
ATOM 2393 C CA . GLN A 1 295 ? -15.396 -7.139 -10.149 1.00 95.62 295 GLN A CA 1
ATOM 2394 C C . GLN A 1 295 ? -15.786 -6.970 -8.673 1.00 95.62 295 GLN A C 1
ATOM 2396 O O . GLN A 1 295 ? -16.974 -6.832 -8.380 1.00 95.62 295 GLN A O 1
ATOM 2401 N N . HIS A 1 296 ? -14.814 -6.984 -7.754 1.00 96.25 296 HIS A N 1
ATOM 2402 C CA . HIS A 1 296 ? -15.084 -7.156 -6.321 1.00 96.25 296 HIS A CA 1
ATOM 2403 C C . HIS A 1 296 ? -14.443 -6.110 -5.402 1.00 96.25 296 HIS A C 1
ATOM 2405 O O . HIS A 1 296 ? -14.739 -6.090 -4.206 1.00 96.25 296 HIS A O 1
ATOM 2411 N N . TYR A 1 297 ? -13.583 -5.228 -5.916 1.00 96.75 297 TYR A N 1
ATOM 2412 C CA . TYR A 1 297 ? -13.137 -4.065 -5.156 1.00 96.75 297 TYR A CA 1
ATOM 2413 C C . TYR A 1 297 ? -14.149 -2.926 -5.216 1.00 96.75 297 TYR A C 1
ATOM 2415 O O . TYR A 1 297 ? -14.793 -2.670 -6.233 1.00 96.75 297 TYR A O 1
ATOM 2423 N N . PHE A 1 298 ? -14.206 -2.199 -4.109 1.00 97.50 298 PHE A N 1
ATOM 2424 C CA . PHE A 1 298 ? -15.000 -1.000 -3.931 1.00 97.50 298 PHE A CA 1
ATOM 2425 C C . PHE A 1 298 ? -14.100 0.157 -3.507 1.00 97.50 298 PHE A C 1
ATOM 2427 O O . PHE A 1 298 ? -13.081 -0.029 -2.834 1.00 97.50 298 PHE A O 1
ATOM 2434 N N . SER A 1 299 ? -14.509 1.368 -3.852 1.00 98.19 299 SER A N 1
ATOM 2435 C CA . SER A 1 299 ? -13.952 2.598 -3.300 1.00 98.19 299 SER A CA 1
ATOM 2436 C C . SER A 1 299 ? -15.069 3.385 -2.633 1.00 98.19 299 SER A C 1
ATOM 2438 O O . SER A 1 299 ? -16.212 3.385 -3.091 1.00 98.19 299 SER A O 1
ATOM 2440 N N . ILE A 1 300 ? -14.752 4.024 -1.513 1.00 98.25 300 ILE A N 1
ATOM 2441 C CA . ILE A 1 300 ? -15.747 4.698 -0.683 1.00 98.25 300 ILE A CA 1
ATOM 2442 C C . ILE A 1 300 ? -15.201 6.026 -0.175 1.00 98.25 300 ILE A C 1
ATOM 2444 O O . ILE A 1 300 ? -14.017 6.135 0.141 1.00 98.25 300 ILE A O 1
ATOM 2448 N N . MET A 1 301 ? -16.065 7.033 -0.108 1.00 97.19 301 MET A N 1
ATOM 2449 C CA . MET A 1 301 ? -15.794 8.320 0.523 1.00 97.19 301 MET A CA 1
ATOM 2450 C C . MET A 1 301 ? -17.017 8.717 1.338 1.00 97.19 301 MET A C 1
ATOM 2452 O O . MET A 1 301 ? -18.134 8.668 0.838 1.00 97.19 301 MET A O 1
ATOM 2456 N N . ILE A 1 302 ? -16.801 9.109 2.586 1.00 97.62 302 ILE A N 1
ATOM 2457 C CA . ILE A 1 302 ? -17.823 9.628 3.487 1.00 97.62 302 ILE A CA 1
ATOM 2458 C C . ILE A 1 302 ? -17.318 10.954 4.032 1.00 97.62 302 ILE A C 1
ATOM 2460 O O . ILE A 1 302 ? -16.248 10.989 4.632 1.00 97.62 302 ILE A O 1
ATOM 2464 N N . SER A 1 303 ? -18.097 12.019 3.870 1.00 95.69 303 SER A N 1
ATOM 2465 C CA . SER A 1 303 ? -17.823 13.322 4.472 1.00 95.69 303 SER A CA 1
ATOM 2466 C C . SER A 1 303 ? -18.907 13.684 5.485 1.00 95.69 303 SER A C 1
ATOM 2468 O O . SER A 1 303 ? -20.102 13.475 5.249 1.00 95.69 303 SER A O 1
ATOM 2470 N N . VAL A 1 304 ? -18.489 14.196 6.639 1.00 95.81 304 VAL A N 1
ATOM 2471 C CA . VAL A 1 304 ? -19.357 14.658 7.731 1.00 95.81 304 VAL A CA 1
ATOM 2472 C C . VAL A 1 304 ? -18.874 16.014 8.249 1.00 95.81 304 VAL A C 1
ATOM 2474 O O . VAL A 1 304 ? -17.697 16.337 8.065 1.00 95.81 304 VAL A O 1
ATOM 2477 N N . PRO A 1 305 ? -19.733 16.806 8.916 1.00 94.88 305 PRO A N 1
ATOM 2478 C CA . PRO A 1 305 ? -19.294 17.991 9.649 1.00 94.88 305 PRO A CA 1
ATOM 2479 C C . PRO A 1 305 ? -18.150 17.675 10.627 1.00 94.88 305 PRO A C 1
ATOM 2481 O O . PRO A 1 305 ? -18.099 16.593 11.216 1.00 94.88 305 PRO A O 1
ATOM 2484 N N . GLY A 1 306 ? -17.204 18.601 10.789 1.00 85.56 306 GLY A N 1
ATOM 2485 C CA . GLY A 1 306 ? -15.961 18.364 11.537 1.00 85.56 306 GLY A CA 1
ATOM 2486 C C . GLY A 1 306 ? -16.157 18.013 13.019 1.00 85.56 306 GLY A C 1
ATOM 2487 O O . GLY A 1 306 ? -15.323 17.317 13.602 1.00 85.56 306 GLY A O 1
ATOM 2488 N N . ASP A 1 307 ? -17.268 18.443 13.613 1.00 85.62 307 ASP A N 1
ATOM 2489 C CA . ASP A 1 307 ? -17.684 18.156 14.991 1.00 85.62 307 ASP A CA 1
ATOM 2490 C C . ASP A 1 307 ? -18.310 16.760 15.173 1.00 85.62 307 ASP A C 1
ATOM 2492 O O . ASP A 1 307 ? -18.377 16.252 16.291 1.00 85.62 307 ASP A O 1
ATOM 2496 N N . SER A 1 308 ? -18.703 16.093 14.083 1.00 85.69 308 SER A N 1
ATOM 2497 C CA . SER A 1 308 ? -19.286 14.744 14.117 1.00 85.69 308 SER A CA 1
ATOM 2498 C C . SER A 1 308 ? -18.258 13.657 14.456 1.00 85.69 308 SER A C 1
ATOM 2500 O O . SER A 1 308 ? -18.624 12.554 14.880 1.00 85.69 308 SER A O 1
ATOM 2502 N N . GLY A 1 309 ? -16.970 13.957 14.260 1.00 84.25 309 GLY A N 1
ATOM 2503 C CA . GLY A 1 309 ? -15.857 13.044 14.502 1.00 84.25 309 GLY A CA 1
ATOM 2504 C C . GLY A 1 309 ? -15.863 11.799 13.606 1.00 84.25 309 GLY A C 1
ATOM 2505 O O . GLY A 1 309 ? -16.737 11.589 12.761 1.00 84.25 309 GLY A O 1
ATOM 2506 N N . ILE A 1 310 ? -14.867 10.932 13.805 1.00 86.31 310 ILE A N 1
ATOM 2507 C CA . ILE A 1 310 ? -14.722 9.695 13.021 1.00 86.31 310 ILE A CA 1
ATOM 2508 C C . ILE A 1 310 ? -15.899 8.727 13.230 1.00 86.31 310 ILE A C 1
ATOM 2510 O O . ILE A 1 310 ? -16.340 8.075 12.287 1.00 86.31 310 ILE A O 1
ATOM 2514 N N . ASN A 1 311 ? -16.477 8.699 14.433 1.00 87.44 311 ASN A N 1
ATOM 2515 C CA . ASN A 1 311 ? -17.622 7.842 14.753 1.00 87.44 311 ASN A CA 1
ATOM 2516 C C . ASN A 1 311 ? -18.882 8.280 13.986 1.00 87.44 311 ASN A C 1
ATOM 2518 O O . ASN A 1 311 ? -19.692 7.443 13.594 1.00 87.44 311 ASN A O 1
ATOM 2522 N N . GLY A 1 312 ? -19.047 9.587 13.740 1.00 91.62 312 GLY A N 1
ATOM 2523 C CA . GLY A 1 312 ? -20.111 10.103 12.880 1.00 91.62 312 GLY A CA 1
ATOM 2524 C C . GLY A 1 312 ? -19.965 9.624 11.437 1.00 91.62 312 GLY A C 1
ATOM 2525 O O . GLY A 1 312 ? -20.937 9.149 10.849 1.00 91.62 312 GLY A O 1
ATOM 2526 N N . ALA A 1 313 ? -18.743 9.662 10.895 1.00 94.94 313 ALA A N 1
ATOM 2527 C CA . ALA A 1 313 ? -18.455 9.130 9.563 1.00 94.94 313 ALA A CA 1
ATOM 2528 C C . ALA A 1 313 ? -18.730 7.618 9.476 1.00 94.94 313 ALA A C 1
ATOM 2530 O O . ALA A 1 313 ? -19.367 7.174 8.525 1.00 94.94 313 ALA A O 1
ATOM 2531 N N . ARG A 1 314 ? -18.338 6.833 10.489 1.00 95.38 314 ARG A N 1
ATOM 2532 C CA . ARG A 1 314 ? -18.610 5.385 10.546 1.00 95.38 314 ARG A CA 1
ATOM 2533 C C . ARG A 1 314 ? -20.100 5.054 10.579 1.00 95.38 314 ARG A C 1
ATOM 2535 O O . ARG A 1 314 ? -20.543 4.243 9.778 1.00 95.38 314 ARG A O 1
ATOM 2542 N N . ARG A 1 315 ? -20.904 5.739 11.400 1.00 95.69 315 ARG A N 1
ATOM 2543 C CA . ARG A 1 315 ? -22.371 5.551 11.403 1.00 95.69 315 ARG A CA 1
ATOM 2544 C C . ARG A 1 315 ? -23.002 5.868 10.048 1.00 95.69 315 ARG A C 1
ATOM 2546 O O . ARG A 1 315 ? -23.872 5.143 9.575 1.00 95.69 315 ARG A O 1
ATOM 2553 N N . LYS A 1 316 ? -22.546 6.938 9.393 1.00 97.50 316 LYS A N 1
ATOM 2554 C CA . LYS A 1 316 ? -23.005 7.285 8.043 1.00 97.50 316 LYS A CA 1
ATOM 2555 C C . LYS A 1 316 ? -22.591 6.233 7.010 1.00 97.50 316 LYS A C 1
ATOM 2557 O O . LYS A 1 316 ? -23.376 5.893 6.131 1.00 97.50 316 LYS A O 1
ATOM 2562 N N . MET A 1 317 ? -21.392 5.678 7.157 1.00 98.06 317 MET A N 1
ATOM 2563 C CA . MET A 1 317 ? -20.895 4.568 6.351 1.00 98.06 317 MET A CA 1
ATOM 2564 C C . MET A 1 317 ? -21.733 3.296 6.537 1.00 98.06 317 MET A C 1
ATOM 2566 O O . MET A 1 317 ? -22.101 2.685 5.543 1.00 98.06 317 MET A O 1
ATOM 2570 N N . GLN A 1 318 ? -22.091 2.930 7.774 1.00 98.25 318 GLN A N 1
ATOM 2571 C CA . GLN A 1 318 ? -22.991 1.804 8.067 1.00 98.25 318 GLN A CA 1
ATOM 2572 C C . GLN A 1 318 ? -24.334 1.976 7.350 1.00 98.25 318 GLN A C 1
ATOM 2574 O O . GLN A 1 318 ? -24.791 1.057 6.678 1.00 98.25 318 GLN A O 1
ATOM 2579 N N . LYS A 1 319 ? -24.924 3.180 7.413 1.00 98.00 319 LYS A N 1
ATOM 2580 C CA . LYS A 1 319 ? -26.160 3.490 6.684 1.00 98.00 319 LYS A CA 1
ATOM 2581 C C . LYS A 1 319 ? -25.993 3.338 5.171 1.00 98.00 319 LYS A C 1
ATOM 2583 O O . LYS A 1 319 ? -26.841 2.727 4.532 1.00 98.00 319 LYS A O 1
ATOM 2588 N N . LEU A 1 320 ? -24.900 3.849 4.603 1.00 98.50 320 LEU A N 1
ATOM 2589 C CA . LEU A 1 320 ? -24.632 3.700 3.172 1.00 98.50 320 LEU A CA 1
ATOM 2590 C C . LEU A 1 320 ? -24.501 2.223 2.767 1.00 98.50 320 LEU A C 1
ATOM 2592 O O . LEU A 1 320 ? -25.007 1.832 1.720 1.00 98.50 320 LEU A O 1
ATOM 2596 N N . LEU A 1 321 ? -23.854 1.391 3.589 1.00 98.31 321 LEU A N 1
ATOM 2597 C CA . LEU A 1 321 ? -23.750 -0.049 3.336 1.00 98.31 321 LEU A CA 1
ATOM 2598 C C . LEU A 1 321 ? -25.110 -0.742 3.421 1.00 98.31 321 LEU A C 1
ATOM 2600 O O . LEU A 1 321 ? -25.426 -1.527 2.529 1.00 98.31 321 LEU A O 1
ATOM 2604 N N . ALA A 1 322 ? -25.929 -0.407 4.418 1.00 97.88 322 ALA A N 1
ATOM 2605 C CA . ALA A 1 322 ? -27.282 -0.936 4.544 1.00 97.88 322 ALA A CA 1
ATOM 2606 C C . ALA A 1 322 ? -28.139 -0.596 3.309 1.00 97.88 322 ALA A C 1
ATOM 2608 O O . ALA A 1 322 ? -28.733 -1.476 2.684 1.00 97.88 322 ALA A O 1
ATOM 2609 N N . ASP A 1 323 ? -28.127 0.676 2.906 1.00 97.25 323 ASP A N 1
ATOM 2610 C CA . ASP A 1 323 ? -28.955 1.181 1.811 1.00 97.25 323 ASP A CA 1
ATOM 2611 C C . ASP A 1 323 ? -28.471 0.690 0.429 1.00 97.25 323 ASP A C 1
ATOM 2613 O O . ASP A 1 323 ? -29.274 0.556 -0.486 1.00 97.25 323 ASP A O 1
ATOM 2617 N N . GLN A 1 324 ? -27.168 0.441 0.235 1.00 97.00 324 GLN A N 1
ATOM 2618 C CA . GLN A 1 324 ? -26.609 0.169 -1.104 1.00 97.00 324 GLN A CA 1
ATOM 2619 C C . GLN A 1 324 ? -26.119 -1.263 -1.310 1.00 97.00 324 GLN A C 1
ATOM 2621 O O . GLN A 1 324 ? -26.270 -1.817 -2.399 1.00 97.00 324 GLN A O 1
ATOM 2626 N N . ILE A 1 325 ? -25.501 -1.868 -0.296 1.00 96.25 325 ILE A N 1
ATOM 2627 C CA . ILE A 1 325 ? -24.956 -3.227 -0.379 1.00 96.25 325 ILE A CA 1
ATOM 2628 C C . ILE A 1 325 ? -25.973 -4.214 0.176 1.00 96.25 325 ILE A C 1
ATOM 2630 O O . ILE A 1 325 ? -26.380 -5.132 -0.532 1.00 96.25 325 ILE A O 1
ATOM 2634 N N . GLU A 1 326 ? -26.430 -4.010 1.409 1.00 96.56 326 GLU A N 1
ATOM 2635 C CA . GLU A 1 326 ? -27.327 -4.962 2.065 1.00 96.56 326 GLU A CA 1
ATOM 2636 C C . GLU A 1 326 ? -28.667 -5.043 1.338 1.00 96.56 326 GLU A C 1
ATOM 2638 O O . GLU A 1 326 ? -29.115 -6.143 1.027 1.00 96.56 326 GLU A O 1
ATOM 2643 N N . GLN A 1 327 ? -29.248 -3.910 0.936 1.00 94.38 327 GLN A N 1
ATOM 2644 C CA . GLN A 1 327 ? -30.461 -3.912 0.116 1.00 94.38 327 GLN A CA 1
ATOM 2645 C C . GLN A 1 327 ? -30.267 -4.640 -1.225 1.00 94.38 327 GLN A C 1
ATOM 2647 O O . GLN A 1 327 ? -31.124 -5.427 -1.626 1.00 94.38 327 GLN A O 1
ATOM 2652 N N . LYS A 1 328 ? -29.144 -4.402 -1.918 1.00 92.88 328 LYS A N 1
ATOM 2653 C CA . LYS A 1 328 ? -28.871 -4.978 -3.246 1.00 92.88 328 LYS A CA 1
ATOM 2654 C C . LYS A 1 328 ? -28.679 -6.490 -3.203 1.00 92.88 328 LYS A C 1
ATOM 2656 O O . LYS A 1 328 ? -29.142 -7.188 -4.100 1.00 92.88 328 LYS A O 1
ATOM 2661 N N . PHE A 1 329 ? -27.966 -6.984 -2.196 1.00 93.81 329 PHE A N 1
ATOM 2662 C CA . PHE A 1 329 ? -27.631 -8.402 -2.064 1.00 93.81 329 PHE A CA 1
ATOM 2663 C C . PHE A 1 329 ? -28.566 -9.148 -1.103 1.00 93.81 329 PHE A C 1
ATOM 2665 O O . PHE A 1 329 ? -28.378 -10.340 -0.856 1.00 93.81 329 PHE A O 1
ATOM 2672 N N . GLY A 1 330 ? -29.579 -8.462 -0.567 1.00 95.56 330 GLY A N 1
ATOM 2673 C CA . GLY A 1 330 ? -30.509 -9.004 0.414 1.00 95.56 330 GLY A CA 1
ATOM 2674 C C . GLY A 1 330 ? -29.799 -9.476 1.679 1.00 95.56 330 GLY A C 1
ATOM 2675 O O . GLY A 1 330 ? -30.077 -10.581 2.131 1.00 95.56 330 GLY A O 1
ATOM 2676 N N . LEU A 1 331 ? -28.864 -8.693 2.213 1.00 97.06 331 LEU A N 1
ATOM 2677 C CA . LEU A 1 331 ? -28.110 -9.006 3.428 1.00 97.06 331 LEU A CA 1
ATOM 2678 C C . LEU A 1 331 ? -28.699 -8.289 4.647 1.00 97.06 331 LEU A C 1
ATOM 2680 O O . LEU A 1 331 ? -29.531 -7.394 4.522 1.00 97.06 331 LEU A O 1
ATOM 2684 N N . GLU A 1 332 ? -28.249 -8.691 5.828 1.00 96.94 332 GLU A N 1
ATOM 2685 C CA . GLU A 1 332 ? -28.521 -8.009 7.087 1.00 96.94 332 GLU A CA 1
ATOM 2686 C C . GLU A 1 332 ? -27.274 -8.056 7.976 1.00 96.94 332 GLU A C 1
ATOM 2688 O O . GLU A 1 332 ? -26.767 -9.142 8.278 1.00 96.94 332 GLU A O 1
ATOM 2693 N N . ALA A 1 333 ? -26.793 -6.884 8.395 1.00 96.94 333 ALA A N 1
ATOM 2694 C CA . ALA A 1 333 ? -25.680 -6.736 9.327 1.00 96.94 333 ALA A CA 1
ATOM 2695 C C . ALA A 1 333 ? -26.160 -6.522 10.776 1.00 96.94 333 ALA A C 1
ATOM 2697 O O . ALA A 1 333 ? -26.960 -5.631 11.064 1.00 96.94 333 ALA A O 1
ATOM 2698 N N . LYS A 1 334 ? -25.648 -7.325 11.717 1.00 96.12 334 LYS A N 1
ATOM 2699 C CA . LYS A 1 334 ? -25.984 -7.259 13.150 1.00 96.12 334 LYS A CA 1
ATOM 2700 C C . LYS A 1 334 ? -24.755 -7.440 14.026 1.00 96.12 334 LYS A C 1
ATOM 2702 O O . LYS A 1 334 ? -23.933 -8.317 13.778 1.00 96.12 334 LYS A O 1
ATOM 2707 N N . ILE A 1 335 ? -24.669 -6.670 15.107 1.00 95.94 335 ILE A N 1
ATOM 2708 C CA . ILE A 1 335 ? -23.699 -6.934 16.172 1.00 95.94 335 ILE A CA 1
ATOM 2709 C C . ILE A 1 335 ? -24.231 -8.058 17.063 1.00 95.94 335 ILE A C 1
ATOM 2711 O O . ILE A 1 335 ? -25.387 -8.028 17.484 1.00 95.94 335 ILE A O 1
ATOM 2715 N N . GLN A 1 336 ? -23.386 -9.048 17.336 1.00 94.25 336 GLN A N 1
ATOM 2716 C CA . GLN A 1 336 ? -23.689 -10.175 18.215 1.00 94.25 336 GLN A CA 1
ATOM 2717 C C . GLN A 1 336 ? -22.583 -10.356 19.251 1.00 94.25 336 GLN A C 1
ATOM 2719 O O . GLN A 1 336 ? -21.414 -10.076 18.974 1.00 94.25 336 GLN A O 1
ATOM 2724 N N . ASP A 1 337 ? -22.947 -10.861 20.429 1.00 90.25 337 ASP A N 1
ATOM 2725 C CA . ASP A 1 337 ? -21.980 -11.211 21.465 1.00 90.25 337 ASP A CA 1
ATOM 2726 C C . ASP A 1 337 ? -21.099 -12.375 21.001 1.00 90.25 337 ASP A C 1
ATOM 2728 O O . ASP A 1 337 ? -21.582 -13.423 20.564 1.00 90.25 337 ASP A O 1
ATOM 2732 N N . GLY A 1 338 ? -19.784 -12.180 21.080 1.00 87.88 338 GLY A N 1
ATOM 2733 C CA . GLY A 1 338 ? -18.796 -13.193 20.739 1.00 87.88 338 GLY A CA 1
ATOM 2734 C C . GLY A 1 338 ? -18.191 -13.886 21.950 1.00 87.88 338 GLY A C 1
ATOM 2735 O O . GLY A 1 338 ? -18.726 -13.901 23.056 1.00 87.88 338 GLY A O 1
ATOM 2736 N N . GLU A 1 339 ? -17.029 -14.488 21.715 1.00 88.12 339 GLU A N 1
ATOM 2737 C CA . GLU A 1 339 ? -16.272 -15.198 22.742 1.00 88.12 339 GLU A CA 1
ATOM 2738 C C . GLU A 1 339 ? -15.772 -14.231 23.823 1.00 88.12 339 GLU A C 1
ATOM 2740 O O . GLU A 1 339 ? -15.341 -13.110 23.525 1.00 88.12 339 GLU A O 1
ATOM 2745 N N . THR A 1 340 ? -15.755 -14.693 25.075 1.00 90.88 340 THR A N 1
ATOM 2746 C CA . THR A 1 340 ? -14.998 -14.025 26.136 1.00 90.88 340 THR A CA 1
ATOM 2747 C C . THR A 1 340 ? -13.516 -14.123 25.821 1.00 90.88 340 THR A C 1
ATOM 2749 O O . THR A 1 340 ? -12.960 -15.220 25.755 1.00 90.88 340 THR A O 1
ATOM 2752 N N . ILE A 1 341 ? -12.873 -12.972 25.637 1.00 90.69 341 ILE A N 1
ATOM 2753 C CA . ILE A 1 341 ? -11.432 -12.892 25.414 1.00 90.69 341 ILE A CA 1
ATOM 2754 C C . ILE A 1 341 ? -10.763 -12.014 26.461 1.00 90.69 341 ILE A C 1
ATOM 2756 O O . ILE A 1 341 ? -11.359 -11.079 26.998 1.00 90.69 341 ILE A O 1
ATOM 2760 N N . ARG A 1 342 ? -9.496 -12.330 26.733 1.00 92.75 342 ARG A N 1
ATOM 2761 C CA . ARG A 1 342 ? -8.622 -11.617 27.657 1.00 92.75 342 ARG A CA 1
ATOM 2762 C C . ARG A 1 342 ? -7.629 -10.758 26.883 1.00 92.75 342 ARG A C 1
ATOM 2764 O O . ARG A 1 342 ? -6.787 -11.306 26.166 1.00 92.75 342 ARG A O 1
ATOM 2771 N N . TYR A 1 343 ? -7.731 -9.438 27.016 1.00 91.50 343 TYR A N 1
ATOM 2772 C CA . TYR A 1 343 ? -6.985 -8.477 26.198 1.00 91.50 343 TYR A CA 1
ATOM 2773 C C . TYR A 1 343 ? -6.574 -7.221 26.983 1.00 91.50 343 TYR A C 1
ATOM 2775 O O . TYR A 1 343 ? -7.234 -6.844 27.958 1.00 91.50 343 TYR A O 1
ATOM 2783 N N . PRO A 1 344 ? -5.477 -6.556 26.585 1.00 92.38 344 PRO A N 1
ATOM 2784 C CA . PRO A 1 344 ? -5.036 -5.324 27.217 1.00 92.38 344 PRO A CA 1
ATOM 2785 C C . PRO A 1 344 ? -5.808 -4.099 26.700 1.00 92.38 344 PRO A C 1
ATOM 2787 O O . PRO A 1 344 ? -6.111 -3.974 25.515 1.00 92.38 344 PRO A O 1
ATOM 2790 N N . ILE A 1 345 ? -6.075 -3.147 27.591 1.00 91.88 345 ILE A N 1
ATOM 2791 C CA . ILE A 1 345 ? -6.623 -1.825 27.281 1.00 91.88 345 ILE A CA 1
ATOM 2792 C C . ILE A 1 345 ? -5.674 -0.740 27.787 1.00 91.88 345 ILE A C 1
ATOM 2794 O O . ILE A 1 345 ? -5.198 -0.810 28.916 1.00 91.88 345 ILE A O 1
ATOM 2798 N N . LEU A 1 346 ? -5.415 0.277 26.976 1.00 92.56 346 LEU A N 1
ATOM 2799 C CA . LEU A 1 346 ? -4.707 1.492 27.350 1.00 92.56 346 LEU A CA 1
ATOM 2800 C C . LEU A 1 346 ? -5.709 2.526 27.863 1.00 92.56 346 LEU A C 1
ATOM 2802 O O . LEU A 1 346 ? -6.701 2.829 27.205 1.00 92.56 346 LEU A O 1
ATOM 2806 N N . LYS A 1 347 ? -5.442 3.092 29.036 1.00 95.06 347 LYS A N 1
ATOM 2807 C CA . LYS A 1 347 ? -6.245 4.160 29.636 1.00 95.06 347 LYS A CA 1
ATOM 2808 C C . LYS A 1 347 ? -5.357 5.298 30.106 1.00 95.06 347 LYS A C 1
ATOM 2810 O O . LYS A 1 347 ? -4.185 5.094 30.426 1.00 95.06 347 LYS A O 1
ATOM 2815 N N . ALA A 1 348 ? -5.944 6.487 30.209 1.00 95.62 348 ALA A N 1
ATOM 2816 C CA . ALA A 1 348 ? -5.348 7.533 31.022 1.00 95.62 348 ALA A CA 1
ATOM 2817 C C . ALA A 1 348 ? -5.234 7.025 32.470 1.00 95.62 348 ALA A C 1
ATOM 2819 O O . ALA A 1 348 ? -6.133 6.357 32.989 1.00 95.62 348 ALA A O 1
ATOM 2820 N N . LEU A 1 349 ? -4.103 7.305 33.113 1.00 94.94 349 LEU A N 1
ATOM 2821 C CA . LEU A 1 349 ? -3.882 6.981 34.520 1.00 94.94 349 LEU A CA 1
ATOM 2822 C C . LEU A 1 349 ? -4.870 7.753 35.404 1.00 94.94 349 LEU A C 1
ATOM 2824 O O . LEU A 1 349 ? -5.431 7.187 36.333 1.00 94.94 349 LEU A O 1
ATOM 2828 N N . ASN A 1 350 ? -5.100 9.020 35.050 1.00 93.75 350 ASN A N 1
ATOM 2829 C CA . ASN A 1 350 ? -6.041 9.925 35.699 1.00 93.75 350 ASN A CA 1
ATOM 2830 C C . ASN A 1 350 ? -7.048 10.446 34.656 1.00 93.75 350 ASN A C 1
ATOM 2832 O O . ASN A 1 350 ? -7.992 9.748 34.301 1.00 93.75 350 ASN A O 1
ATOM 2836 N N . THR A 1 351 ? -6.825 11.645 34.107 1.00 96.06 351 THR A N 1
ATOM 2837 C CA . THR A 1 351 ? -7.672 12.250 33.068 1.00 96.06 351 THR A CA 1
ATOM 2838 C C . THR A 1 351 ? -6.950 12.326 31.722 1.00 96.06 351 THR A C 1
ATOM 2840 O O . THR A 1 351 ? -5.716 12.370 31.678 1.00 96.06 351 THR A O 1
ATOM 2843 N N . LYS A 1 352 ? -7.722 12.403 30.626 1.00 95.25 352 LYS A N 1
ATOM 2844 C CA . LYS A 1 352 ? -7.213 12.664 29.265 1.00 95.25 352 LYS A CA 1
ATOM 2845 C C . LYS A 1 352 ? -6.279 13.878 29.252 1.00 95.25 352 LYS A C 1
ATOM 2847 O O . LYS A 1 352 ? -5.139 13.763 28.818 1.00 95.25 352 LYS A O 1
ATOM 2852 N N . GLN A 1 353 ? -6.717 15.001 29.826 1.00 96.19 353 GLN A N 1
ATOM 2853 C CA . GLN A 1 353 ? -5.953 16.253 29.832 1.00 96.19 353 GLN A CA 1
ATOM 2854 C C . GLN A 1 353 ? -4.602 16.110 30.548 1.00 96.19 353 GLN A C 1
ATOM 2856 O O . GLN A 1 353 ? -3.598 16.662 30.106 1.00 96.19 353 GLN A O 1
ATOM 2861 N N . GLN A 1 354 ? -4.537 15.354 31.648 1.00 96.06 354 GLN A N 1
ATOM 2862 C CA . GLN A 1 354 ? -3.270 15.137 32.352 1.00 96.06 354 GLN A CA 1
ATOM 2863 C C . GLN A 1 354 ? -2.298 14.262 31.555 1.00 96.06 354 GLN A C 1
ATOM 2865 O O . GLN A 1 354 ? -1.090 14.508 31.593 1.00 96.06 354 GLN A O 1
ATOM 2870 N N . ALA A 1 355 ? -2.808 13.258 30.838 1.00 96.25 355 ALA A N 1
ATOM 2871 C CA . ALA A 1 355 ? -1.996 12.462 29.926 1.00 96.25 355 ALA A CA 1
ATOM 2872 C C . ALA A 1 355 ? -1.472 13.331 28.770 1.00 96.25 355 ALA A C 1
ATOM 2874 O O . ALA A 1 355 ? -0.270 13.346 28.520 1.00 96.25 355 ALA A O 1
ATOM 2875 N N . GLU A 1 356 ? -2.326 14.147 28.144 1.00 96.75 356 GLU A N 1
ATOM 2876 C CA . GLU A 1 356 ? -1.942 15.087 27.077 1.00 96.75 356 GLU A CA 1
ATOM 2877 C C . GLU A 1 356 ? -0.850 16.073 27.527 1.00 96.75 356 GLU A C 1
ATOM 2879 O O . GLU A 1 356 ? 0.134 16.290 26.814 1.00 96.75 356 GLU A O 1
ATOM 2884 N N . ILE A 1 357 ? -0.956 16.622 28.744 1.00 96.75 357 ILE A N 1
ATOM 2885 C CA . ILE A 1 357 ? 0.077 17.499 29.318 1.00 96.75 357 ILE A CA 1
ATOM 2886 C C . ILE A 1 357 ? 1.424 16.773 29.404 1.00 96.75 357 ILE A C 1
ATOM 2888 O O . ILE A 1 357 ? 2.446 17.327 28.996 1.00 96.75 357 ILE A O 1
ATOM 2892 N N . ARG A 1 358 ? 1.443 15.533 29.911 1.00 95.81 358 ARG A N 1
ATOM 2893 C CA . ARG A 1 358 ? 2.674 14.733 30.044 1.00 95.81 358 ARG A CA 1
ATOM 2894 C C . ARG A 1 358 ? 3.256 14.358 28.684 1.00 95.81 358 ARG A C 1
ATOM 2896 O O . ARG A 1 358 ? 4.451 14.522 28.467 1.00 95.81 358 ARG A O 1
ATOM 2903 N N . LEU A 1 359 ? 2.407 13.941 27.753 1.00 93.75 359 LEU A N 1
ATOM 2904 C CA . LEU A 1 359 ? 2.782 13.586 26.384 1.00 93.75 359 LEU A CA 1
ATOM 2905 C C . LEU A 1 359 ? 3.275 14.788 25.564 1.00 93.75 359 LEU A C 1
ATOM 2907 O O . LEU A 1 359 ? 3.965 14.603 24.568 1.00 93.75 359 LEU A O 1
ATOM 2911 N N . SER A 1 360 ? 2.973 16.020 25.978 1.00 95.44 360 SER A N 1
ATOM 2912 C CA . SER A 1 360 ? 3.453 17.240 25.314 1.00 95.44 360 SER A CA 1
ATOM 2913 C C . SER A 1 360 ? 4.847 17.686 25.772 1.00 95.44 360 SER A C 1
ATOM 2915 O O . SER A 1 360 ? 5.458 18.554 25.128 1.00 95.44 360 SER A O 1
ATOM 2917 N N . GLN A 1 361 ? 5.365 17.120 26.870 1.00 94.31 361 GLN A N 1
ATOM 2918 C CA . GLN A 1 361 ? 6.617 17.551 27.496 1.00 94.31 361 GLN A CA 1
ATOM 2919 C C . GLN A 1 361 ? 7.823 17.392 26.561 1.00 94.31 361 GLN A C 1
ATOM 2921 O O . GLN A 1 361 ? 7.887 16.505 25.711 1.00 94.31 361 GLN A O 1
ATOM 2926 N N . LYS A 1 362 ? 8.802 18.296 26.682 1.00 93.19 362 LYS A N 1
ATOM 2927 C CA . LYS A 1 362 ? 10.022 18.244 25.863 1.00 93.19 362 LYS A CA 1
ATOM 2928 C C . LYS A 1 362 ? 10.862 17.024 26.249 1.00 93.19 362 LYS A C 1
ATOM 2930 O O . LYS A 1 362 ? 11.124 16.802 27.425 1.00 93.19 362 LYS A O 1
ATOM 2935 N N . LEU A 1 363 ? 11.334 16.290 25.243 1.00 90.75 363 LEU A N 1
ATOM 2936 C CA . LEU A 1 363 ? 12.275 15.188 25.432 1.00 90.75 363 LEU A CA 1
ATOM 2937 C C . LEU A 1 363 ? 13.713 15.714 25.515 1.00 90.75 363 LEU A C 1
ATOM 2939 O O . LEU A 1 363 ? 14.076 16.659 24.808 1.00 90.75 363 LEU A O 1
ATOM 2943 N N . GLN A 1 364 ? 14.537 15.070 26.341 1.00 90.44 364 GLN A N 1
ATOM 2944 C CA . GLN A 1 364 ? 15.972 15.341 26.432 1.00 90.44 364 GLN A CA 1
ATOM 2945 C C . GLN A 1 364 ? 16.665 15.071 25.087 1.00 90.44 364 GLN A C 1
ATOM 2947 O O . GLN A 1 364 ? 16.369 14.075 24.428 1.00 90.44 364 GLN A O 1
ATOM 2952 N N . ARG A 1 365 ? 17.607 15.932 24.683 1.00 88.62 365 ARG A N 1
ATOM 2953 C CA . ARG A 1 365 ? 18.460 15.720 23.503 1.00 88.62 365 ARG A CA 1
ATOM 2954 C C . ARG A 1 365 ? 19.939 15.871 23.898 1.00 88.62 365 ARG A C 1
ATOM 2956 O O . ARG A 1 365 ? 20.279 16.934 24.415 1.00 88.62 365 ARG A O 1
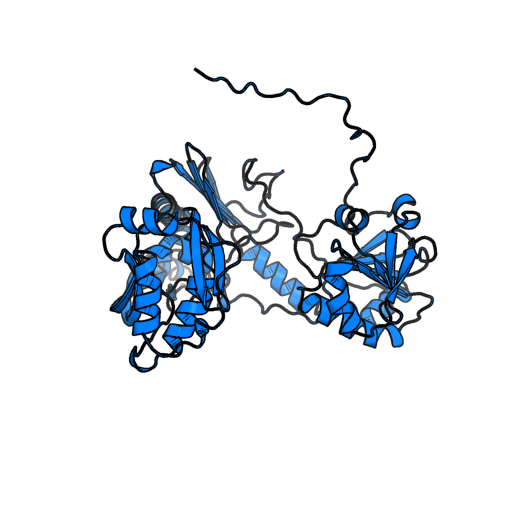ATOM 2963 N N . PRO A 1 366 ? 20.799 14.855 23.670 1.00 89.25 366 PRO A N 1
ATOM 2964 C CA . PRO A 1 366 ? 20.496 13.546 23.066 1.00 89.25 366 PRO A CA 1
ATOM 2965 C C . PRO A 1 366 ? 19.609 12.657 23.969 1.00 89.25 366 PRO A C 1
ATOM 2967 O O . PRO A 1 366 ? 19.496 12.943 25.164 1.00 89.25 366 PRO A O 1
ATOM 2970 N N . PRO A 1 367 ? 18.958 11.605 23.427 1.00 90.31 367 PRO A N 1
ATOM 2971 C CA . PRO A 1 367 ? 18.247 10.619 24.241 1.00 90.31 367 PRO A CA 1
ATOM 2972 C C . PRO A 1 367 ? 19.159 10.009 25.313 1.00 90.31 367 PRO A C 1
ATOM 2974 O O . PRO A 1 367 ? 20.375 9.902 25.128 1.00 90.31 367 PRO A O 1
ATOM 2977 N N . LYS A 1 368 ? 18.571 9.563 26.429 1.00 92.25 368 LYS A N 1
ATOM 2978 C CA . LYS A 1 368 ? 19.300 8.796 27.448 1.00 92.25 368 LYS A CA 1
ATOM 2979 C C . LYS A 1 368 ? 19.921 7.547 26.805 1.00 92.25 368 LYS A C 1
ATOM 2981 O O . LYS A 1 368 ? 19.317 6.925 25.936 1.00 92.25 368 LYS A O 1
ATOM 2986 N N . LYS A 1 369 ? 21.116 7.143 27.250 1.00 94.00 369 LYS A N 1
ATOM 2987 C CA . LYS A 1 369 ? 21.770 5.911 26.773 1.00 94.00 369 LYS A CA 1
ATOM 2988 C C . LYS A 1 369 ? 20.811 4.716 26.885 1.00 94.00 369 LYS A C 1
ATOM 2990 O O . LYS A 1 369 ? 20.288 4.459 27.967 1.00 94.00 369 LYS A O 1
ATOM 2995 N N . GLY A 1 370 ? 20.610 4.000 25.776 1.00 92.06 370 GLY A N 1
ATOM 2996 C CA . GLY A 1 370 ? 19.690 2.857 25.690 1.00 92.06 370 GLY A CA 1
ATOM 2997 C C . GLY A 1 370 ? 18.223 3.223 25.437 1.00 92.06 370 GLY A C 1
ATOM 2998 O O . GLY A 1 370 ? 17.383 2.331 25.453 1.00 92.06 370 GLY A O 1
ATOM 2999 N N . TYR A 1 371 ? 17.910 4.502 25.207 1.00 92.69 371 TYR A N 1
ATOM 3000 C CA . TYR A 1 371 ? 16.566 4.987 24.901 1.00 92.69 371 TYR A CA 1
ATOM 3001 C C . TYR A 1 371 ? 16.515 5.639 23.524 1.00 92.69 371 TYR A C 1
ATOM 3003 O O . TYR A 1 371 ? 17.505 6.188 23.038 1.00 92.69 371 TYR A O 1
ATOM 3011 N N . GLU A 1 372 ? 15.323 5.642 22.943 1.00 89.88 372 GLU A N 1
ATOM 3012 C CA . GLU A 1 372 ? 15.011 6.349 21.709 1.00 89.88 372 GLU A CA 1
ATOM 3013 C C . GLU A 1 372 ? 13.822 7.292 21.928 1.00 89.88 372 GLU A C 1
ATOM 3015 O O . GLU A 1 372 ? 12.889 6.986 22.673 1.00 89.88 372 GLU A O 1
ATOM 3020 N N . ASN A 1 373 ? 13.894 8.474 21.314 1.00 91.00 373 ASN A N 1
ATOM 3021 C CA . ASN A 1 373 ? 12.891 9.524 21.443 1.00 91.00 373 ASN A CA 1
ATOM 3022 C C . ASN A 1 373 ? 11.983 9.554 20.212 1.00 91.00 373 ASN A C 1
ATOM 3024 O O . ASN A 1 373 ? 12.476 9.603 19.088 1.00 91.00 373 ASN A O 1
ATOM 3028 N N . TYR A 1 374 ? 10.678 9.679 20.433 1.00 86.75 374 TYR A N 1
ATOM 3029 C CA . TYR A 1 374 ? 9.661 9.748 19.388 1.00 86.75 374 TYR A CA 1
ATOM 3030 C C . TYR A 1 374 ? 8.785 10.983 19.573 1.00 86.75 374 TYR A C 1
ATOM 3032 O O . TYR A 1 374 ? 8.424 11.333 20.695 1.00 86.75 374 TYR A O 1
ATOM 3040 N N . ALA A 1 375 ? 8.441 11.637 18.467 1.00 88.50 375 ALA A N 1
ATOM 3041 C CA . ALA A 1 375 ? 7.477 12.730 18.416 1.00 88.50 375 ALA A CA 1
ATOM 3042 C C . ALA A 1 375 ? 6.558 12.481 17.217 1.00 88.50 375 ALA A C 1
ATOM 3044 O O . ALA A 1 375 ? 6.929 12.777 16.083 1.00 88.50 375 ALA A O 1
ATOM 3045 N N . VAL A 1 376 ? 5.409 11.860 17.475 1.00 86.19 376 VAL A N 1
ATOM 3046 C CA . VAL A 1 376 ? 4.495 11.318 16.458 1.00 86.19 376 VAL A CA 1
ATOM 3047 C C . VAL A 1 376 ? 3.039 11.539 16.885 1.00 86.19 376 VAL A C 1
ATOM 3049 O O . VAL A 1 376 ? 2.784 11.731 18.077 1.00 86.19 376 VAL A O 1
ATOM 3052 N N . PRO A 1 377 ? 2.069 11.522 15.955 1.00 86.06 377 PRO A N 1
ATOM 3053 C CA . PRO A 1 377 ? 0.653 11.473 16.314 1.00 86.06 377 PRO A CA 1
ATOM 3054 C C . PRO A 1 377 ? 0.343 10.304 17.264 1.00 86.06 377 PRO A C 1
ATOM 3056 O O . PRO A 1 377 ? 0.887 9.213 17.109 1.00 86.06 377 PRO A O 1
ATOM 3059 N N . PHE A 1 378 ? -0.546 10.497 18.239 1.00 86.75 378 PHE A N 1
ATOM 3060 C CA . PHE A 1 378 ? -0.866 9.485 19.253 1.00 86.75 378 PHE A CA 1
ATOM 3061 C C . PHE A 1 378 ? -1.482 8.209 18.647 1.00 86.75 378 PHE A C 1
ATOM 3063 O O . PHE A 1 378 ? -1.236 7.108 19.120 1.00 86.75 378 PHE A O 1
ATOM 3070 N N . GLY A 1 379 ? -2.243 8.309 17.564 1.00 75.38 379 GLY A N 1
ATOM 3071 C CA . GLY A 1 379 ? -2.756 7.146 16.838 1.00 75.38 379 GLY A CA 1
ATOM 3072 C C . GLY A 1 379 ? -1.689 6.430 16.005 1.00 75.38 379 GLY A C 1
ATOM 3073 O O . GLY A 1 379 ? -1.835 5.245 15.706 1.00 75.38 379 GLY A O 1
ATOM 3074 N N . ASP A 1 380 ? -0.608 7.130 15.658 1.00 69.62 380 ASP A N 1
ATOM 3075 C CA . ASP A 1 380 ? 0.520 6.629 14.873 1.00 69.62 380 ASP A CA 1
ATOM 3076 C C . ASP A 1 380 ? 1.709 6.324 15.794 1.00 69.62 380 ASP A C 1
ATOM 3078 O O . ASP A 1 380 ? 2.800 6.876 15.670 1.00 69.62 380 ASP A O 1
ATOM 3082 N N . GLN A 1 381 ? 1.465 5.463 16.787 1.00 67.62 381 GLN A N 1
ATOM 3083 C CA . GLN A 1 381 ? 2.465 5.003 17.750 1.00 67.62 381 GLN A CA 1
ATOM 3084 C C . GLN A 1 381 ? 2.996 3.614 17.368 1.00 67.62 381 GLN A C 1
ATOM 3086 O O . GLN A 1 381 ? 2.621 2.618 18.004 1.00 67.62 381 GLN A O 1
ATOM 3091 N N . PRO A 1 382 ? 3.901 3.499 16.376 1.00 62.53 382 PRO A N 1
ATOM 3092 C CA . PRO A 1 382 ? 4.448 2.210 15.986 1.00 62.53 382 PRO A CA 1
ATOM 3093 C C . PRO A 1 382 ? 5.135 1.538 17.170 1.00 62.53 382 PRO A C 1
ATOM 3095 O O . PRO A 1 382 ? 4.999 0.342 17.317 1.00 62.53 382 PRO A O 1
ATOM 3098 N N . HIS A 1 383 ? 5.783 2.271 18.075 1.00 65.12 383 HIS A N 1
ATOM 3099 C CA . HIS A 1 383 ? 6.490 1.672 19.213 1.00 65.12 383 HIS A CA 1
ATOM 3100 C C . HIS A 1 383 ? 5.567 1.222 20.344 1.00 65.12 383 HIS A C 1
ATOM 3102 O O . HIS A 1 383 ? 5.817 0.191 20.962 1.00 65.12 383 HIS A O 1
ATOM 3108 N N . PHE A 1 384 ? 4.475 1.943 20.594 1.00 70.25 384 PHE A N 1
ATOM 3109 C CA . PHE A 1 384 ? 3.490 1.506 21.578 1.00 70.25 384 PHE A CA 1
ATOM 3110 C C . PHE A 1 384 ? 2.805 0.230 21.101 1.00 70.25 384 PHE A C 1
ATOM 3112 O O . PHE A 1 384 ? 2.799 -0.778 21.799 1.00 70.25 384 PHE A O 1
ATOM 3119 N N . LYS A 1 385 ? 2.311 0.249 19.863 1.00 69.12 385 LYS A N 1
ATOM 3120 C CA . LYS A 1 385 ? 1.651 -0.901 19.260 1.00 69.12 385 LYS A CA 1
ATOM 3121 C C . LYS A 1 385 ? 2.632 -2.052 19.038 1.00 69.12 385 LYS A C 1
ATOM 3123 O O . LYS A 1 385 ? 2.446 -3.133 19.557 1.00 69.12 385 LYS A O 1
ATOM 3128 N N . LEU A 1 386 ? 3.741 -1.830 18.346 1.00 70.69 386 LEU A N 1
ATOM 3129 C CA . LEU A 1 386 ? 4.676 -2.900 18.004 1.00 70.69 386 LEU A CA 1
ATOM 3130 C C . LEU A 1 386 ? 5.443 -3.417 19.221 1.00 70.69 386 LEU A C 1
ATOM 3132 O O . LEU A 1 386 ? 5.558 -4.627 19.383 1.00 70.69 386 LEU A O 1
ATOM 3136 N N . PHE A 1 387 ? 5.995 -2.546 20.071 1.00 82.25 387 PHE A N 1
ATOM 3137 C CA . PHE A 1 387 ? 6.916 -2.990 21.119 1.00 82.25 387 PHE A CA 1
ATOM 3138 C C . PHE A 1 387 ? 6.224 -3.294 22.442 1.00 82.25 387 PHE A C 1
ATOM 3140 O O . PHE A 1 387 ? 6.571 -4.303 23.053 1.00 82.25 387 PHE A O 1
ATOM 3147 N N . ILE A 1 388 ? 5.233 -2.502 22.872 1.00 89.25 388 ILE A N 1
ATOM 3148 C CA . ILE A 1 388 ? 4.506 -2.824 24.108 1.00 89.25 388 ILE A CA 1
ATOM 3149 C C . ILE A 1 388 ? 3.627 -4.059 23.901 1.00 89.25 388 ILE A C 1
ATOM 3151 O O . ILE A 1 388 ? 3.696 -4.953 24.737 1.00 89.25 388 ILE A O 1
ATOM 3155 N N . GLU A 1 389 ? 2.888 -4.197 22.789 1.00 90.19 389 GLU A N 1
ATOM 3156 C CA . GLU A 1 389 ? 2.122 -5.437 22.521 1.00 90.19 389 GLU A CA 1
ATOM 3157 C C . GLU A 1 389 ? 3.052 -6.663 22.465 1.00 90.19 389 GLU A C 1
ATOM 3159 O O . GLU A 1 389 ? 2.759 -7.692 23.079 1.00 90.19 389 GLU A O 1
ATOM 3164 N N . THR A 1 390 ? 4.228 -6.540 21.827 1.00 90.06 390 THR A N 1
ATOM 3165 C CA . THR A 1 390 ? 5.241 -7.615 21.816 1.00 90.06 390 THR A CA 1
ATOM 3166 C C . THR A 1 390 ? 5.732 -7.955 23.224 1.00 90.06 390 THR A C 1
ATOM 3168 O O . THR A 1 390 ? 5.841 -9.133 23.568 1.00 90.06 390 THR A O 1
ATOM 3171 N N . ALA A 1 391 ? 5.999 -6.951 24.061 1.00 92.56 391 ALA A N 1
ATOM 3172 C CA . ALA A 1 391 ? 6.396 -7.169 25.446 1.00 92.56 391 ALA A CA 1
ATOM 3173 C C . ALA A 1 391 ? 5.285 -7.876 26.237 1.00 92.56 391 ALA A C 1
ATOM 3175 O O . ALA A 1 391 ? 5.540 -8.887 26.885 1.00 92.56 391 ALA A O 1
ATOM 3176 N N . LEU A 1 392 ? 4.030 -7.423 26.124 1.00 93.31 392 LEU A N 1
ATOM 3177 C CA . LEU A 1 392 ? 2.879 -8.041 26.794 1.00 93.31 392 LEU A CA 1
ATOM 3178 C C . LEU A 1 392 ? 2.716 -9.518 26.425 1.00 93.31 392 LEU A C 1
ATOM 3180 O O . LEU A 1 392 ? 2.468 -10.343 27.305 1.00 93.31 392 LEU A O 1
ATOM 3184 N N . LYS A 1 393 ? 2.929 -9.870 25.154 1.00 90.44 393 LYS A N 1
ATOM 3185 C CA . LYS A 1 393 ? 2.916 -11.259 24.680 1.00 90.44 393 LYS A CA 1
ATOM 3186 C C . LYS A 1 393 ? 3.959 -12.139 25.379 1.00 90.44 393 LYS A C 1
ATOM 3188 O O . LYS A 1 393 ? 3.711 -13.322 25.616 1.00 90.44 393 LYS A O 1
ATOM 3193 N N . ASN A 1 394 ? 5.115 -11.579 25.738 1.00 90.12 394 ASN A N 1
ATOM 3194 C CA . ASN A 1 394 ? 6.169 -12.303 26.453 1.00 90.12 394 ASN A CA 1
ATOM 3195 C C . ASN A 1 394 ? 5.829 -12.542 27.938 1.00 90.12 394 ASN A C 1
ATOM 3197 O O . ASN A 1 394 ? 6.416 -13.424 28.575 1.00 90.12 394 ASN A O 1
ATOM 3201 N N . ILE A 1 395 ? 4.857 -11.811 28.495 1.00 94.25 395 ILE A N 1
ATOM 3202 C CA . ILE A 1 395 ? 4.442 -11.905 29.899 1.00 94.25 395 ILE A CA 1
ATOM 3203 C C . ILE A 1 395 ? 3.329 -12.950 30.044 1.00 94.25 395 ILE A C 1
ATOM 3205 O O . ILE A 1 395 ? 2.141 -12.643 30.151 1.00 94.25 395 ILE A O 1
ATOM 3209 N N . LYS A 1 396 ? 3.719 -14.227 30.104 1.00 91.31 396 LYS A N 1
ATOM 3210 C CA . LYS A 1 396 ? 2.783 -15.369 30.179 1.00 91.31 396 LYS A CA 1
ATOM 3211 C C . LYS A 1 396 ? 1.787 -15.302 31.346 1.00 91.31 396 LYS A C 1
ATOM 3213 O O . LYS A 1 396 ? 0.688 -15.840 31.238 1.00 91.31 396 LYS A O 1
ATOM 3218 N N . SER A 1 397 ? 2.137 -14.637 32.451 1.00 93.44 397 SER A N 1
ATOM 3219 C CA . SER A 1 397 ? 1.236 -14.460 33.599 1.00 93.44 397 SER A CA 1
ATOM 3220 C C . SER A 1 397 ? -0.002 -13.615 33.275 1.00 93.44 397 SER A C 1
ATOM 3222 O O . SER A 1 397 ? -1.019 -13.762 33.951 1.00 93.44 397 SER A O 1
ATOM 3224 N N . LEU A 1 398 ? 0.033 -12.796 32.215 1.00 93.81 398 LEU A N 1
ATOM 3225 C CA . LEU A 1 398 ? -1.129 -12.038 31.747 1.00 93.81 398 LEU A CA 1
ATOM 3226 C C . LEU A 1 398 ? -2.177 -12.911 31.053 1.00 93.81 398 LEU A C 1
ATOM 3228 O O . LEU A 1 398 ? -3.306 -12.456 30.911 1.00 93.81 398 LEU A O 1
ATOM 3232 N N . ARG A 1 399 ? -1.851 -14.149 30.648 1.00 93.81 399 ARG A N 1
ATOM 3233 C CA . ARG A 1 399 ? -2.787 -15.106 30.015 1.00 93.81 399 ARG A CA 1
ATOM 3234 C C . ARG A 1 399 ? -3.657 -14.477 28.912 1.00 93.81 399 ARG A C 1
ATOM 3236 O O . ARG A 1 399 ? -4.854 -14.736 28.842 1.00 93.81 399 ARG A O 1
ATOM 3243 N N . LEU A 1 400 ? -3.068 -13.600 28.100 1.00 92.25 400 LEU A N 1
ATOM 3244 C CA . LEU A 1 400 ? -3.784 -12.895 27.040 1.00 92.25 400 LEU A CA 1
ATOM 3245 C C . LEU A 1 400 ? -4.196 -13.881 25.944 1.00 92.25 400 LEU A C 1
ATOM 3247 O O . LEU A 1 400 ? -3.370 -14.659 25.466 1.00 92.25 400 LEU A O 1
ATOM 3251 N N . THR A 1 401 ? -5.459 -13.829 25.532 1.00 90.31 401 THR A N 1
ATOM 3252 C CA . THR A 1 401 ? -5.936 -14.509 24.316 1.00 90.31 401 THR A CA 1
ATOM 3253 C C . THR A 1 401 ? -5.803 -13.602 23.090 1.00 90.31 401 THR A C 1
ATOM 3255 O O . THR A 1 401 ? -5.780 -14.077 21.956 1.00 90.31 401 THR A O 1
ATOM 3258 N N . GLU A 1 402 ? -5.709 -12.292 23.320 1.00 87.19 402 GLU A N 1
ATOM 3259 C CA . GLU A 1 402 ? -5.430 -11.248 22.339 1.00 87.19 402 GLU A CA 1
ATOM 3260 C C . GLU A 1 402 ? -4.417 -10.269 22.941 1.00 87.19 402 GLU A C 1
ATOM 3262 O O . GLU A 1 402 ? -4.603 -9.784 24.054 1.00 87.19 402 GLU A O 1
ATOM 3267 N N . ASP A 1 403 ? -3.335 -9.996 22.219 1.00 85.81 403 ASP A N 1
ATOM 3268 C CA . ASP A 1 403 ? -2.223 -9.149 22.656 1.00 85.81 403 ASP A CA 1
ATOM 3269 C C . ASP A 1 403 ? -2.337 -7.695 22.178 1.00 85.81 403 ASP A C 1
ATOM 3271 O O . ASP A 1 403 ? -1.658 -6.823 22.723 1.00 85.81 403 ASP A O 1
ATOM 3275 N N . ARG A 1 404 ? -3.228 -7.417 21.217 1.00 85.38 404 ARG A N 1
ATOM 3276 C CA . ARG A 1 404 ? -3.492 -6.054 20.739 1.00 85.38 404 ARG A CA 1
ATOM 3277 C C . ARG A 1 404 ? -4.099 -5.175 21.828 1.00 85.38 404 ARG A C 1
ATOM 3279 O O . ARG A 1 404 ? -5.068 -5.563 22.481 1.00 85.38 404 ARG A O 1
ATOM 3286 N N . ILE A 1 405 ? -3.560 -3.969 21.978 1.00 87.25 405 ILE A N 1
ATOM 3287 C CA . ILE A 1 405 ? -3.978 -3.013 23.003 1.00 87.25 405 ILE A CA 1
ATOM 3288 C C . ILE A 1 405 ? -5.128 -2.142 22.507 1.00 87.25 405 ILE A C 1
ATOM 3290 O O . ILE A 1 405 ? -4.987 -1.407 21.526 1.00 87.25 405 ILE A O 1
ATOM 3294 N N . TRP A 1 406 ? -6.231 -2.138 23.262 1.00 84.94 406 TRP A N 1
ATOM 3295 C CA . TRP A 1 406 ? -7.331 -1.200 23.047 1.00 84.94 406 TRP A CA 1
ATOM 3296 C C . TRP A 1 406 ? -7.026 0.179 23.604 1.00 84.94 406 TRP A C 1
ATOM 3298 O O . TRP A 1 406 ? -7.062 0.379 24.815 1.00 84.94 406 TRP A O 1
ATOM 3308 N N . ASP A 1 407 ? -6.832 1.163 22.737 1.00 86.75 407 ASP A N 1
ATOM 3309 C CA . ASP A 1 407 ? -6.856 2.554 23.169 1.00 86.75 407 ASP A CA 1
ATOM 3310 C C . ASP A 1 407 ? -8.254 2.995 23.647 1.00 86.75 407 ASP A C 1
ATOM 3312 O O . ASP A 1 407 ? -9.199 3.112 22.869 1.00 86.75 407 ASP A O 1
ATOM 3316 N N . ARG A 1 408 ? -8.367 3.244 24.954 1.00 88.12 408 ARG A N 1
ATOM 3317 C CA . ARG A 1 408 ? -9.509 3.870 25.635 1.00 88.12 408 ARG A CA 1
ATOM 3318 C C . ARG A 1 408 ? -9.061 5.091 26.445 1.00 88.12 408 ARG A C 1
ATOM 3320 O O . ARG A 1 408 ? -9.640 5.409 27.485 1.00 88.12 408 ARG A O 1
ATOM 3327 N N . THR A 1 409 ? -7.999 5.758 26.007 1.00 91.19 409 THR A N 1
ATOM 3328 C CA . THR A 1 409 ? -7.512 7.000 26.625 1.00 91.19 409 THR A CA 1
ATOM 3329 C C . THR A 1 409 ? -8.417 8.187 26.314 1.00 91.19 409 THR A C 1
ATOM 3331 O O . THR A 1 409 ? -8.492 9.124 27.108 1.00 91.19 409 THR A O 1
ATOM 3334 N N . GLY A 1 410 ? -9.093 8.140 25.161 1.00 87.50 410 GLY A N 1
ATOM 3335 C CA . GLY A 1 410 ? -9.845 9.257 24.596 1.00 87.50 410 GLY A CA 1
ATOM 3336 C C . GLY A 1 410 ? -8.961 10.347 23.985 1.00 87.50 410 GLY A C 1
ATOM 3337 O O . GLY A 1 410 ? -9.493 11.381 23.592 1.00 87.50 410 GLY A O 1
ATOM 3338 N N . ILE A 1 411 ? -7.638 10.160 23.929 1.00 88.44 411 ILE A N 1
ATOM 3339 C CA . ILE A 1 411 ? -6.707 11.088 23.277 1.00 88.44 411 ILE A CA 1
ATOM 3340 C C . ILE A 1 411 ? -6.937 11.021 21.768 1.00 88.44 411 ILE A C 1
ATOM 3342 O O . ILE A 1 411 ? -7.118 9.941 21.209 1.00 88.44 411 ILE A O 1
ATOM 3346 N N . GLU A 1 412 ? -6.962 12.180 21.113 1.00 82.06 412 GLU A N 1
ATOM 3347 C CA . GLU A 1 412 ? -7.199 12.219 19.671 1.00 82.06 412 GLU A CA 1
ATOM 3348 C C . GLU A 1 412 ? -6.048 11.534 18.914 1.00 82.06 412 GLU A C 1
ATOM 3350 O O . GLU A 1 412 ? -4.881 11.758 19.248 1.00 82.06 412 GLU A O 1
ATOM 3355 N N . PRO A 1 413 ? -6.326 10.731 17.870 1.00 80.12 413 PRO A N 1
ATOM 3356 C CA . PRO A 1 413 ? -5.282 10.055 17.102 1.00 80.12 413 PRO A CA 1
ATOM 3357 C C . PRO A 1 413 ? -4.231 10.993 16.483 1.00 80.12 413 PRO A C 1
ATOM 3359 O O . PRO A 1 413 ? -3.093 10.581 16.269 1.00 80.12 413 PRO A O 1
ATOM 3362 N N . ASP A 1 414 ? -4.577 12.244 16.187 1.00 79.62 414 ASP A N 1
ATOM 3363 C CA . ASP A 1 414 ? -3.667 13.248 15.623 1.00 79.62 414 ASP A CA 1
ATOM 3364 C C . ASP A 1 414 ? -2.897 14.053 16.687 1.00 79.62 414 ASP A C 1
ATOM 3366 O O . ASP A 1 414 ? -2.031 14.861 16.345 1.00 79.62 414 ASP A O 1
ATOM 3370 N N . PHE A 1 415 ? -3.154 13.811 17.977 1.00 88.19 415 PHE A N 1
ATOM 3371 C CA . PHE A 1 415 ? -2.490 14.509 19.071 1.00 88.19 415 PHE A CA 1
ATOM 3372 C C . PHE A 1 415 ? -0.961 14.306 19.013 1.00 88.19 415 PHE A C 1
ATOM 3374 O O . PHE A 1 415 ? -0.506 13.160 19.005 1.00 88.19 415 PHE A O 1
ATOM 3381 N N . PRO A 1 416 ? -0.136 15.373 18.998 1.00 90.44 416 PRO A N 1
ATOM 3382 C CA . PRO A 1 416 ? 1.314 15.262 18.839 1.00 90.44 416 PRO A CA 1
ATOM 3383 C C . PRO A 1 416 ? 1.981 14.787 20.137 1.00 90.44 416 PRO A C 1
ATOM 3385 O O . PRO A 1 416 ? 2.415 15.581 20.976 1.00 90.44 416 PRO A O 1
ATOM 3388 N N . ALA A 1 417 ? 2.082 13.472 20.293 1.00 91.69 417 ALA A N 1
ATOM 3389 C CA . ALA A 1 417 ? 2.604 12.823 21.480 1.00 91.69 417 ALA A CA 1
ATOM 3390 C C . ALA A 1 417 ? 4.124 12.630 21.420 1.00 91.69 417 ALA A C 1
ATOM 3392 O O . ALA A 1 417 ? 4.709 12.343 20.372 1.00 91.69 417 ALA A O 1
ATOM 3393 N N . LYS A 1 418 ? 4.777 12.773 22.575 1.00 92.19 418 LYS A N 1
ATOM 3394 C CA . LYS A 1 418 ? 6.221 12.599 22.734 1.00 92.19 418 LYS A CA 1
ATOM 3395 C C . LYS A 1 418 ? 6.521 11.480 23.719 1.00 92.19 418 LYS A C 1
ATOM 3397 O O . LYS A 1 418 ? 6.051 11.502 24.855 1.00 92.19 418 LYS A O 1
ATOM 3402 N N . PHE A 1 419 ? 7.359 10.542 23.288 1.00 89.62 419 PHE A N 1
ATOM 3403 C CA . PHE A 1 419 ? 7.758 9.368 24.060 1.00 89.62 419 PHE A CA 1
ATOM 3404 C C . PHE A 1 419 ? 9.274 9.213 24.083 1.00 89.62 419 PHE A C 1
ATOM 3406 O O . PHE A 1 419 ? 9.964 9.552 23.128 1.00 89.62 419 PHE A O 1
ATOM 3413 N N . SER A 1 420 ? 9.784 8.635 25.159 1.00 90.81 420 SER A N 1
ATOM 3414 C CA . SER A 1 420 ? 11.135 8.099 25.269 1.00 90.81 420 SER A CA 1
ATOM 3415 C C . SER A 1 420 ? 11.042 6.676 25.809 1.00 90.81 420 SER A C 1
ATOM 3417 O O . SER A 1 420 ? 10.620 6.469 26.953 1.00 90.81 420 SER A O 1
ATOM 3419 N N . PHE A 1 421 ? 11.383 5.688 24.984 1.00 90.56 421 PHE A N 1
ATOM 3420 C CA . PHE A 1 421 ? 11.289 4.274 25.352 1.00 90.56 421 PHE A CA 1
ATOM 3421 C C . PHE A 1 421 ? 12.659 3.594 25.339 1.00 90.56 421 PHE A C 1
ATOM 3423 O O . PHE A 1 421 ? 13.510 3.968 24.530 1.00 90.56 421 PHE A O 1
ATOM 3430 N N . PRO A 1 422 ? 12.880 2.593 26.214 1.00 92.12 422 PRO A N 1
ATOM 3431 C CA . PRO A 1 422 ? 14.035 1.711 26.105 1.00 92.12 422 PRO A CA 1
ATOM 3432 C C . PRO A 1 422 ? 14.042 0.993 24.752 1.00 92.12 422 PRO A C 1
ATOM 3434 O O . PRO A 1 422 ? 13.002 0.504 24.306 1.00 92.12 422 PRO A O 1
ATOM 3437 N N . ILE A 1 423 ? 15.211 0.890 24.120 1.00 89.06 423 ILE A N 1
ATOM 3438 C CA . ILE A 1 423 ? 15.376 0.227 22.812 1.00 89.06 423 ILE A CA 1
ATOM 3439 C C . ILE A 1 423 ? 15.017 -1.271 22.895 1.00 89.06 423 ILE A C 1
ATOM 3441 O O . ILE A 1 423 ? 14.589 -1.879 21.917 1.00 89.06 423 ILE A O 1
ATOM 3445 N N . ASP A 1 424 ? 15.156 -1.872 24.074 1.00 90.81 424 ASP A N 1
ATOM 3446 C CA . ASP A 1 424 ? 14.900 -3.281 24.362 1.00 90.81 424 ASP A CA 1
ATOM 3447 C C . ASP A 1 424 ? 13.522 -3.550 24.987 1.00 90.81 424 ASP A C 1
ATOM 3449 O O . ASP A 1 424 ? 13.249 -4.685 25.375 1.00 90.81 424 ASP A O 1
ATOM 3453 N N . ILE A 1 425 ? 12.617 -2.560 25.043 1.00 90.56 425 ILE A N 1
ATOM 3454 C CA . ILE A 1 425 ? 11.323 -2.697 25.737 1.00 90.56 425 ILE A CA 1
ATOM 3455 C C . ILE A 1 425 ? 10.484 -3.884 25.239 1.00 90.56 425 ILE A C 1
ATOM 3457 O O . ILE A 1 425 ? 9.787 -4.512 26.028 1.00 90.56 425 ILE A O 1
ATOM 3461 N N . ALA A 1 426 ? 10.599 -4.260 23.961 1.00 90.88 426 ALA A N 1
ATOM 3462 C CA . ALA A 1 426 ? 9.922 -5.431 23.395 1.00 90.88 426 ALA A CA 1
ATOM 3463 C C . ALA A 1 426 ? 10.340 -6.768 24.048 1.00 90.88 426 ALA A C 1
ATOM 3465 O O . ALA A 1 426 ? 9.610 -7.756 23.958 1.00 90.88 426 ALA A O 1
ATOM 3466 N N . GLN A 1 427 ? 11.510 -6.819 24.693 1.00 92.44 427 GLN A N 1
ATOM 3467 C CA . GLN A 1 427 ? 12.037 -7.998 25.388 1.00 92.44 427 GLN A CA 1
ATOM 3468 C C . GLN A 1 427 ? 11.621 -8.057 26.864 1.00 92.44 427 GLN A C 1
ATOM 3470 O O . GLN A 1 427 ? 11.916 -9.049 27.536 1.00 92.44 427 GLN A O 1
ATOM 3475 N N . GLU A 1 428 ? 10.942 -7.023 27.370 1.00 92.88 428 GLU A N 1
ATOM 3476 C CA . GLU A 1 428 ? 10.494 -6.957 28.756 1.00 92.88 428 GLU A CA 1
ATOM 3477 C C . GLU A 1 428 ? 9.547 -8.121 29.092 1.00 92.88 428 GLU A C 1
ATOM 3479 O O . GLU A 1 428 ? 8.705 -8.533 28.293 1.00 92.88 428 GLU A O 1
ATOM 3484 N N . ARG A 1 429 ? 9.702 -8.670 30.301 1.00 94.75 429 ARG A N 1
ATOM 3485 C CA . ARG A 1 429 ? 8.938 -9.821 30.809 1.00 94.75 429 ARG A CA 1
ATOM 3486 C C . ARG A 1 429 ? 8.225 -9.538 32.128 1.00 94.75 429 ARG A C 1
ATOM 3488 O O . ARG A 1 429 ? 7.518 -10.409 32.637 1.00 94.75 429 ARG A O 1
ATOM 3495 N N . LYS A 1 430 ? 8.393 -8.343 32.693 1.00 95.12 430 LYS A N 1
ATOM 3496 C CA . LYS A 1 430 ? 7.731 -7.899 33.919 1.00 95.12 430 LYS A CA 1
ATOM 3497 C C . LYS A 1 430 ? 6.697 -6.830 33.595 1.00 95.12 430 LYS A C 1
ATOM 3499 O O . LYS A 1 430 ? 7.031 -5.728 33.171 1.00 95.12 430 LYS A O 1
ATOM 3504 N N . PHE A 1 431 ? 5.429 -7.135 33.869 1.00 95.31 431 PHE A N 1
ATOM 3505 C CA . PHE A 1 431 ? 4.322 -6.206 33.614 1.00 95.31 431 PHE A CA 1
ATOM 3506 C C . PHE A 1 431 ? 4.473 -4.890 34.378 1.00 95.31 431 PHE A C 1
ATOM 3508 O O . PHE A 1 431 ? 4.163 -3.828 33.851 1.00 95.31 431 PHE A O 1
ATOM 3515 N N . GLU A 1 432 ? 5.011 -4.945 35.594 1.00 95.69 432 GLU A N 1
ATOM 3516 C CA . GLU A 1 432 ? 5.251 -3.766 36.422 1.00 95.69 432 GLU A CA 1
ATOM 3517 C C . GLU A 1 432 ? 6.223 -2.766 35.775 1.00 95.69 432 GLU A C 1
ATOM 3519 O O . GLU A 1 432 ? 6.005 -1.560 35.866 1.00 95.69 432 GLU A O 1
ATOM 3524 N N . ASN A 1 433 ? 7.240 -3.241 35.050 1.00 94.94 433 ASN A N 1
ATOM 3525 C CA . ASN A 1 433 ? 8.177 -2.367 34.342 1.00 94.94 433 ASN A CA 1
ATOM 3526 C C . ASN A 1 433 ? 7.472 -1.603 33.213 1.00 94.94 433 ASN A C 1
ATOM 3528 O O . ASN A 1 433 ? 7.666 -0.395 33.071 1.00 94.94 433 ASN A O 1
ATOM 3532 N N . ILE A 1 434 ? 6.586 -2.283 32.475 1.00 93.81 434 ILE A N 1
ATOM 3533 C CA . ILE A 1 434 ? 5.729 -1.651 31.464 1.00 93.81 434 ILE A CA 1
ATOM 3534 C C . ILE A 1 434 ? 4.815 -0.614 32.129 1.00 93.81 434 ILE A C 1
ATOM 3536 O O . ILE A 1 434 ? 4.762 0.529 31.686 1.00 93.81 434 ILE A O 1
ATOM 3540 N N . GLN A 1 435 ? 4.145 -0.96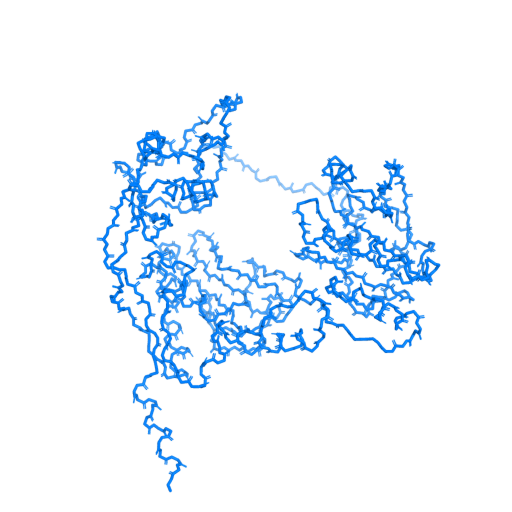2 33.231 1.00 95.06 435 GLN A N 1
ATOM 3541 C CA . GLN A 1 435 ? 3.286 -0.020 33.960 1.00 95.06 435 GLN A CA 1
ATOM 3542 C C . GLN A 1 435 ? 4.049 1.221 34.426 1.00 95.06 435 GLN A C 1
ATOM 3544 O O . GLN A 1 435 ? 3.584 2.344 34.248 1.00 95.06 435 GLN A O 1
ATOM 3549 N N . ASN A 1 436 ? 5.233 1.037 35.006 1.00 95.44 436 ASN A N 1
ATOM 3550 C CA . ASN A 1 436 ? 6.045 2.134 35.522 1.00 95.44 436 ASN A CA 1
ATOM 3551 C C . ASN A 1 436 ? 6.567 3.049 34.411 1.00 95.44 436 ASN A C 1
ATOM 3553 O O . ASN A 1 436 ? 6.650 4.260 34.616 1.00 95.44 436 ASN A O 1
ATOM 3557 N N . LEU A 1 437 ? 6.859 2.501 33.229 1.00 93.44 437 LEU A N 1
ATOM 3558 C CA . LEU A 1 437 ? 7.167 3.291 32.041 1.00 93.44 437 LEU A CA 1
ATOM 3559 C C . LEU A 1 437 ? 5.962 4.144 31.616 1.00 93.44 437 LEU A C 1
ATOM 3561 O O . LEU A 1 437 ? 6.094 5.352 31.431 1.00 93.44 437 LEU A O 1
ATOM 3565 N N . LEU A 1 438 ? 4.775 3.541 31.515 1.00 93.75 438 LEU A N 1
ATOM 3566 C CA . LEU A 1 438 ? 3.563 4.221 31.047 1.00 93.75 438 LEU A CA 1
ATOM 3567 C C . LEU A 1 438 ? 3.055 5.302 32.004 1.00 93.75 438 LEU A C 1
ATOM 3569 O O . LEU A 1 438 ? 2.606 6.361 31.554 1.00 93.75 438 LEU A O 1
ATOM 3573 N N . LYS A 1 439 ? 3.206 5.098 33.318 1.00 95.69 439 LYS A N 1
ATOM 3574 C CA . LYS A 1 439 ? 2.840 6.091 34.341 1.00 95.69 439 LYS A CA 1
ATOM 3575 C C . LYS A 1 439 ? 3.528 7.440 34.129 1.00 95.69 439 LYS A C 1
ATOM 3577 O O . LYS A 1 439 ? 2.936 8.476 34.434 1.00 95.69 439 LYS A O 1
ATOM 3582 N N . GLN A 1 440 ? 4.745 7.458 33.578 1.00 93.50 440 GLN A N 1
ATOM 3583 C CA . GLN A 1 440 ? 5.478 8.699 33.291 1.00 93.50 440 GLN A CA 1
ATOM 3584 C C . GLN A 1 440 ? 4.706 9.587 32.309 1.00 93.50 440 GLN A C 1
ATOM 3586 O O . GLN A 1 440 ? 4.645 10.803 32.497 1.00 93.50 440 GLN A O 1
ATOM 3591 N N . TYR A 1 441 ? 4.012 8.961 31.360 1.00 93.88 441 TYR A N 1
ATOM 3592 C CA . TYR A 1 441 ? 3.170 9.600 30.351 1.00 93.88 441 TYR A CA 1
ATOM 3593 C C . TYR A 1 441 ? 1.714 9.784 30.800 1.00 93.88 441 TYR A C 1
ATOM 3595 O O . TYR A 1 441 ? 0.880 10.235 30.024 1.00 93.88 441 TYR A O 1
ATOM 3603 N N . GLY A 1 442 ? 1.388 9.454 32.055 1.00 95.44 442 GLY A N 1
ATOM 3604 C CA . GLY A 1 442 ? 0.014 9.506 32.554 1.00 95.44 442 GLY A CA 1
ATOM 3605 C C . GLY A 1 442 ? -0.878 8.447 31.914 1.00 95.44 442 GLY A C 1
ATOM 3606 O O . GLY A 1 442 ? -2.080 8.666 31.790 1.00 95.44 442 GLY A O 1
ATOM 3607 N N . LEU A 1 443 ? -0.298 7.319 31.507 1.00 95.50 443 LEU A N 1
ATOM 3608 C CA . LEU A 1 443 ? -0.985 6.197 30.880 1.00 95.50 443 LEU A CA 1
ATOM 3609 C C . LEU A 1 443 ? -0.855 4.940 31.746 1.00 95.50 443 LEU A C 1
ATOM 3611 O O . LEU A 1 443 ? 0.056 4.820 32.566 1.00 95.50 443 LEU A O 1
ATOM 3615 N N . GLN A 1 444 ? -1.759 3.991 31.545 1.00 95.88 444 GLN A N 1
ATOM 3616 C CA . GLN A 1 444 ? -1.714 2.672 32.171 1.00 95.88 444 GLN A CA 1
ATOM 3617 C C . GLN A 1 444 ? -2.339 1.619 31.264 1.00 95.88 444 GLN A C 1
ATOM 3619 O O . GLN A 1 444 ? -3.212 1.933 30.453 1.00 95.88 444 GLN A O 1
ATOM 3624 N N . ILE A 1 445 ? -1.934 0.364 31.453 1.00 94.88 445 ILE A N 1
ATOM 3625 C CA . ILE A 1 445 ? -2.589 -0.775 30.806 1.00 94.88 445 ILE A CA 1
ATOM 3626 C C . ILE A 1 445 ? -3.403 -1.554 31.834 1.00 94.88 445 ILE A C 1
ATOM 3628 O O . ILE A 1 445 ? -2.891 -1.915 32.887 1.00 94.88 445 ILE A O 1
ATOM 3632 N N . LEU A 1 446 ? -4.656 -1.859 31.524 1.00 94.81 446 LEU A N 1
ATOM 3633 C CA . LEU A 1 446 ? -5.452 -2.821 32.286 1.00 94.81 446 LEU A CA 1
ATOM 3634 C C . LEU A 1 446 ? -5.680 -4.061 31.426 1.00 94.81 446 LEU A C 1
ATOM 3636 O O . LEU A 1 446 ? -5.698 -3.962 30.205 1.00 94.81 446 LEU A O 1
ATOM 3640 N N . VAL A 1 447 ? -5.863 -5.221 32.049 1.00 94.75 447 VAL A N 1
ATOM 3641 C CA . VAL A 1 447 ? -6.285 -6.435 31.339 1.00 94.75 447 VAL A CA 1
ATOM 3642 C C . VAL A 1 447 ? -7.771 -6.631 31.602 1.00 94.75 447 VAL A C 1
ATOM 3644 O O . VAL A 1 447 ? -8.183 -6.720 32.757 1.00 94.75 447 VAL A O 1
ATOM 3647 N N . GLU A 1 448 ? -8.568 -6.665 30.538 1.00 92.75 448 GLU A N 1
ATOM 3648 C CA . GLU A 1 448 ? -9.986 -7.016 30.601 1.00 92.75 448 GLU A CA 1
ATOM 3649 C C . GLU A 1 448 ? -10.192 -8.464 30.161 1.00 92.75 448 GLU A C 1
ATOM 3651 O O . GLU A 1 448 ? -9.422 -8.996 29.366 1.00 92.75 448 GLU A O 1
ATOM 3656 N N . GLU A 1 449 ? -11.251 -9.084 30.674 1.00 93.69 449 GLU A N 1
ATOM 3657 C CA . GLU A 1 449 ? -11.721 -10.406 30.269 1.00 93.69 449 GLU A CA 1
ATOM 3658 C C . GLU A 1 449 ? -13.239 -10.328 30.119 1.00 93.69 449 GLU A C 1
ATOM 3660 O O . GLU A 1 449 ? -13.968 -10.297 31.111 1.00 93.69 449 GLU A O 1
ATOM 3665 N N . LYS A 1 450 ? -13.703 -10.134 28.882 1.00 90.31 450 LYS A N 1
ATOM 3666 C CA . LYS A 1 450 ? -15.104 -9.814 28.569 1.00 90.31 450 LYS A CA 1
ATOM 3667 C C . LYS A 1 450 ? -15.525 -10.452 27.244 1.00 90.31 450 LYS A C 1
ATOM 3669 O O . LYS A 1 450 ? -14.652 -10.663 26.396 1.00 90.31 450 LYS A O 1
ATOM 3674 N N . PRO A 1 451 ? -16.827 -10.742 27.048 1.00 88.75 451 PRO A N 1
ATOM 3675 C CA . PRO A 1 451 ? -17.353 -11.084 25.731 1.00 88.75 451 PRO A CA 1
ATOM 3676 C C . PRO A 1 451 ? -17.068 -9.937 24.767 1.00 88.75 451 PRO A C 1
ATOM 3678 O O . PRO A 1 451 ? -17.306 -8.771 25.096 1.00 88.75 451 PRO A O 1
ATOM 3681 N N . VAL A 1 452 ? -16.513 -10.268 23.603 1.00 86.69 452 VAL A N 1
ATOM 3682 C CA . VAL A 1 452 ? -16.220 -9.276 22.571 1.00 86.69 452 VAL A CA 1
ATOM 3683 C C . VAL A 1 452 ? -17.202 -9.421 21.420 1.00 86.69 452 VAL A C 1
ATOM 3685 O O . VAL A 1 452 ? -17.265 -10.500 20.826 1.00 86.69 452 VAL A O 1
ATOM 3688 N N . PRO A 1 453 ? -17.938 -8.353 21.081 1.00 90.94 453 PRO A N 1
ATOM 3689 C CA . PRO A 1 453 ? -18.856 -8.357 19.956 1.00 90.94 453 PRO A CA 1
ATOM 3690 C C . PRO A 1 453 ? -18.161 -8.614 18.614 1.00 90.94 453 PRO A C 1
ATOM 3692 O O . PRO A 1 453 ? -17.008 -8.238 18.389 1.00 90.94 453 PRO A O 1
ATOM 3695 N N . TYR A 1 454 ? -18.896 -9.237 17.701 1.00 93.31 454 TYR A N 1
ATOM 3696 C CA . TYR A 1 454 ? -18.523 -9.367 16.297 1.00 93.31 454 TYR A CA 1
ATOM 3697 C C . TYR A 1 454 ? -19.687 -8.942 15.404 1.00 93.31 454 TYR A C 1
ATOM 3699 O O . TYR A 1 454 ? -20.847 -8.920 15.821 1.00 93.31 454 TYR A O 1
ATOM 3707 N N . LEU A 1 455 ? -19.368 -8.618 14.157 1.00 95.88 455 LEU A N 1
ATOM 3708 C CA . LEU A 1 455 ? -20.347 -8.304 13.133 1.00 95.88 455 LEU A CA 1
ATOM 3709 C C . LEU A 1 455 ? -20.780 -9.596 12.439 1.00 95.88 455 LEU A C 1
ATOM 3711 O O . LEU A 1 455 ? -19.971 -10.267 11.803 1.00 95.88 455 LEU A O 1
ATOM 3715 N N . TYR A 1 456 ? -22.047 -9.955 12.558 1.00 96.25 456 TYR A N 1
ATOM 3716 C CA . TYR A 1 456 ? -22.661 -11.038 11.804 1.00 96.25 456 TYR A CA 1
ATOM 3717 C C . TYR A 1 456 ? -23.374 -10.453 10.590 1.00 96.25 456 TYR A C 1
ATOM 3719 O O . TYR A 1 456 ? -24.263 -9.617 10.748 1.00 96.25 456 TYR A O 1
ATOM 3727 N N . ILE A 1 457 ? -22.981 -10.876 9.390 1.00 96.62 457 ILE A N 1
ATOM 3728 C CA . ILE A 1 457 ? -23.646 -10.481 8.147 1.00 96.62 457 ILE A CA 1
ATOM 3729 C C . ILE A 1 457 ? -24.249 -11.729 7.530 1.00 96.62 457 ILE A C 1
ATOM 3731 O O . ILE A 1 457 ? -23.524 -12.670 7.203 1.00 96.62 457 ILE A O 1
ATOM 3735 N N . SER A 1 458 ? -25.571 -11.724 7.385 1.00 96.50 458 SER A N 1
ATOM 3736 C CA . SER A 1 458 ? -26.335 -12.893 6.954 1.00 96.50 458 SER A CA 1
ATOM 3737 C C . SER A 1 458 ? -27.254 -12.599 5.774 1.00 96.50 458 SER A C 1
ATOM 3739 O O . SER A 1 458 ? -27.621 -11.447 5.544 1.00 96.50 458 SER A O 1
ATOM 3741 N N . GLN A 1 459 ? -27.640 -13.629 5.022 1.00 95.69 459 GLN A N 1
ATOM 3742 C CA . GLN A 1 459 ? -28.679 -13.510 4.003 1.00 95.69 459 GLN A CA 1
ATOM 3743 C C . GLN A 1 459 ? -30.042 -13.237 4.662 1.00 95.69 459 GLN A C 1
ATOM 3745 O O . GLN A 1 459 ? -30.528 -14.018 5.479 1.00 95.69 459 GLN A O 1
ATOM 3750 N N . SER A 1 460 ? -30.701 -12.153 4.263 1.00 86.62 460 SER A N 1
ATOM 3751 C CA . SER A 1 460 ? -32.039 -11.797 4.728 1.00 86.62 460 SER A CA 1
ATOM 3752 C C . SER A 1 460 ? -33.070 -12.858 4.332 1.00 86.62 460 SER A C 1
ATOM 3754 O O . SER A 1 460 ? -33.199 -13.237 3.163 1.00 86.62 460 SER A O 1
ATOM 3756 N N . ALA A 1 461 ? -33.874 -13.286 5.308 1.00 70.62 461 ALA A N 1
ATOM 3757 C CA . ALA A 1 461 ? -34.923 -14.296 5.146 1.00 70.62 461 ALA A CA 1
ATOM 3758 C C . ALA A 1 461 ? -36.046 -13.894 4.165 1.00 70.62 461 ALA A C 1
ATOM 3760 O O . ALA A 1 461 ? -36.826 -14.742 3.731 1.00 70.62 461 ALA A O 1
ATOM 3761 N N . VAL A 1 462 ? -36.152 -12.610 3.808 1.00 62.16 462 VAL A N 1
ATOM 3762 C CA . VAL A 1 462 ? -37.141 -12.111 2.836 1.00 62.16 462 VAL A CA 1
ATOM 3763 C C . VAL A 1 462 ? -36.695 -12.391 1.395 1.00 62.16 462 VAL A C 1
ATOM 3765 O O . VAL A 1 462 ? -37.529 -12.650 0.532 1.00 62.16 462 VAL A O 1
ATOM 3768 N N . HIS A 1 463 ? -35.384 -12.408 1.134 1.00 53.19 463 HIS A N 1
ATOM 3769 C CA . HIS A 1 463 ? -34.817 -12.621 -0.203 1.00 53.19 463 HIS A CA 1
ATOM 3770 C C . HIS A 1 463 ? -34.644 -14.108 -0.560 1.00 53.19 463 HIS A C 1
ATOM 3772 O O . HIS A 1 463 ? -34.605 -14.465 -1.734 1.00 53.19 463 HIS A O 1
ATOM 3778 N N . SER A 1 464 ? -34.601 -15.005 0.432 1.00 48.62 464 SER A N 1
ATOM 3779 C CA . SER A 1 464 ? -34.541 -16.455 0.193 1.00 48.62 464 SER A CA 1
ATOM 3780 C C . SER A 1 464 ? -35.858 -17.038 -0.340 1.00 48.62 464 SER A C 1
ATOM 3782 O O . SER A 1 464 ? -35.844 -18.074 -1.001 1.00 48.62 464 SER A O 1
ATOM 3784 N N . LYS A 1 465 ? -36.995 -16.362 -0.112 1.00 45.50 465 LYS A N 1
ATOM 3785 C CA . LYS A 1 465 ? -38.317 -16.799 -0.595 1.00 45.50 465 LYS A CA 1
ATOM 3786 C C . LYS A 1 465 ? -38.620 -16.411 -2.045 1.00 45.50 465 LYS A C 1
ATOM 3788 O O . LYS A 1 465 ? -39.426 -17.089 -2.673 1.00 45.50 465 LYS A O 1
ATOM 3793 N N . SER A 1 466 ? -37.989 -15.373 -2.601 1.00 45.25 466 SER A N 1
ATOM 3794 C CA . SER A 1 466 ? -38.259 -14.942 -3.984 1.00 45.25 466 SER A CA 1
ATOM 3795 C C . SER A 1 466 ? -37.589 -15.829 -5.037 1.00 45.25 466 SER A C 1
ATOM 3797 O O . SER A 1 466 ? -38.147 -16.003 -6.113 1.00 45.25 466 SER A O 1
ATOM 3799 N N . LYS A 1 467 ? -36.452 -16.468 -4.726 1.00 47.41 467 LYS A N 1
ATOM 3800 C CA . LYS A 1 467 ? -35.794 -17.429 -5.638 1.00 47.41 467 LYS A CA 1
ATOM 3801 C C . LYS A 1 467 ? -36.394 -18.842 -5.607 1.00 47.41 467 LYS A C 1
ATOM 3803 O O . LYS A 1 467 ? -36.073 -19.656 -6.465 1.00 47.41 467 LYS A O 1
ATOM 3808 N N . GLY A 1 468 ? -37.265 -19.143 -4.640 1.00 39.31 468 GLY A N 1
ATOM 3809 C CA . GLY A 1 468 ? -37.905 -20.457 -4.489 1.00 39.31 468 GLY A CA 1
ATOM 3810 C C . GLY A 1 468 ? -39.138 -20.691 -5.370 1.00 39.31 468 GLY A C 1
ATOM 3811 O O . GLY A 1 468 ? -39.680 -21.790 -5.346 1.00 39.31 468 GLY A O 1
ATOM 3812 N N . HIS A 1 469 ? -39.587 -19.686 -6.130 1.00 40.50 469 HIS A N 1
ATOM 3813 C CA . HIS A 1 469 ? -40.829 -19.746 -6.915 1.00 40.50 469 HIS A CA 1
ATOM 3814 C C . HIS A 1 469 ? -40.649 -19.554 -8.431 1.00 40.50 469 HIS A C 1
ATOM 3816 O O . HIS A 1 469 ? -41.644 -19.442 -9.136 1.00 40.50 469 HIS A O 1
ATOM 3822 N N . GLU A 1 470 ? -39.416 -19.565 -8.950 1.00 41.12 470 GLU A N 1
ATOM 3823 C CA . GLU A 1 470 ? -39.160 -19.529 -10.406 1.00 41.12 470 GLU A CA 1
ATOM 3824 C C . GLU A 1 470 ? -38.815 -20.895 -11.023 1.00 41.12 470 GLU A C 1
ATOM 3826 O O . GLU A 1 470 ? -38.549 -20.977 -12.215 1.00 41.12 470 GLU A O 1
ATOM 3831 N N . ASN A 1 471 ? -38.874 -21.985 -10.254 1.00 39.75 471 ASN A N 1
ATOM 3832 C CA . ASN A 1 471 ? -38.805 -23.345 -10.794 1.00 39.75 471 ASN A CA 1
ATOM 3833 C C . ASN A 1 471 ? -39.912 -24.205 -10.183 1.00 39.75 471 ASN A C 1
ATOM 3835 O O . ASN A 1 471 ? -39.660 -24.937 -9.226 1.00 39.75 471 ASN A O 1
ATOM 3839 N N . LEU A 1 472 ? -41.119 -24.098 -10.738 1.00 33.03 472 LEU A N 1
ATOM 3840 C CA . LEU A 1 472 ? -42.145 -25.144 -10.736 1.00 33.03 472 LEU A CA 1
ATOM 3841 C C . LEU A 1 472 ? -42.988 -25.029 -12.005 1.00 33.03 472 LEU A C 1
ATOM 3843 O O . LEU A 1 472 ? -43.458 -23.903 -12.285 1.00 33.03 472 LEU A O 1
#

Sequence (472 aa):
MFSLSAQTPRKDSGADGLSQIRALKVGDLVADDFFSHMHKSVDWSSKAISQTNLSAHRNKLIILDFWAPWCSSCLGSLKKLDSLKKTWDQDKVIIIPVTTMGLNDIMRTLNYFNWDYRSIYEDNFLSARFSHQALPFMVWIKDGHVIATPKAGYANTANINAVLADSNFEVFNKTDVKLIDTNITLFTKDNGLPDHVFYDSQDSKLVGYIPGYTGTNFKVFKTKDSLSLYAVNSTIDRIYQEAYKDEIYPYQIKKKAIRWDVGIDF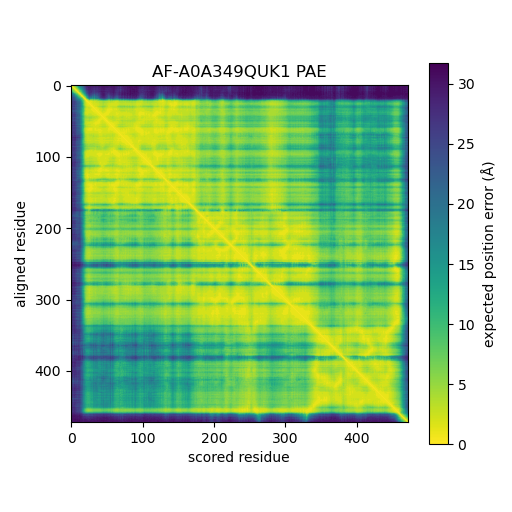VPYLEESKPKENWTGDLYKDKQLEKWKRQHYFSIMISVPGDSGINGARRKMQKLLADQIEQKFGLEAKIQDGETIRYPILKALNTKQQAEIRLSQKLQRPPKKGYENYAVPFGDQPHFKLFIETALKNIKSLRLTEDRIWDRTGIEPDFPAKFSFPIDIAQERKFENIQNLLKQYGLQILVEEKPVPYLYISQSAVHSKSKGHENL

pLDDT: mean 88.28, std 14.83, range [24.95, 98.5]

Nearest PDB structures (foldseek):
  3hdc-assembly1_A-2  TM=7.037E-01  e=7.510E-07  Geobacter metallireducens GS-15
  4k9z-assembly1_A  TM=6.885E-01  e=3.710E-06  Phocaeicola vulgatus ATCC 8482
  4grf-assembly1_A  TM=7.100E-01  e=9.558E-06  Phocaeicola vulgatus ATCC 8482
  2lrn-assembly1_A  TM=6.837E-01  e=3.310E-05  Bacteroides sp. 4_3_47FAA
  3raz-assembly1_A  TM=6.289E-01  e=2.474E-04  Neisseria meningitidis serogroup B

Secondary structure (DSSP, 8-state):
----PPPPPPS-SS-TT----PPP-TTPBPPHHHHH--EEEEETTT--EEEE-SGGGTTSEEEEEE--TT-HHHHHHHHHHHHHHTTS-TTTEEEEEE-SS-HHHHHHHHHH---S-EEE-S-SHHHHHT--SSSSEEEEEETTEEEE-B-GGG-SHHHHHHHHTT------B----BPP-TTS-TTBTTB---S-EEEEETTEEEE---TTB--EEEEEEE-SSEEEEEEEEE-HHHHHHHHTTTTSTT-TTSTTSEEEE--TTTGGGSGGGSPPP-SS--HHHHHHHHHHHHHH-EEEEEEEEGGGHHHHHHHHHHHHHIIIIIHHHTEEEEEE---EEEEEEEEESS-HHHHHHHHTSPPPSSPPTTEEEEEEETT--HHIIIIIHHHHHH-GGG--S----EE-S---TT-EEEEEEETTGGG---HHHHHHHHHHTTEEEEEEEEE--EEEEEE-TTTTTTGGGS--

Radius of gyration: 26.82 Å; Cα contacts (8 Å, |Δi|>4): 865; chains: 1; bounding box: 76×69×68 Å

Foldseek 3Di:
DDDDDDDDDDPPDPPVPDPQLDAADAFDFADPCQQPDWFWKAWLAPRDTDIDGNVLVQAAWEKEWEDFLPDPVSVVLQVVCLVQVVVDDPSHYDYEYEYLDDPVRCVVVSVVDNGGHMYGYVDPNVCSNHQADDPGWMWIDHNRGGNATAFSLCPHPVQNVCVSVVHDDDFDHQLARDEADPVDDDCDPVGFPAPAWLDDDPFKGKGAAGTSHDWAQWDWDDDQWKIKIKTHLDQPVSLVLLLCVVQFPPPSPDPQQEDEAADPVCVLRHPVVQQDDDRNGDPVSVVSNVVSSSVRTMIIMGMDTNVCPSNNSSPVSVVCCCVRVCVVRQKDKDKDWADFFKEKEKAQLPALVQLLVLQPDDADPPADVQKDKDWFFQLPCCCCQVQVLLQQVLQCVSVGPDSGYHYPHPHDRRRGGMAIDGPCSSVHHDQVVVQVRQVSSSMGMDIDGGTGIHMYMHRHPVVVVVVVPPPD

Solvent-accessible surface area (backbone atoms only — not comparable to full-atom values): 26270 Å² total; per-residue (Å²): 143,84,85,83,77,82,80,76,83,73,92,81,66,94,69,91,76,66,74,80,71,67,63,58,51,72,73,36,76,60,57,67,66,68,26,67,42,79,37,48,29,36,30,32,64,80,64,51,74,49,75,46,56,45,58,94,41,53,88,16,42,37,33,40,38,35,43,53,79,86,36,65,67,25,55,53,41,53,55,52,45,60,62,51,50,77,80,48,64,68,87,44,43,46,70,32,42,34,22,65,52,50,70,81,70,38,46,66,51,39,76,73,40,79,45,94,39,53,30,38,37,56,38,63,64,66,45,44,30,46,63,68,79,60,82,54,43,34,39,35,33,43,82,49,24,28,74,39,33,36,55,69,31,46,75,36,73,68,47,52,51,26,55,75,65,76,40,94,69,83,74,64,57,72,57,54,41,37,73,82,54,87,91,49,71,76,60,30,88,93,29,51,43,44,83,40,78,80,43,82,53,100,46,39,34,36,28,29,17,32,79,41,43,44,64,35,73,81,44,79,49,76,56,92,65,30,34,34,44,32,34,30,50,32,43,51,57,61,51,52,47,58,33,43,40,86,68,17,50,86,36,84,89,43,89,72,20,53,46,81,52,64,50,81,88,52,50,68,38,36,66,86,58,51,63,74,87,77,72,68,50,56,51,69,59,50,52,53,34,52,53,47,41,58,75,34,18,31,22,39,38,31,48,35,55,39,88,51,48,71,69,44,35,20,55,52,45,44,51,50,41,47,68,59,48,23,60,72,70,33,39,45,81,42,81,42,85,42,64,72,42,26,30,37,33,34,29,35,62,74,44,49,67,57,18,51,56,43,18,59,48,86,77,70,82,75,56,58,92,68,37,47,75,47,80,39,31,53,64,60,38,64,59,59,57,58,27,48,26,45,12,54,62,60,24,66,89,69,64,58,75,38,54,67,65,40,84,64,37,81,67,55,47,75,41,71,29,39,49,75,45,55,75,61,47,43,73,41,60,54,69,64,61,55,40,60,57,32,47,70,39,26,26,37,73,46,78,47,75,44,65,34,34,19,37,39,36,31,52,32,78,76,54,63,59,67,71,67,70,80,78,128

Mean predicted aligned error: 9.26 Å